Protein 2ZI8 (pdb70)

B-factor: mean 25.48, std 12.32, range [4.44, 171.99]

InterPro domains:
  IPR000486 Extradiol ring-cleavage dioxygenase, class I /II [PS00082] (245-266)
  IPR004360 Glyoxalase/fosfomycin resistance/dioxygenase domain [PF00903] (143-267)
  IPR029068 Glyoxalase/Bleomycin resistance protein/Dihydroxybiphenyl dioxygenase [G3DSA:3.10.180.10] (1-130)
  IPR029068 Glyoxalase/Bleomycin resistance protein/Dihydroxybiphenyl dioxygenase [G3DSA:3.10.180.10] (134-300)
  IPR029068 Glyoxalase/Bleomycin resistance protein/Dihydroxybiphenyl dioxygenase [SSF54593] (1-123)
  IPR029068 Glyoxalase/Bleomycin resistance protein/Dihydroxybiphenyl dioxygenase [SSF54593] (135-292)
  IPR037523 Vicinal oxygen chelate (VOC), core domain [PS51819] (5-120)
  IPR037523 Vicinal oxygen chelate (VOC), core domain [PS51819] (142-270)
  IPR050383 Glyoxalase I/Fosfomycin Resistance Protein Families [PTHR21366] (140-274)
  IPR054680 Iron-dependent extradiol dioxygenase [NF045631] (3-297)

Structure (mmCIF, N/CA/C/O backbone):
data_2ZI8
#
_entry.id   2ZI8
#
_cell.length_a   124.318
_cell.length_b   124.318
_cell.length_c   106.383
_cell.angle_alpha   90.00
_cell.angle_beta   90.00
_cell.angle_gamma   90.00
#
_symmetry.space_group_name_H-M   'P 4 21 2'
#
loop_
_entity.id
_entity.type
_entity.pdbx_description
1 polymer 'PROBABLE BIPHENYL-2,3-DIOL 1,2-DIOXYGENASE BPHC'
2 non-polymer 'FE (II) ION'
3 non-polymer 3,4-dihydroxy-9,10-secoandrosta-1(10),2,4-triene-9,17-dione
4 water water
#
loop_
_atom_site.group_PDB
_atom_site.id
_atom_site.type_symbol
_atom_site.label_atom_id
_atom_site.label_alt_id
_atom_site.label_comp_id
_atom_site.label_asym_id
_atom_site.label_entity_id
_atom_site.label_seq_id
_atom_site.pdbx_PDB_ins_code
_atom_site.Cartn_x
_atom_site.Cartn_y
_atom_site.Cartn_z
_atom_site.occupancy
_atom_site.B_iso_or_equiv
_atom_site.auth_seq_id
_atom_site.auth_comp_id
_atom_site.auth_asym_id
_atom_site.auth_atom_id
_atom_site.pdbx_PDB_model_num
ATOM 1 N N . MET A 1 1 ? 75.856 4.168 -1.458 1.00 30.92 1 MET A N 1
ATOM 2 C CA . MET A 1 1 ? 75.108 4.397 -0.146 1.00 33.55 1 MET A CA 1
ATOM 3 C C . MET A 1 1 ? 75.054 5.952 0.366 1.00 33.57 1 MET A C 1
ATOM 4 O O . MET A 1 1 ? 73.979 6.588 0.459 1.00 36.67 1 MET A O 1
ATOM 9 N N . SER A 1 2 ? 76.195 6.511 0.735 1.00 30.30 2 SER A N 1
ATOM 10 C CA . SER A 1 2 ? 76.833 7.572 0.007 1.00 26.10 2 SER A CA 1
ATOM 11 C C . SER A 1 2 ? 78.097 8.011 0.510 1.00 21.67 2 SER A C 1
ATOM 12 O O . SER A 1 2 ? 78.925 7.188 0.709 1.00 20.21 2 SER A O 1
ATOM 15 N N . ILE A 1 3 ? 78.267 9.283 0.743 1.00 18.10 3 ILE A N 1
ATOM 16 C CA A ILE A 1 3 ? 79.151 9.622 1.809 0.50 18.33 3 ILE A CA 1
ATOM 17 C CA B ILE A 1 3 ? 79.120 9.709 1.816 0.50 16.85 3 ILE A CA 1
ATOM 18 C C . ILE A 1 3 ? 78.321 9.397 3.083 1.00 17.49 3 ILE A C 1
ATOM 19 O O . ILE A 1 3 ? 77.132 9.695 3.140 1.00 16.80 3 ILE A O 1
ATOM 28 N N . ARG A 1 4 ? 78.956 8.798 4.100 1.00 17.96 4 ARG A N 1
ATOM 29 C CA . ARG A 1 4 ? 78.260 8.527 5.343 1.00 16.48 4 ARG A CA 1
ATOM 30 C C . ARG A 1 4 ? 78.644 9.426 6.501 1.00 17.59 4 ARG A C 1
ATOM 31 O O . ARG A 1 4 ? 77.851 9.594 7.440 1.00 16.31 4 ARG A O 1
ATOM 39 N N . SER A 1 5 ? 79.856 9.996 6.489 1.00 17.06 5 SER A N 1
ATOM 40 C CA . SER A 1 5 ? 80.261 10.872 7.596 1.00 16.78 5 SER A CA 1
ATOM 41 C C . SER A 1 5 ? 81.539 11.614 7.307 1.00 16.61 5 SER A C 1
ATOM 42 O O . SER A 1 5 ? 82.242 11.302 6.376 1.00 16.54 5 SER A O 1
ATOM 45 N N . LEU A 1 6 ? 81.822 12.591 8.161 1.00 16.86 6 LEU A N 1
ATOM 46 C CA . LEU A 1 6 ? 83.097 13.292 8.128 1.00 17.11 6 LEU A CA 1
ATOM 47 C C . LEU A 1 6 ? 84.165 12.416 8.789 1.00 16.97 6 LEU A C 1
ATOM 48 O O . LEU A 1 6 ? 84.036 12.117 10.002 1.00 17.06 6 LEU A O 1
ATOM 53 N N . GLY A 1 7 ? 85.218 12.071 8.012 1.00 16.99 7 GLY A N 1
ATOM 54 C CA . GLY A 1 7 ? 86.313 11.167 8.415 1.00 16.64 7 GLY A CA 1
ATOM 55 C C . GLY A 1 7 ? 87.484 11.848 9.124 1.00 17.82 7 GLY A C 1
ATOM 56 O O . GLY A 1 7 ? 87.854 11.518 10.259 1.00 17.57 7 GLY A O 1
ATOM 57 N N . TYR A 1 8 ? 88.057 12.842 8.466 1.00 18.30 8 TYR A N 1
ATOM 58 C CA . TYR A 1 8 ? 89.232 13.502 8.990 1.00 19.65 8 TYR A CA 1
ATOM 59 C C . TYR A 1 8 ? 89.286 14.919 8.399 1.00 19.80 8 TYR A C 1
ATOM 60 O O . TYR A 1 8 ? 88.596 15.207 7.459 1.00 19.45 8 TYR A O 1
ATOM 69 N N . LEU A 1 9 ? 90.136 15.764 8.964 1.00 21.12 9 LEU A N 1
ATOM 70 C CA . LEU A 1 9 ? 90.391 17.089 8.431 1.00 22.79 9 LEU A CA 1
ATOM 71 C C . LEU A 1 9 ? 91.911 17.222 8.368 1.00 22.82 9 LEU A C 1
ATOM 72 O O . LEU A 1 9 ? 92.585 16.909 9.346 1.00 21.62 9 LEU A O 1
ATOM 77 N N . ARG A 1 10 ? 92.457 17.676 7.236 1.00 21.90 10 ARG A N 1
ATOM 78 C CA . ARG A 1 10 ? 93.891 17.957 7.168 1.00 22.13 10 ARG A CA 1
ATOM 79 C C . ARG A 1 10 ? 94.107 19.456 7.031 1.00 22.24 10 ARG A C 1
ATOM 80 O O . ARG A 1 10 ? 93.537 20.082 6.154 1.00 23.56 10 ARG A O 1
ATOM 88 N N . ILE A 1 11 ? 94.858 20.056 7.934 1.00 21.51 11 ILE A N 1
ATOM 89 C CA . ILE A 1 11 ? 95.079 21.486 7.886 1.00 21.52 11 ILE A CA 1
ATOM 90 C C . ILE A 1 11 ? 96.621 21.720 7.744 1.00 22.68 11 ILE A C 1
ATOM 91 O O . ILE A 1 11 ? 97.443 20.887 8.161 1.00 23.13 11 ILE A O 1
ATOM 96 N N . GLU A 1 12 ? 96.989 22.867 7.188 1.00 23.07 12 GLU A N 1
ATOM 97 C CA . GLU A 1 12 ? 98.354 23.417 7.192 1.00 23.49 12 GLU A CA 1
ATOM 98 C C . GLU A 1 12 ? 98.548 24.442 8.357 1.00 23.35 12 GLU A C 1
ATOM 99 O O . GLU A 1 12 ? 97.591 25.138 8.741 1.00 21.95 12 GLU A O 1
ATOM 105 N N . ALA A 1 13 ? 99.763 24.550 8.921 1.00 22.77 13 ALA A N 1
ATOM 106 C CA . ALA A 1 13 ? 99.970 25.391 10.116 1.00 23.94 13 ALA A CA 1
ATOM 107 C C . ALA A 1 13 ? 101.333 26.055 10.191 1.00 24.62 13 ALA A C 1
ATOM 108 O O . ALA A 1 13 ? 102.330 25.407 9.931 1.00 25.05 13 ALA A O 1
ATOM 110 N N . THR A 1 14 ? 101.359 27.307 10.661 1.00 25.87 14 THR A N 1
ATOM 111 C CA . THR A 1 14 ? 102.580 28.043 10.891 1.00 27.69 14 THR A CA 1
ATOM 112 C C . THR A 1 14 ? 103.223 27.826 12.263 1.00 27.65 14 THR A C 1
ATOM 113 O O . THR A 1 14 ? 104.442 27.931 12.397 1.00 28.67 14 THR A O 1
ATOM 117 N N . ASP A 1 15 ? 102.446 27.466 13.266 1.00 27.17 15 ASP A N 1
ATOM 118 C CA . ASP A 1 15 ? 103.059 27.166 14.560 1.00 27.87 15 ASP A CA 1
ATOM 119 C C . ASP A 1 15 ? 102.710 25.745 15.039 1.00 28.04 15 ASP A C 1
ATOM 120 O O . ASP A 1 15 ? 101.580 25.457 15.470 1.00 29.96 15 ASP A O 1
ATOM 125 N N . MET A 1 16 ? 103.669 24.834 14.961 1.00 27.60 16 MET A N 1
ATOM 126 C CA . MET A 1 16 ? 103.383 23.429 15.202 1.00 26.10 16 MET A CA 1
ATOM 127 C C . MET A 1 16 ? 103.420 23.144 16.703 1.00 25.56 16 MET A C 1
ATOM 128 O O . MET A 1 16 ? 102.721 22.266 17.190 1.00 25.61 16 MET A O 1
ATOM 133 N N . ALA A 1 17 ? 104.211 23.912 17.431 1.00 24.77 17 ALA A N 1
ATOM 134 C CA . ALA A 1 17 ? 104.382 23.683 18.820 1.00 25.66 17 ALA A CA 1
ATOM 135 C C . ALA A 1 17 ? 103.124 24.120 19.522 1.00 25.69 17 ALA A C 1
ATOM 136 O O . ALA A 1 17 ? 102.789 23.504 20.521 1.00 26.48 17 ALA A O 1
ATOM 138 N N . ALA A 1 18 ? 102.475 25.182 19.003 1.00 24.76 18 ALA A N 1
ATOM 139 C CA . ALA A 1 18 ? 101.234 25.748 19.572 1.00 23.61 18 ALA A CA 1
ATOM 140 C C . ALA A 1 18 ? 100.041 24.827 19.365 1.00 22.77 18 ALA A C 1
ATOM 141 O O . ALA A 1 18 ? 99.275 24.645 20.303 1.00 22.80 18 ALA A O 1
ATOM 143 N N . TRP A 1 19 ? 99.945 24.211 18.185 1.00 22.04 19 TRP A N 1
ATOM 144 C CA . TRP A 1 19 ? 98.935 23.199 17.859 1.00 23.36 19 TRP A CA 1
ATOM 145 C C . TRP A 1 19 ? 99.042 21.930 18.694 1.00 24.28 19 TRP A C 1
ATOM 146 O O . TRP A 1 19 ? 98.026 21.379 19.107 1.00 23.38 19 TRP A O 1
ATOM 157 N N . ARG A 1 20 ? 100.265 21.463 18.932 1.00 25.63 20 ARG A N 1
ATOM 158 C CA . ARG A 1 20 ? 100.486 20.300 19.794 1.00 27.67 20 ARG A CA 1
ATOM 159 C C . ARG A 1 20 ? 100.064 20.548 21.227 1.00 26.55 20 ARG A C 1
ATOM 160 O O . ARG A 1 20 ? 99.388 19.745 21.844 1.00 25.99 20 ARG A O 1
ATOM 168 N N . GLU A 1 21 ? 100.485 21.671 21.753 1.00 25.50 21 GLU A N 1
ATOM 169 C CA . GLU A 1 21 ? 100.098 22.126 23.084 1.00 25.40 21 GLU A CA 1
ATOM 170 C C . GLU A 1 21 ? 98.575 22.286 23.237 1.00 24.01 21 GLU A C 1
ATOM 171 O O . GLU A 1 21 ? 97.979 21.890 24.291 1.00 23.51 21 GLU A O 1
ATOM 177 N N . TYR A 1 22 ? 97.953 22.880 22.210 1.00 22.84 22 TYR A N 1
ATOM 178 C CA . TYR A 1 22 ? 96.487 23.088 22.103 1.00 22.20 22 TYR A CA 1
ATOM 179 C C . TYR A 1 22 ? 95.713 21.751 22.029 1.00 21.62 22 TYR A C 1
ATOM 180 O O . TYR A 1 22 ? 94.876 21.430 22.910 1.00 23.41 22 TYR A O 1
ATOM 189 N N . GLY A 1 23 ? 96.049 20.978 21.001 1.00 22.14 23 GLY A N 1
ATOM 190 C CA . GLY A 1 23 ? 95.498 19.686 20.663 1.00 21.41 23 GLY A CA 1
ATOM 191 C C . GLY A 1 23 ? 95.481 18.782 21.847 1.00 22.25 23 GLY A C 1
ATOM 192 O O . GLY A 1 23 ? 94.475 18.089 22.079 1.00 20.89 23 GLY A O 1
ATOM 193 N N . LEU A 1 24 ? 96.589 18.839 22.610 1.00 21.93 24 LEU A N 1
ATOM 194 C CA . LEU A 1 24 ? 96.860 17.989 23.764 1.00 22.33 24 LEU A CA 1
ATOM 195 C C . LEU A 1 24 ? 96.416 18.459 25.145 1.00 20.90 24 LEU A C 1
ATOM 196 O O . LEU A 1 24 ? 95.944 17.655 25.934 1.00 22.57 24 LEU A O 1
ATOM 201 N N . LYS A 1 25 ? 96.589 19.738 25.437 1.00 19.42 25 LYS A N 1
ATOM 202 C CA . LYS A 1 25 ? 96.300 20.289 26.721 1.00 20.05 25 LYS A CA 1
ATOM 203 C C . LYS A 1 25 ? 94.984 21.043 26.779 1.00 19.01 25 LYS A C 1
ATOM 204 O O . LYS A 1 25 ? 94.430 21.244 27.866 1.00 17.12 25 LYS A O 1
ATOM 210 N N . VAL A 1 26 ? 94.465 21.472 25.630 1.00 19.35 26 VAL A N 1
ATOM 211 C CA . VAL A 1 26 ? 93.145 22.135 25.669 1.00 18.59 26 VAL A CA 1
ATOM 212 C C . VAL A 1 26 ? 92.130 21.179 25.171 1.00 17.39 26 VAL A C 1
ATOM 213 O O . VAL A 1 26 ? 91.201 20.912 25.877 1.00 18.32 26 VAL A O 1
ATOM 217 N N . LEU A 1 27 ? 92.264 20.701 23.935 1.00 16.83 27 LEU A N 1
ATOM 218 C CA . LEU A 1 27 ? 91.283 19.784 23.394 1.00 17.44 27 LEU A CA 1
ATOM 219 C C . LEU A 1 27 ? 91.228 18.409 24.102 1.00 18.90 27 LEU A C 1
ATOM 220 O O . LEU A 1 27 ? 90.209 17.758 24.059 1.00 20.74 27 LEU A O 1
ATOM 225 N N . GLY A 1 28 ? 92.321 17.971 24.717 1.00 19.41 28 GLY A N 1
ATOM 226 C CA . GLY A 1 28 ? 92.440 16.665 25.325 1.00 20.21 28 GLY A CA 1
ATOM 227 C C . GLY A 1 28 ? 92.394 15.535 24.349 1.00 20.97 28 GLY A C 1
ATOM 228 O O . GLY A 1 28 ? 91.942 14.464 24.687 1.00 23.46 28 GLY A O 1
ATOM 229 N N . MET A 1 29 ? 92.825 15.769 23.126 1.00 20.17 29 MET A N 1
ATOM 230 C CA . MET A 1 29 ? 93.004 14.712 22.140 1.00 20.88 29 MET A CA 1
ATOM 231 C C . MET A 1 29 ? 94.317 14.009 22.435 1.00 20.49 29 MET A C 1
ATOM 232 O O . MET A 1 29 ? 95.068 14.422 23.314 1.00 20.14 29 MET A O 1
ATOM 237 N N . VAL A 1 30 ? 94.596 12.950 21.685 1.00 20.21 30 VAL A N 1
ATOM 238 C CA . VAL A 1 30 ? 95.725 12.083 21.958 1.00 19.97 30 VAL A CA 1
ATOM 239 C C . VAL A 1 30 ? 96.623 12.026 20.713 1.00 21.58 30 VAL A C 1
ATOM 240 O O . VAL A 1 30 ? 96.127 11.958 19.593 1.00 20.29 30 VAL A O 1
ATOM 244 N N . GLU A 1 31 ? 97.941 12.057 20.916 1.00 23.72 31 GLU A N 1
ATOM 245 C CA . GLU A 1 31 ? 98.845 12.055 19.753 1.00 26.97 31 GLU A CA 1
ATOM 246 C C . GLU A 1 31 ? 98.928 10.681 19.054 1.00 27.26 31 GLU A C 1
ATOM 247 O O . GLU A 1 31 ? 99.147 9.685 19.714 1.00 26.62 31 GLU A O 1
ATOM 253 N N . GLY A 1 32 ? 98.702 10.628 17.745 1.00 28.60 32 GLY A N 1
ATOM 254 C CA . GLY A 1 32 ? 98.929 9.407 16.998 1.00 33.04 32 GLY A CA 1
ATOM 255 C C . GLY A 1 32 ? 100.366 9.151 16.509 1.00 36.91 32 GLY A C 1
ATOM 256 O O . GLY A 1 32 ? 101.295 9.896 16.817 1.00 36.62 32 GLY A O 1
ATOM 257 N N . LYS A 1 33 ? 100.536 8.093 15.713 1.00 40.62 33 LYS A N 1
ATOM 258 C CA . LYS A 1 33 ? 101.841 7.567 15.339 1.00 44.63 33 LYS A CA 1
ATOM 259 C C . LYS A 1 33 ? 101.762 7.172 13.874 1.00 46.82 33 LYS A C 1
ATOM 260 O O . LYS A 1 33 ? 100.669 6.891 13.392 1.00 48.28 33 LYS A O 1
ATOM 266 N N . GLY A 1 34 ? 102.852 7.184 13.108 1.00 49.00 34 GLY A N 1
ATOM 267 C CA . GLY A 1 34 ? 104.029 8.009 13.289 1.00 51.34 34 GLY A CA 1
ATOM 268 C C . GLY A 1 34 ? 103.904 8.856 12.022 1.00 52.68 34 GLY A C 1
ATOM 269 O O . GLY A 1 34 ? 104.296 8.422 10.915 1.00 53.34 34 GLY A O 1
ATOM 270 N N . ALA A 1 35 ? 103.282 10.028 12.178 1.00 52.74 35 ALA A N 1
ATOM 271 C CA . ALA A 1 35 ? 103.130 11.002 11.115 1.00 52.76 35 ALA A CA 1
ATOM 272 C C . ALA A 1 35 ? 104.494 11.310 10.537 1.00 52.99 35 ALA A C 1
ATOM 273 O O . ALA A 1 35 ? 105.501 11.167 11.264 1.00 53.13 35 ALA A O 1
ATOM 275 N N . PRO A 1 36 ? 104.547 11.766 9.261 1.00 52.97 36 PRO A N 1
ATOM 276 C CA . PRO A 1 36 ? 105.751 12.415 8.764 1.00 53.46 36 PRO A CA 1
ATOM 277 C C . PRO A 1 36 ? 106.358 13.395 9.793 1.00 54.20 36 PRO A C 1
ATOM 278 O O . PRO A 1 36 ? 105.646 13.905 10.686 1.00 54.87 36 PRO A O 1
ATOM 282 N N . GLU A 1 37 ? 107.671 13.609 9.681 1.00 53.94 37 GLU A N 1
ATOM 283 C CA . GLU A 1 37 ? 108.423 14.663 10.388 1.00 52.94 37 GLU A CA 1
ATOM 284 C C . GLU A 1 37 ? 107.958 16.057 9.899 1.00 50.57 37 GLU A C 1
ATOM 285 O O . GLU A 1 37 ? 107.682 16.218 8.703 1.00 51.17 37 GLU A O 1
ATOM 291 N N . GLY A 1 38 ? 107.737 17.049 10.766 1.00 47.97 38 GLY A N 1
ATOM 292 C CA . GLY A 1 38 ? 107.154 16.929 12.090 1.00 43.83 38 GLY A CA 1
ATOM 293 C C . GLY A 1 38 ? 105.703 17.411 11.882 1.00 40.89 38 GLY A C 1
ATOM 294 O O . GLY A 1 38 ? 105.319 18.515 12.308 1.00 39.91 38 GLY A O 1
ATOM 295 N N . ALA A 1 39 ? 104.948 16.591 11.146 1.00 37.26 39 ALA A N 1
ATOM 296 C CA . ALA A 1 39 ? 103.487 16.606 11.109 1.00 35.51 39 ALA A CA 1
ATOM 297 C C . ALA A 1 39 ? 102.902 16.134 12.455 1.00 33.99 39 ALA A C 1
ATOM 298 O O . ALA A 1 39 ? 103.576 15.482 13.262 1.00 35.11 39 ALA A O 1
ATOM 300 N N . LEU A 1 40 ? 101.641 16.461 12.692 1.00 31.24 40 LEU A N 1
ATOM 301 C CA . LEU A 1 40 ? 100.938 16.123 13.949 1.00 28.14 40 LEU A CA 1
ATOM 302 C C . LEU A 1 40 ? 99.591 15.404 13.653 1.00 27.26 40 LEU A C 1
ATOM 303 O O . LEU A 1 40 ? 98.725 15.955 12.971 1.00 25.56 40 LEU A O 1
ATOM 308 N N . TYR A 1 41 ? 99.468 14.174 14.167 1.00 26.03 41 TYR A N 1
ATOM 309 C CA . TYR A 1 41 ? 98.211 13.365 14.163 1.00 25.14 41 TYR A CA 1
ATOM 310 C C . TYR A 1 41 ? 97.441 13.500 15.486 1.00 23.27 41 TYR A C 1
ATOM 311 O O . TYR A 1 41 ? 97.980 13.200 16.542 1.00 21.40 41 TYR A O 1
ATOM 320 N N . LEU A 1 42 ? 96.188 13.941 15.433 1.00 22.07 42 LEU A N 1
ATOM 321 C CA . LEU A 1 42 ? 95.466 14.150 16.687 1.00 21.31 42 LEU A CA 1
ATOM 322 C C . LEU A 1 42 ? 94.261 13.203 16.642 1.00 20.79 42 LEU A C 1
ATOM 323 O O . LEU A 1 42 ? 93.499 13.219 15.686 1.00 18.48 42 LEU A O 1
ATOM 328 N N . ARG A 1 43 ? 94.097 12.397 17.724 1.00 20.39 43 ARG A N 1
ATOM 329 C CA . ARG A 1 43 ? 93.171 11.270 17.723 1.00 19.42 43 ARG A CA 1
ATOM 330 C C . ARG A 1 43 ? 92.038 11.511 18.725 1.00 19.23 43 ARG A C 1
ATOM 331 O O . ARG A 1 43 ? 92.247 12.024 19.830 1.00 16.58 43 ARG A O 1
ATOM 339 N N . MET A 1 44 ? 90.858 11.040 18.313 1.00 20.15 44 MET A N 1
ATOM 340 C CA . MET A 1 44 ? 89.637 11.120 19.104 1.00 19.93 44 MET A CA 1
ATOM 341 C C . MET A 1 44 ? 89.085 9.759 19.501 1.00 21.15 44 MET A C 1
ATOM 342 O O . MET A 1 44 ? 88.197 9.670 20.359 1.00 21.28 44 MET A O 1
ATOM 347 N N . ASP A 1 45 ? 89.548 8.712 18.828 1.00 21.16 45 ASP A N 1
ATOM 348 C CA . ASP A 1 45 ? 88.890 7.383 18.880 1.00 21.72 45 ASP A CA 1
ATOM 349 C C . ASP A 1 45 ? 89.741 6.426 18.066 1.00 21.94 45 ASP A C 1
ATOM 350 O O . ASP A 1 45 ? 90.967 6.602 18.017 1.00 22.73 45 ASP A O 1
ATOM 355 N N . ASP A 1 46 ? 89.181 5.424 17.413 1.00 21.78 46 ASP A N 1
ATOM 356 C CA . ASP A 1 46 ? 90.124 4.480 16.817 1.00 23.30 46 ASP A CA 1
ATOM 357 C C . ASP A 1 46 ? 90.618 4.850 15.429 1.00 21.58 46 ASP A C 1
ATOM 358 O O . ASP A 1 46 ? 91.413 4.082 14.856 1.00 19.80 46 ASP A O 1
ATOM 363 N N . PHE A 1 47 ? 90.140 5.977 14.877 1.00 20.17 47 PHE A N 1
ATOM 364 C CA . PHE A 1 47 ? 90.763 6.524 13.647 1.00 18.82 47 PHE A CA 1
ATOM 365 C C . PHE A 1 47 ? 92.230 6.774 13.929 1.00 18.09 47 PHE A C 1
ATOM 366 O O . PHE A 1 47 ? 92.576 7.273 15.011 1.00 19.20 47 PHE A O 1
ATOM 374 N N . PRO A 1 48 ? 93.109 6.379 12.989 1.00 18.47 48 PRO A N 1
ATOM 375 C CA . PRO A 1 48 ? 94.539 6.708 13.137 1.00 19.09 48 PRO A CA 1
ATOM 376 C C . PRO A 1 48 ? 94.792 8.234 13.418 1.00 20.00 48 PRO A C 1
ATOM 377 O O . PRO A 1 48 ? 95.658 8.563 14.200 1.00 20.98 48 PRO A O 1
ATOM 381 N N . ALA A 1 49 ? 94.032 9.133 12.798 1.00 20.17 49 ALA A N 1
ATOM 382 C CA . ALA A 1 49 ? 94.040 10.581 13.123 1.00 20.25 49 ALA A CA 1
ATOM 383 C C . ALA A 1 49 ? 92.661 11.153 12.743 1.00 20.60 49 ALA A C 1
ATOM 384 O O . ALA A 1 49 ? 92.095 10.745 11.729 1.00 20.85 49 ALA A O 1
ATOM 386 N N . ARG A 1 50 ? 92.103 12.060 13.545 1.00 19.28 50 ARG A N 1
ATOM 387 C CA . ARG A 1 50 ? 90.938 12.762 13.013 1.00 19.94 50 ARG A CA 1
ATOM 388 C C . ARG A 1 50 ? 91.314 14.189 12.551 1.00 20.53 50 ARG A C 1
ATOM 389 O O . ARG A 1 50 ? 90.834 14.635 11.517 1.00 19.14 50 ARG A O 1
ATOM 397 N N . LEU A 1 51 ? 92.210 14.859 13.297 1.00 19.31 51 LEU A N 1
ATOM 398 C CA . LEU A 1 51 ? 92.726 16.206 12.911 1.00 20.62 51 LEU A CA 1
ATOM 399 C C . LEU A 1 51 ? 94.243 16.097 12.609 1.00 22.29 51 LEU A C 1
ATOM 400 O O . LEU A 1 51 ? 95.023 15.833 13.513 1.00 23.02 51 LEU A O 1
ATOM 405 N N . VAL A 1 52 ? 94.620 16.128 11.333 1.00 23.36 52 VAL A N 1
ATOM 406 C CA . VAL A 1 52 ? 96.032 16.018 10.904 1.00 23.90 52 VAL A CA 1
ATOM 407 C C . VAL A 1 52 ? 96.598 17.455 10.629 1.00 24.55 52 VAL A C 1
ATOM 408 O O . VAL A 1 52 ? 96.068 18.155 9.760 1.00 21.94 52 VAL A O 1
ATOM 412 N N . VAL A 1 53 ? 97.638 17.868 11.390 1.00 23.83 53 VAL A N 1
ATOM 413 C CA . VAL A 1 53 ? 98.257 19.193 11.262 1.00 23.26 53 VAL A CA 1
ATOM 414 C C . VAL A 1 53 ? 99.672 19.098 10.670 1.00 24.10 53 VAL A C 1
ATOM 415 O O . VAL A 1 53 ? 100.546 18.423 11.227 1.00 25.07 53 VAL A O 1
ATOM 419 N N . VAL A 1 54 ? 99.847 19.710 9.494 1.00 25.17 54 VAL A N 1
ATOM 420 C CA . VAL A 1 54 ? 101.122 19.686 8.707 1.00 25.26 54 VAL A CA 1
ATOM 421 C C . VAL A 1 54 ? 101.763 21.089 8.610 1.00 24.27 54 VAL A C 1
ATOM 422 O O . VAL A 1 54 ? 101.048 22.090 8.507 1.00 22.61 54 VAL A O 1
ATOM 426 N N . PRO A 1 55 ? 103.114 21.146 8.768 1.00 24.23 55 PRO A N 1
ATOM 427 C CA . PRO A 1 55 ? 103.874 22.400 8.745 1.00 23.52 55 PRO A CA 1
ATOM 428 C C . PRO A 1 55 ? 103.725 23.135 7.403 1.00 22.53 55 PRO A C 1
ATOM 429 O O . PRO A 1 55 ? 103.739 22.510 6.364 1.00 22.21 55 PRO A O 1
ATOM 433 N N . GLY A 1 56 ? 103.554 24.444 7.445 1.00 23.22 56 GLY A N 1
ATOM 434 C CA . GLY A 1 56 ? 103.522 25.224 6.194 1.00 24.90 56 GLY A CA 1
ATOM 435 C C . GLY A 1 56 ? 103.585 26.710 6.443 1.00 26.46 56 GLY A C 1
ATOM 436 O O . GLY A 1 56 ? 103.866 27.189 7.579 1.00 26.67 56 GLY A O 1
ATOM 437 N N . GLU A 1 57 ? 103.260 27.450 5.396 1.00 28.00 57 GLU A N 1
ATOM 438 C CA . GLU A 1 57 ? 103.404 28.913 5.437 1.00 29.70 57 GLU A CA 1
ATOM 439 C C . GLU A 1 57 ? 102.140 29.676 5.725 1.00 29.31 57 GLU A C 1
ATOM 440 O O . GLU A 1 57 ? 102.217 30.884 6.025 1.00 28.97 57 GLU A O 1
ATOM 446 N N . HIS A 1 58 ? 100.989 28.984 5.590 1.00 29.48 58 HIS A N 1
ATOM 447 C CA . HIS A 1 58 ? 99.684 29.502 6.007 1.00 28.78 58 HIS A CA 1
ATOM 448 C C . HIS A 1 58 ? 99.007 28.641 7.085 1.00 28.25 58 HIS A C 1
ATOM 449 O O . HIS A 1 58 ? 99.289 27.464 7.213 1.00 25.62 58 HIS A O 1
ATOM 456 N N . ASP A 1 59 ? 98.123 29.272 7.856 1.00 27.82 59 ASP A N 1
ATOM 457 C CA . ASP A 1 59 ? 97.059 28.563 8.547 1.00 27.97 59 ASP A CA 1
ATOM 458 C C . ASP A 1 59 ? 95.779 28.438 7.669 1.00 27.33 59 ASP A C 1
ATOM 459 O O . ASP A 1 59 ? 94.999 29.386 7.526 1.00 24.99 59 ASP A O 1
ATOM 464 N N . ARG A 1 60 ? 95.624 27.256 7.056 1.00 27.74 60 ARG A N 1
ATOM 465 C CA . ARG A 1 60 ? 94.583 26.964 6.069 1.00 28.90 60 ARG A CA 1
ATOM 466 C C . ARG A 1 60 ? 94.074 25.521 6.145 1.00 27.86 60 ARG A C 1
ATOM 467 O O . ARG A 1 60 ? 94.747 24.666 6.646 1.00 26.96 60 ARG A O 1
ATOM 475 N N . LEU A 1 61 ? 92.911 25.263 5.567 1.00 27.69 61 LEU A N 1
ATOM 476 C CA . LEU A 1 61 ? 92.405 23.904 5.405 1.00 27.04 61 LEU A CA 1
ATOM 477 C C . LEU A 1 61 ? 93.031 23.304 4.199 1.00 25.31 61 LEU A C 1
ATOM 478 O O . LEU A 1 61 ? 93.029 23.935 3.148 1.00 27.91 61 LEU A O 1
ATOM 483 N N . LEU A 1 62 ? 93.524 22.075 4.287 1.00 23.64 62 LEU A N 1
ATOM 484 C CA . LEU A 1 62 ? 94.016 21.433 3.100 1.00 21.48 62 LEU A CA 1
ATOM 485 C C . LEU A 1 62 ? 92.882 20.616 2.474 1.00 23.11 62 LEU A C 1
ATOM 486 O O . LEU A 1 62 ? 92.465 20.881 1.320 1.00 22.38 62 LEU A O 1
ATOM 491 N N . GLU A 1 63 ? 92.386 19.597 3.199 1.00 22.98 63 GLU A N 1
ATOM 492 C CA . GLU A 1 63 ? 91.294 18.752 2.686 1.00 22.46 63 GLU A CA 1
ATOM 493 C C . GLU A 1 63 ? 90.412 18.353 3.828 1.00 22.34 63 GLU A C 1
ATOM 494 O O . GLU A 1 63 ? 90.909 18.120 4.946 1.00 20.05 63 GLU A O 1
ATOM 500 N N . ALA A 1 64 ? 89.111 18.273 3.523 1.00 21.57 64 ALA A N 1
ATOM 501 C CA . ALA A 1 64 ? 88.157 17.496 4.302 1.00 20.65 64 ALA A CA 1
ATOM 502 C C . ALA A 1 64 ? 88.074 16.056 3.787 1.00 19.78 64 ALA A C 1
ATOM 503 O O . ALA A 1 64 ? 87.917 15.847 2.594 1.00 20.21 64 ALA A O 1
ATOM 505 N N . GLY A 1 65 ? 88.221 15.051 4.681 1.00 19.21 65 GLY A N 1
ATOM 506 C CA . GLY A 1 65 ? 88.040 13.606 4.268 1.00 16.80 65 GLY A CA 1
ATOM 507 C C . GLY A 1 65 ? 86.709 12.985 4.672 1.00 16.69 65 GLY A C 1
ATOM 508 O O . GLY A 1 65 ? 86.281 13.070 5.853 1.00 14.42 65 GLY A O 1
ATOM 509 N N . TRP A 1 66 ? 86.076 12.323 3.709 1.00 15.89 66 TRP A N 1
ATOM 510 C CA . TRP A 1 66 ? 84.652 11.901 3.789 1.00 16.94 66 TRP A CA 1
ATOM 511 C C . TRP A 1 66 ? 84.581 10.386 3.582 1.00 17.25 66 TRP A C 1
ATOM 512 O O . TRP A 1 66 ? 84.961 9.874 2.528 1.00 16.99 66 TRP A O 1
ATOM 523 N N . GLU A 1 67 ? 84.041 9.703 4.587 1.00 17.18 67 GLU A N 1
ATOM 524 C CA . GLU A 1 67 ? 83.956 8.217 4.642 1.00 15.39 67 GLU A CA 1
ATOM 525 C C . GLU A 1 67 ? 82.669 7.674 4.110 1.00 16.01 67 GLU A C 1
ATOM 526 O O . GLU A 1 67 ? 81.537 8.130 4.440 1.00 12.79 67 GLU A O 1
ATOM 532 N N . CYS A 1 68 ? 82.885 6.623 3.304 1.00 16.76 68 CYS A N 1
ATOM 533 C CA . CYS A 1 68 ? 81.873 5.853 2.611 1.00 16.14 68 CYS A CA 1
ATOM 534 C C . CYS A 1 68 ? 81.860 4.467 3.303 1.00 15.33 68 CYS A C 1
ATOM 535 O O . CYS A 1 68 ? 82.866 4.062 3.916 1.00 12.90 68 CYS A O 1
ATOM 538 N N . ALA A 1 69 ? 80.738 3.757 3.200 1.00 14.26 69 ALA A N 1
ATOM 539 C CA . ALA A 1 69 ? 80.603 2.464 3.873 1.00 17.93 69 ALA A CA 1
ATOM 540 C C . ALA A 1 69 ? 81.465 1.343 3.293 1.00 19.16 69 ALA A C 1
ATOM 541 O O . ALA A 1 69 ? 81.742 0.374 3.990 1.00 21.87 69 ALA A O 1
ATOM 543 N N . ASN A 1 70 ? 81.821 1.450 2.024 1.00 19.50 70 ASN A N 1
ATOM 544 C CA . ASN A 1 70 ? 82.457 0.346 1.241 1.00 21.17 70 ASN A CA 1
ATOM 545 C C . ASN A 1 70 ? 82.693 0.798 -0.175 1.00 21.67 70 ASN A C 1
ATOM 546 O O . ASN A 1 70 ? 82.384 1.953 -0.519 1.00 21.52 70 ASN A O 1
ATOM 551 N N . ALA A 1 71 ? 83.248 -0.117 -0.978 1.00 23.58 71 ALA A N 1
ATOM 552 C CA . ALA A 1 71 ? 83.719 0.177 -2.305 1.00 24.36 71 ALA A CA 1
ATOM 553 C C . ALA A 1 71 ? 82.582 0.701 -3.173 1.00 25.83 71 ALA A C 1
ATOM 554 O O . ALA A 1 71 ? 82.801 1.602 -3.949 1.00 26.47 71 ALA A O 1
ATOM 556 N N . GLU A 1 72 ? 81.389 0.112 -3.022 1.00 26.67 72 GLU A N 1
ATOM 557 C CA . GLU A 1 72 ? 80.240 0.412 -3.827 1.00 28.07 72 GLU A CA 1
ATOM 558 C C . GLU A 1 72 ? 79.698 1.771 -3.429 1.00 26.12 72 GLU A C 1
ATOM 559 O O . GLU A 1 72 ? 79.268 2.491 -4.278 1.00 26.15 72 GLU A O 1
ATOM 565 N N . GLY A 1 73 ? 79.717 2.148 -2.147 1.00 25.56 73 GLY A N 1
ATOM 566 C CA . GLY A 1 73 ? 79.374 3.535 -1.753 1.00 25.29 73 GLY A CA 1
ATOM 567 C C . GLY A 1 73 ? 80.270 4.631 -2.369 1.00 24.93 73 GLY A C 1
ATOM 568 O O . GLY A 1 73 ? 79.797 5.668 -2.805 1.00 23.97 73 GLY A O 1
ATOM 569 N N . LEU A 1 74 ? 81.569 4.369 -2.430 1.00 24.79 74 LEU A N 1
ATOM 570 C CA . LEU A 1 74 ? 82.509 5.188 -3.245 1.00 24.75 74 LEU A CA 1
ATOM 571 C C . LEU A 1 74 ? 82.226 5.256 -4.751 1.00 25.28 74 LEU A C 1
ATOM 572 O O . LEU A 1 74 ? 82.316 6.363 -5.353 1.00 26.42 74 LEU A O 1
ATOM 577 N N . GLN A 1 75 ? 81.970 4.100 -5.385 1.00 24.41 75 GLN A N 1
ATOM 578 C CA . GLN A 1 75 ? 81.468 4.091 -6.784 1.00 24.55 75 GLN A CA 1
ATOM 579 C C . GLN A 1 75 ? 80.222 4.949 -7.017 1.00 24.99 75 GLN A C 1
ATOM 580 O O . GLN A 1 75 ? 80.128 5.621 -8.061 1.00 24.48 75 GLN A O 1
ATOM 586 N N . GLU A 1 76 ? 79.284 4.963 -6.068 1.00 23.90 76 GLU A N 1
ATOM 587 C CA . GLU A 1 76 ? 78.097 5.774 -6.243 1.00 25.05 76 GLU A CA 1
ATOM 588 C C . GLU A 1 76 ? 78.433 7.295 -6.353 1.00 24.47 76 GLU A C 1
ATOM 589 O O . GLU A 1 76 ? 77.718 8.059 -7.025 1.00 24.78 76 GLU A O 1
ATOM 595 N N . ILE A 1 77 ? 79.513 7.693 -5.682 1.00 24.17 77 ILE A N 1
ATOM 596 C CA . ILE A 1 77 ? 80.020 9.069 -5.652 1.00 23.38 77 ILE A CA 1
ATOM 597 C C . ILE A 1 77 ? 80.794 9.332 -6.914 1.00 24.16 77 ILE A C 1
ATOM 598 O O . ILE A 1 77 ? 80.593 10.346 -7.495 1.00 26.19 77 ILE A O 1
ATOM 603 N N . ARG A 1 78 ? 81.644 8.425 -7.371 1.00 25.43 78 ARG A N 1
ATOM 604 C CA . ARG A 1 78 ? 82.183 8.564 -8.767 1.00 27.96 78 ARG A CA 1
ATOM 605 C C . ARG A 1 78 ? 81.075 8.809 -9.805 1.00 28.16 78 ARG A C 1
ATOM 606 O O . ARG A 1 78 ? 81.122 9.752 -10.624 1.00 30.16 78 ARG A O 1
ATOM 614 N N . ASN A 1 79 ? 80.075 7.924 -9.779 1.00 28.80 79 ASN A N 1
ATOM 615 C CA . ASN A 1 79 ? 78.996 7.988 -10.759 1.00 27.16 79 ASN A CA 1
ATOM 616 C C . ASN A 1 79 ? 78.318 9.361 -10.732 1.00 27.89 79 ASN A C 1
ATOM 617 O O . ASN A 1 79 ? 77.973 9.900 -11.775 1.00 28.42 79 ASN A O 1
ATOM 622 N N . ARG A 1 80 ? 78.156 9.946 -9.533 1.00 28.32 80 ARG A N 1
ATOM 623 C CA . ARG A 1 80 ? 77.504 11.263 -9.411 1.00 27.92 80 ARG A CA 1
ATOM 624 C C . ARG A 1 80 ? 78.368 12.436 -9.923 1.00 28.32 80 ARG A C 1
ATOM 625 O O . ARG A 1 80 ? 77.861 13.472 -10.382 1.00 28.40 80 ARG A O 1
ATOM 633 N N . LEU A 1 81 ? 79.670 12.291 -9.776 1.00 29.26 81 LEU A N 1
ATOM 634 C CA . LEU A 1 81 ? 80.638 13.307 -10.187 1.00 29.74 81 LEU A CA 1
ATOM 635 C C . LEU A 1 81 ? 80.763 13.271 -11.698 1.00 30.64 81 LEU A C 1
ATOM 636 O O . LEU A 1 81 ? 80.815 14.332 -12.331 1.00 29.51 81 LEU A O 1
ATOM 641 N N . ASP A 1 82 ? 80.755 12.049 -12.258 1.00 31.42 82 ASP A N 1
ATOM 642 C CA . ASP A 1 82 ? 80.692 11.865 -13.702 1.00 32.51 82 ASP A CA 1
ATOM 643 C C . ASP A 1 82 ? 79.457 12.461 -14.385 1.00 33.33 82 ASP A C 1
ATOM 644 O O . ASP A 1 82 ? 79.574 13.064 -15.442 1.00 34.02 82 ASP A O 1
ATOM 649 N N . LEU A 1 83 ? 78.287 12.295 -13.796 1.00 33.94 83 LEU A N 1
ATOM 650 C CA . LEU A 1 83 ? 77.056 12.852 -14.334 1.00 34.01 83 LEU A CA 1
ATOM 651 C C . LEU A 1 83 ? 77.114 14.397 -14.515 1.00 34.14 83 LEU A C 1
ATOM 652 O O . LEU A 1 83 ? 76.512 14.998 -15.471 1.00 35.26 83 LEU A O 1
ATOM 657 N N . GLU A 1 84 ? 77.856 15.018 -13.610 1.00 32.81 84 GLU A N 1
ATOM 658 C CA . GLU A 1 84 ? 78.017 16.462 -13.537 1.00 32.61 84 GLU A CA 1
ATOM 659 C C . GLU A 1 84 ? 79.235 16.967 -14.371 1.00 32.01 84 GLU A C 1
ATOM 660 O O . GLU A 1 84 ? 79.309 18.152 -14.754 1.00 31.32 84 GLU A O 1
ATOM 666 N N . GLY A 1 85 ? 80.170 16.046 -14.629 1.00 31.63 85 GLY A N 1
ATOM 667 C CA . GLY A 1 85 ? 81.456 16.341 -15.272 1.00 31.42 85 GLY A CA 1
ATOM 668 C C . GLY A 1 85 ? 82.528 16.903 -14.353 1.00 31.58 85 GLY A C 1
ATOM 669 O O . GLY A 1 85 ? 83.549 17.412 -14.824 1.00 32.73 85 GLY A O 1
ATOM 670 N N . THR A 1 86 ? 82.310 16.785 -13.046 1.00 30.08 86 THR A N 1
ATOM 671 C CA . THR A 1 86 ? 83.272 17.194 -12.028 1.00 29.18 86 THR A CA 1
ATOM 672 C C . THR A 1 86 ? 84.579 16.365 -12.070 1.00 29.28 86 THR A C 1
ATOM 673 O O . THR A 1 86 ? 84.582 15.145 -11.791 1.00 29.12 86 THR A O 1
ATOM 677 N N . PRO A 1 87 ? 85.698 17.027 -12.400 1.00 28.66 87 PRO A N 1
ATOM 678 C CA . PRO A 1 87 ? 86.997 16.327 -12.434 1.00 29.46 87 PRO A CA 1
ATOM 679 C C . PRO A 1 87 ? 87.399 15.696 -11.073 1.00 28.67 87 PRO A C 1
ATOM 680 O O . PRO A 1 87 ? 87.272 16.358 -10.046 1.00 29.69 87 PRO A O 1
ATOM 684 N N . TYR A 1 88 ? 87.866 14.449 -11.062 1.00 27.90 88 TYR A N 1
ATOM 685 C CA . TYR A 1 88 ? 88.421 13.844 -9.825 1.00 27.54 88 TYR A CA 1
ATOM 686 C C . TYR A 1 88 ? 89.563 12.930 -10.179 1.00 28.02 88 TYR A C 1
ATOM 687 O O . TYR A 1 88 ? 89.554 12.339 -11.260 1.00 29.97 88 TYR A O 1
ATOM 696 N N . LYS A 1 89 ? 90.557 12.845 -9.309 1.00 27.65 89 LYS A N 1
ATOM 697 C CA . LYS A 1 89 ? 91.687 11.962 -9.508 1.00 28.51 89 LYS A CA 1
ATOM 698 C C . LYS A 1 89 ? 91.591 10.761 -8.548 1.00 28.13 89 LYS A C 1
ATOM 699 O O . LYS A 1 89 ? 91.104 10.918 -7.421 1.00 27.10 89 LYS A O 1
ATOM 705 N N . GLU A 1 90 ? 92.073 9.580 -8.947 1.00 27.61 90 GLU A N 1
ATOM 706 C CA . GLU A 1 90 ? 92.186 8.475 -8.017 1.00 27.79 90 GLU A CA 1
ATOM 707 C C . GLU A 1 90 ? 93.439 8.710 -7.191 1.00 28.70 90 GLU A C 1
ATOM 708 O O . GLU A 1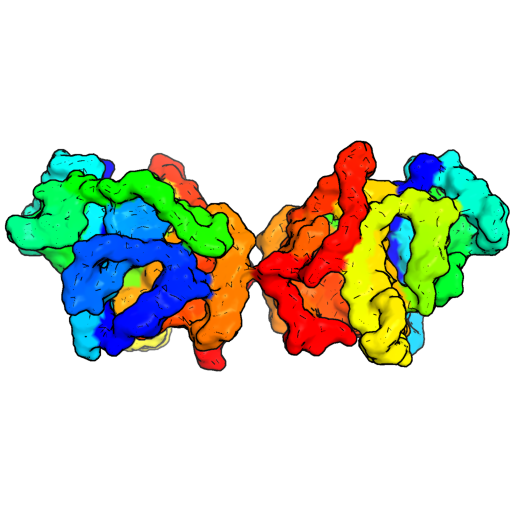 90 ? 94.435 9.193 -7.728 1.00 29.12 90 GLU A O 1
ATOM 714 N N . ALA A 1 91 ? 93.436 8.354 -5.905 1.00 28.69 91 ALA A N 1
ATOM 715 C CA . ALA A 1 91 ? 94.677 8.476 -5.123 1.00 29.44 91 ALA A CA 1
ATOM 716 C C . ALA A 1 91 ? 95.839 7.566 -5.595 1.00 30.07 91 ALA A C 1
ATOM 717 O O . ALA A 1 91 ? 95.629 6.484 -6.152 1.00 30.61 91 ALA A O 1
ATOM 719 N N . THR A 1 92 ? 97.063 8.030 -5.349 1.00 31.29 92 THR A N 1
ATOM 720 C CA . THR A 1 92 ? 98.324 7.328 -5.774 1.00 32.11 92 THR A CA 1
ATOM 721 C C . THR A 1 92 ? 98.664 6.275 -4.711 1.00 32.35 92 THR A C 1
ATOM 722 O O . THR A 1 92 ? 98.018 6.262 -3.634 1.00 32.84 92 THR A O 1
ATOM 726 N N . ALA A 1 93 ? 99.640 5.398 -4.951 1.00 31.50 93 ALA A N 1
ATOM 727 C CA . ALA A 1 93 ? 99.897 4.424 -3.904 1.00 30.45 93 ALA A CA 1
ATOM 728 C C . ALA A 1 93 ? 100.342 5.067 -2.612 1.00 30.25 93 ALA A C 1
ATOM 729 O O . ALA A 1 93 ? 99.967 4.573 -1.541 1.00 30.68 93 ALA A O 1
ATOM 731 N N . ALA A 1 94 ? 101.116 6.153 -2.688 1.00 29.31 94 ALA A N 1
ATOM 732 C CA . ALA A 1 94 ? 101.706 6.786 -1.492 1.00 28.68 94 ALA A CA 1
ATOM 733 C C . ALA A 1 94 ? 100.653 7.495 -0.656 1.00 28.69 94 ALA A C 1
ATOM 734 O O . ALA A 1 94 ? 100.748 7.591 0.582 1.00 29.46 94 ALA A O 1
ATOM 736 N N . GLU A 1 95 ? 99.645 8.002 -1.353 1.00 28.53 95 GLU A N 1
ATOM 737 C CA . GLU A 1 95 ? 98.502 8.667 -0.771 1.00 27.74 95 GLU A CA 1
ATOM 738 C C . GLU A 1 95 ? 97.628 7.683 0.046 1.00 27.55 95 GLU A C 1
ATOM 739 O O . GLU A 1 95 ? 97.264 7.965 1.197 1.00 26.66 95 GLU A O 1
ATOM 745 N N . LEU A 1 96 ? 97.294 6.544 -0.564 1.00 26.81 96 LEU A N 1
ATOM 746 C CA . LEU A 1 96 ? 96.625 5.430 0.130 1.00 25.96 96 LEU A CA 1
ATOM 747 C C . LEU A 1 96 ? 97.360 4.988 1.387 1.00 26.32 96 LEU A C 1
ATOM 748 O O . LEU A 1 96 ? 96.784 5.012 2.494 1.00 25.85 96 LEU A O 1
ATOM 753 N N . ALA A 1 97 ? 98.635 4.611 1.252 1.00 25.76 97 ALA A N 1
ATOM 754 C CA . ALA A 1 97 ? 99.517 4.370 2.412 1.00 25.11 97 ALA A CA 1
ATOM 755 C C . ALA A 1 97 ? 99.539 5.484 3.484 1.00 24.48 97 ALA A C 1
ATOM 756 O O . ALA A 1 97 ? 99.486 5.207 4.686 1.00 24.09 97 ALA A O 1
ATOM 758 N N . ASP A 1 98 ? 99.652 6.731 3.050 1.00 24.31 98 ASP A N 1
ATOM 759 C CA . ASP A 1 98 ? 99.636 7.884 3.935 1.00 24.11 98 ASP A CA 1
ATOM 760 C C . ASP A 1 98 ? 98.281 8.084 4.729 1.00 24.24 98 ASP A C 1
ATOM 761 O O . ASP A 1 98 ? 98.286 8.252 5.971 1.00 24.96 98 ASP A O 1
ATOM 766 N N . ARG A 1 99 ? 97.154 8.078 4.009 1.00 23.05 99 ARG A N 1
ATOM 767 C CA . ARG A 1 99 ? 95.849 8.250 4.587 1.00 23.60 99 ARG A CA 1
ATOM 768 C C . ARG A 1 99 ? 95.293 6.997 5.305 1.00 23.37 99 ARG A C 1
ATOM 769 O O . ARG A 1 99 ? 94.436 7.113 6.180 1.00 24.49 99 ARG A O 1
ATOM 777 N N . ARG A 1 100 ? 95.904 5.848 5.018 1.00 21.20 100 ARG A N 1
ATOM 778 C CA . ARG A 1 100 ? 95.581 4.529 5.563 1.00 19.84 100 ARG A CA 1
ATOM 779 C C . ARG A 1 100 ? 94.179 4.131 5.142 1.00 19.55 100 ARG A C 1
ATOM 780 O O . ARG A 1 100 ? 93.430 3.667 5.971 1.00 20.37 100 ARG A O 1
ATOM 788 N N . VAL A 1 101 ? 93.836 4.362 3.867 1.00 19.69 101 VAL A N 1
ATOM 789 C CA . VAL A 1 101 ? 92.552 3.974 3.260 1.00 18.73 101 VAL A CA 1
ATOM 790 C C . VAL A 1 101 ? 92.781 3.022 2.082 1.00 20.84 101 VAL A C 1
ATOM 791 O O . VAL A 1 101 ? 93.909 2.851 1.633 1.00 21.38 101 VAL A O 1
ATOM 795 N N . ASP A 1 102 ? 91.705 2.398 1.594 1.00 22.11 102 ASP A N 1
ATOM 796 C CA . ASP A 1 102 ? 91.744 1.395 0.571 1.00 22.49 102 ASP A CA 1
ATOM 797 C C . ASP A 1 102 ? 91.506 1.951 -0.828 1.00 23.76 102 ASP A C 1
ATOM 798 O O . ASP A 1 102 ? 92.042 1.418 -1.840 1.00 25.15 102 ASP A O 1
ATOM 803 N N . GLU A 1 103 ? 90.671 2.982 -0.896 1.00 22.68 103 GLU A N 1
ATOM 804 C CA . GLU A 1 103 ? 90.470 3.735 -2.095 1.00 23.92 103 GLU A CA 1
ATOM 805 C C . GLU A 1 103 ? 90.193 5.119 -1.639 1.00 23.99 103 GLU A C 1
ATOM 806 O O . GLU A 1 103 ? 89.747 5.346 -0.477 1.00 25.78 103 GLU A O 1
ATOM 812 N N . MET A 1 104 ? 90.460 6.065 -2.532 1.00 23.72 104 MET A N 1
ATOM 813 C CA . MET A 1 104 ? 90.168 7.453 -2.247 1.00 23.93 104 MET A CA 1
ATOM 814 C C . MET A 1 104 ? 90.203 8.216 -3.555 1.00 23.27 104 MET A C 1
ATOM 815 O O . MET A 1 104 ? 91.054 7.930 -4.406 1.00 24.02 104 MET A O 1
ATOM 820 N N . ILE A 1 105 ? 89.222 9.120 -3.737 1.00 22.67 105 ILE A N 1
ATOM 821 C CA . ILE A 1 105 ? 89.150 10.055 -4.897 1.00 21.63 105 ILE A CA 1
ATOM 822 C C . ILE A 1 105 ? 89.327 11.497 -4.410 1.00 20.85 105 ILE A C 1
ATOM 823 O O . ILE A 1 105 ? 88.928 11.790 -3.292 1.00 20.72 105 ILE A O 1
ATOM 828 N N . ARG A 1 106 ? 90.014 12.343 -5.173 1.00 20.07 106 ARG A N 1
ATOM 829 C CA . ARG A 1 106 ? 90.207 13.762 -4.840 1.00 21.39 106 ARG A CA 1
ATOM 830 C C . ARG A 1 106 ? 89.538 14.633 -5.858 1.00 22.04 106 ARG A C 1
ATOM 831 O O . ARG A 1 106 ? 89.631 14.414 -7.095 1.00 23.21 106 ARG A O 1
ATOM 839 N N . PHE A 1 107 ? 88.853 15.632 -5.340 1.00 22.62 107 PHE A N 1
ATOM 840 C CA . PHE A 1 107 ? 88.324 16.696 -6.130 1.00 21.77 107 PHE A CA 1
ATOM 841 C C . PHE A 1 107 ? 88.086 17.908 -5.262 1.00 23.51 107 PHE A C 1
ATOM 842 O O . PHE A 1 107 ? 88.267 17.889 -4.035 1.00 23.29 107 PHE A O 1
ATOM 850 N N . ALA A 1 108 ? 87.544 18.924 -5.907 1.00 24.79 108 ALA A N 1
ATOM 851 C CA . ALA A 1 108 ? 87.264 20.198 -5.294 1.00 25.74 108 ALA A CA 1
ATOM 852 C C . ALA A 1 108 ? 85.826 20.556 -5.638 1.00 26.36 108 ALA A C 1
ATOM 853 O O . ALA A 1 108 ? 85.320 20.205 -6.695 1.00 25.47 108 ALA A O 1
ATOM 855 N N . ASP A 1 109 ? 85.159 21.213 -4.707 1.00 27.25 109 ASP A N 1
ATOM 856 C CA . ASP A 1 109 ? 83.887 21.846 -4.993 1.00 28.79 109 ASP A CA 1
ATOM 857 C C . ASP A 1 109 ? 84.123 23.144 -5.856 1.00 29.17 109 ASP A C 1
ATOM 858 O O . ASP A 1 109 ? 85.284 23.558 -6.102 1.00 27.91 109 ASP A O 1
ATOM 863 N N . PRO A 1 110 ? 83.031 23.753 -6.368 1.00 29.98 110 PRO A N 1
ATOM 864 C CA . PRO A 1 110 ? 83.246 24.934 -7.225 1.00 29.12 110 PRO A CA 1
ATOM 865 C C . PRO A 1 110 ? 83.894 26.176 -6.591 1.00 29.38 110 PRO A C 1
ATOM 866 O O . PRO A 1 110 ? 84.422 26.977 -7.361 1.00 29.72 110 PRO A O 1
ATOM 870 N N . SER A 1 111 ? 83.841 26.362 -5.258 1.00 28.42 111 SER A N 1
ATOM 871 C CA . SER A 1 111 ? 84.697 27.360 -4.579 1.00 28.50 111 SER A CA 1
ATOM 872 C C . SER A 1 111 ? 86.188 26.981 -4.352 1.00 29.01 111 SER A C 1
ATOM 873 O O . SER A 1 111 ? 86.931 27.766 -3.803 1.00 29.78 111 SER A O 1
ATOM 876 N N . GLY A 1 112 ? 86.599 25.788 -4.777 1.00 28.23 112 GLY A N 1
ATOM 877 C CA . GLY A 1 112 ? 87.968 25.348 -4.686 1.00 28.31 112 GLY A CA 1
ATOM 878 C C . GLY A 1 112 ? 88.334 24.560 -3.455 1.00 28.43 112 GLY A C 1
ATOM 879 O O . GLY A 1 112 ? 89.486 24.138 -3.312 1.00 29.06 112 GLY A O 1
ATOM 880 N N . ASN A 1 113 ? 87.363 24.409 -2.539 1.00 28.06 113 ASN A N 1
ATOM 881 C CA . ASN A 1 113 ? 87.467 23.570 -1.356 1.00 26.07 113 ASN A CA 1
ATOM 882 C C . ASN A 1 113 ? 87.730 22.103 -1.742 1.00 25.52 113 ASN A C 1
ATOM 883 O O . ASN A 1 113 ? 87.026 21.540 -2.552 1.00 23.71 113 ASN A O 1
ATOM 888 N N . CYS A 1 114 ? 88.772 21.516 -1.171 1.00 25.19 114 CYS A N 1
ATOM 889 C CA . CYS A 1 114 ? 89.239 20.232 -1.630 1.00 26.15 114 CYS A CA 1
ATOM 890 C C . CYS A 1 114 ? 88.686 19.100 -0.768 1.00 25.24 114 CYS A C 1
ATOM 891 O O . CYS A 1 114 ? 88.831 19.131 0.454 1.00 25.58 114 CYS A O 1
ATOM 894 N N . LEU A 1 115 ? 88.104 18.096 -1.416 1.00 24.50 115 LEU A N 1
ATOM 895 C CA . LEU A 1 115 ? 87.550 16.887 -0.758 1.00 23.31 115 LEU A CA 1
ATOM 896 C C . LEU A 1 115 ? 88.361 15.656 -1.053 1.00 22.92 115 LEU A C 1
ATOM 897 O O . LEU A 1 115 ? 88.894 15.491 -2.149 1.00 22.14 115 LEU A O 1
ATOM 902 N N . GLU A 1 116 ? 88.442 14.766 -0.062 1.00 22.86 116 GLU A N 1
ATOM 903 C CA . GLU A 1 116 ? 88.937 13.401 -0.295 1.00 23.00 116 GLU A CA 1
ATOM 904 C C . GLU A 1 116 ? 87.864 12.370 0.100 1.00 23.18 116 GLU A C 1
ATOM 905 O O . GLU A 1 116 ? 87.614 12.206 1.295 1.00 22.76 116 GLU A O 1
ATOM 911 N N . VAL A 1 117 ? 87.214 11.692 -0.865 1.00 20.80 117 VAL A N 1
ATOM 912 C CA . VAL A 1 117 ? 86.212 10.723 -0.491 1.00 20.08 117 VAL A CA 1
ATOM 913 C C . VAL A 1 117 ? 86.837 9.303 -0.519 1.00 20.23 117 VAL A C 1
ATOM 914 O O . VAL A 1 117 ? 87.449 8.942 -1.470 1.00 18.71 117 VAL A O 1
ATOM 918 N N . PHE A 1 118 ? 86.706 8.534 0.578 1.00 19.27 118 PHE A N 1
ATOM 919 C CA . PHE A 1 118 ? 87.442 7.325 0.764 1.00 18.46 118 PHE A CA 1
ATOM 920 C C . PHE A 1 118 ? 86.521 6.169 1.289 1.00 19.30 118 PHE A C 1
ATOM 921 O O . PHE A 1 118 ? 85.350 6.402 1.593 1.00 19.01 118 PHE A O 1
ATOM 929 N N . HIS A 1 119 ? 87.034 4.930 1.304 1.00 18.53 119 HIS A N 1
ATOM 930 C CA . HIS A 1 119 ? 86.487 3.829 2.085 1.00 18.72 119 HIS A CA 1
ATOM 931 C C . HIS A 1 119 ? 87.667 2.977 2.510 1.00 20.31 119 HIS A C 1
ATOM 932 O O . HIS A 1 119 ? 88.769 3.055 1.895 1.00 19.63 119 HIS A O 1
ATOM 939 N N . GLY A 1 120 ? 87.449 2.175 3.555 1.00 20.72 120 GLY A N 1
ATOM 940 C CA . GLY A 1 120 ? 88.358 1.094 3.915 1.00 20.59 120 GLY A CA 1
ATOM 941 C C . GLY A 1 120 ? 89.513 1.566 4.781 1.00 22.56 120 GLY A C 1
ATOM 942 O O . GLY A 1 120 ? 90.652 1.045 4.669 1.00 23.93 120 GLY A O 1
ATOM 943 N N . THR A 1 121 ? 89.237 2.510 5.670 1.00 20.35 121 THR A N 1
ATOM 944 C CA . THR A 1 121 ? 90.255 2.990 6.584 1.00 20.76 121 THR A CA 1
ATOM 945 C C . THR A 1 121 ? 90.727 1.924 7.609 1.00 21.58 121 THR A C 1
ATOM 946 O O . THR A 1 121 ? 89.899 1.112 8.091 1.00 21.21 121 THR A O 1
ATOM 950 N N . ALA A 1 122 ? 92.051 1.916 7.902 1.00 20.18 122 ALA A N 1
ATOM 951 C CA . ALA A 1 122 ? 92.629 1.195 9.035 1.00 19.82 122 ALA A CA 1
ATOM 952 C C . ALA A 1 122 ? 92.148 1.821 10.315 1.00 19.96 122 ALA A C 1
ATOM 953 O O . ALA A 1 122 ? 91.958 3.034 10.391 1.00 20.44 122 ALA A O 1
ATOM 955 N N . LEU A 1 123 ? 92.011 1.013 11.349 1.00 19.89 123 LEU A N 1
ATOM 956 C CA . LEU A 1 123 ? 91.736 1.543 12.671 1.00 19.16 123 LEU A CA 1
ATOM 957 C C . LEU A 1 123 ? 92.832 1.126 13.605 1.00 20.20 123 LEU A C 1
ATOM 958 O O . LEU A 1 123 ? 93.505 0.185 13.344 1.00 20.49 123 LEU A O 1
ATOM 963 N N . GLU A 1 124 ? 93.024 1.838 14.701 1.00 23.82 124 GLU A N 1
ATOM 964 C CA . GLU A 1 124 ? 94.011 1.482 15.754 1.00 26.74 124 GLU A CA 1
ATOM 965 C C . GLU A 1 124 ? 93.258 1.079 17.042 1.00 27.36 124 GLU A C 1
ATOM 966 O O . GLU A 1 124 ? 92.316 1.766 17.410 1.00 28.36 124 GLU A O 1
ATOM 972 N N . HIS A 1 125 ? 93.655 0.015 17.752 1.00 27.98 125 HIS A N 1
ATOM 973 C CA . HIS A 1 125 ? 92.724 -0.617 18.692 1.00 27.56 125 HIS A CA 1
ATOM 974 C C . HIS A 1 125 ? 92.986 -0.453 20.169 1.00 28.96 125 HIS A C 1
ATOM 975 O O . HIS A 1 125 ? 92.114 -0.720 20.984 1.00 30.33 125 HIS A O 1
ATOM 982 N N . ARG A 1 126 ? 94.168 0.041 20.529 1.00 29.01 126 ARG A N 1
ATOM 983 C CA . ARG A 1 126 ? 94.477 0.275 21.907 1.00 28.75 126 ARG A CA 1
ATOM 984 C C . ARG A 1 126 ? 93.699 1.533 22.321 1.00 27.95 126 ARG A C 1
ATOM 985 O O . ARG A 1 126 ? 93.570 2.479 21.540 1.00 27.31 126 ARG A O 1
ATOM 993 N N . ARG A 1 127 ? 93.173 1.507 23.536 1.00 25.21 127 ARG A N 1
ATOM 994 C CA . ARG A 1 127 ? 92.197 2.504 23.980 1.00 24.51 127 ARG A CA 1
ATOM 995 C C . ARG A 1 127 ? 92.814 3.875 23.907 1.00 24.28 127 ARG A C 1
ATOM 996 O O . ARG A 1 127 ? 93.947 4.059 24.371 1.00 25.20 127 ARG A O 1
ATOM 1004 N N . VAL A 1 128 ? 92.098 4.818 23.307 1.00 23.01 128 VAL A N 1
ATOM 1005 C CA . VAL A 1 128 ? 92.458 6.241 23.320 1.00 21.91 128 VAL A CA 1
ATOM 1006 C C . VAL A 1 128 ? 91.901 6.872 24.575 1.00 21.56 128 VAL A C 1
ATOM 1007 O O . VAL A 1 128 ? 90.682 6.970 24.767 1.00 22.50 128 VAL A O 1
ATOM 1011 N N . VAL A 1 129 ? 92.805 7.314 25.442 1.00 21.19 129 VAL A N 1
ATOM 1012 C CA . VAL A 1 129 ? 92.455 7.779 26.760 1.00 20.55 129 VAL A CA 1
ATOM 1013 C C . VAL A 1 129 ? 92.878 9.240 26.960 1.00 22.70 129 VAL A C 1
ATOM 1014 O O . VAL A 1 129 ? 94.071 9.548 27.117 1.00 23.85 129 VAL A O 1
ATOM 1018 N N . SER A 1 130 ? 91.881 10.126 26.963 1.00 21.78 130 SER A N 1
ATOM 1019 C CA . SER A 1 130 ? 92.106 11.524 27.232 1.00 21.97 130 SER A CA 1
ATOM 1020 C C . SER A 1 130 ? 92.542 11.663 28.665 1.00 21.72 130 SER A C 1
ATOM 1021 O O . SER A 1 130 ? 91.913 11.137 29.560 1.00 22.06 130 SER A O 1
ATOM 1024 N N . PRO A 1 131 ? 93.649 12.351 28.900 1.00 22.12 131 PRO A N 1
ATOM 1025 C CA . PRO A 1 131 ? 94.080 12.744 30.235 1.00 20.55 131 PRO A CA 1
ATOM 1026 C C . PRO A 1 131 ? 92.991 13.440 31.060 1.00 20.58 131 PRO A C 1
ATOM 1027 O O . PRO A 1 131 ? 93.002 13.375 32.323 1.00 19.12 131 PRO A O 1
ATOM 1031 N N . TYR A 1 132 ? 91.993 14.006 30.361 1.00 20.51 132 TYR A N 1
ATOM 1032 C CA . TYR A 1 132 ? 90.927 14.776 31.036 1.00 19.96 132 TYR A CA 1
ATOM 1033 C C . TYR A 1 132 ? 89.622 14.065 31.352 1.00 19.28 132 TYR A C 1
ATOM 1034 O O . TYR A 1 132 ? 88.759 14.629 32.073 1.00 17.33 132 TYR A O 1
ATOM 1043 N N . GLY A 1 133 ? 89.540 12.813 30.868 1.00 17.70 133 GLY A N 1
ATOM 1044 C CA . GLY A 1 133 ? 88.479 11.869 31.229 1.00 15.74 133 GLY A CA 1
ATOM 1045 C C . GLY A 1 133 ? 87.315 11.922 30.281 1.00 17.76 133 GLY A C 1
ATOM 1046 O O . GLY A 1 133 ? 86.392 11.164 30.453 1.00 17.64 133 GLY A O 1
ATOM 1047 N N . HIS A 1 134 ? 87.310 12.818 29.280 1.00 17.65 134 HIS A N 1
ATOM 1048 C CA . HIS A 1 134 ? 86.171 12.825 28.384 1.00 18.08 134 HIS A CA 1
ATOM 1049 C C . HIS A 1 134 ? 86.289 11.810 27.241 1.00 18.32 134 HIS A C 1
ATOM 1050 O O . HIS A 1 134 ? 87.391 11.399 26.852 1.00 17.20 134 HIS A O 1
ATOM 1057 N N . ARG A 1 135 ? 85.128 11.433 26.709 1.00 17.55 135 ARG A N 1
ATOM 1058 C CA . ARG A 1 135 ? 85.031 10.702 25.504 1.00 18.60 135 ARG A CA 1
ATOM 1059 C C . ARG A 1 135 ? 84.373 11.564 24.445 1.00 17.90 135 ARG A C 1
ATOM 1060 O O . ARG A 1 135 ? 83.386 12.274 24.713 1.00 17.97 135 ARG A O 1
ATOM 1068 N N . PHE A 1 136 ? 84.897 11.465 23.218 1.00 18.61 136 PHE A N 1
ATOM 1069 C CA . PHE A 1 136 ? 84.272 12.130 22.070 1.00 17.60 136 PHE A CA 1
ATOM 1070 C C . PHE A 1 136 ? 83.110 11.306 21.492 1.00 16.27 136 PHE A C 1
ATOM 1071 O O . PHE A 1 136 ? 83.064 10.078 21.629 1.00 15.54 136 PHE A O 1
ATOM 1079 N N . VAL A 1 137 ? 82.255 11.989 20.762 1.00 14.56 137 VAL A N 1
ATOM 1080 C CA . VAL A 1 137 ? 81.074 11.428 20.143 1.00 13.33 137 VAL A CA 1
ATOM 1081 C C . VAL A 1 137 ? 81.344 11.345 18.679 1.00 13.67 137 VAL A C 1
ATOM 1082 O O . VAL A 1 137 ? 81.394 12.339 17.986 1.00 14.18 137 VAL A O 1
ATOM 1086 N N . THR A 1 138 ? 81.548 10.133 18.205 1.00 15.07 138 THR A N 1
ATOM 1087 C CA . THR A 1 138 ? 81.886 9.929 16.796 1.00 17.07 138 THR A CA 1
ATOM 1088 C C . THR A 1 138 ? 81.051 8.779 16.297 1.00 18.46 138 THR A C 1
ATOM 1089 O O . THR A 1 138 ? 79.852 8.936 16.047 1.00 20.37 138 THR A O 1
ATOM 1093 N N . GLY A 1 139 ? 81.618 7.605 16.165 1.00 20.71 139 GLY A N 1
ATOM 1094 C CA . GLY A 1 139 ? 80.816 6.493 15.633 1.00 21.56 139 GLY A CA 1
ATOM 1095 C C . GLY A 1 139 ? 80.092 6.815 14.320 1.00 22.13 139 GLY A C 1
ATOM 1096 O O . GLY A 1 139 ? 80.731 7.214 13.358 1.00 22.07 139 GLY A O 1
ATOM 1097 N N . GLU A 1 140 ? 78.774 6.542 14.236 1.00 22.52 140 GLU A N 1
ATOM 1098 C CA . GLU A 1 140 ? 78.052 6.774 12.994 1.00 23.33 140 GLU A CA 1
ATOM 1099 C C . GLU A 1 140 ? 77.851 8.240 12.718 1.00 20.18 140 GLU A C 1
ATOM 1100 O O . GLU A 1 140 ? 77.537 8.580 11.632 1.00 22.39 140 GLU A O 1
ATOM 1106 N N . GLN A 1 141 ? 78.062 9.093 13.699 1.00 18.01 141 GLN A N 1
ATOM 1107 C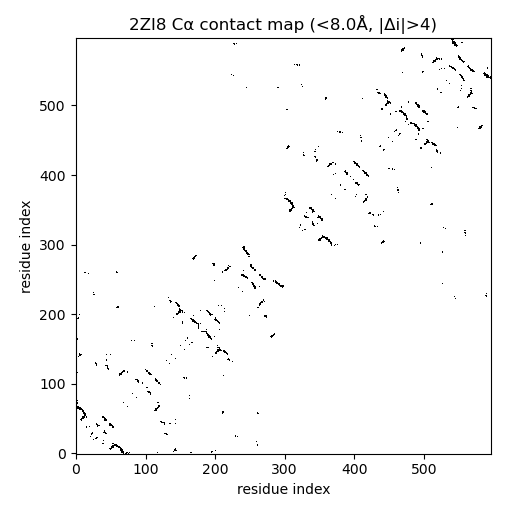 CA . GLN A 1 141 ? 78.053 10.517 13.501 1.00 17.48 141 GLN A CA 1
ATOM 1108 C C . GLN A 1 141 ? 79.391 11.097 12.938 1.00 16.90 141 GLN A C 1
ATOM 1109 O O . GLN A 1 141 ? 79.454 12.283 12.667 1.00 15.63 141 GLN A O 1
ATOM 1115 N N . GLY A 1 142 ? 80.442 10.273 12.841 1.00 16.56 142 GLY A N 1
ATOM 1116 C CA . GLY A 1 142 ? 81.751 10.695 12.363 1.00 17.47 142 GLY A CA 1
ATOM 1117 C C . GLY A 1 142 ? 82.458 11.735 13.255 1.00 18.87 142 GLY A C 1
ATOM 1118 O O . GLY A 1 142 ? 82.117 11.946 14.420 1.00 16.87 142 GL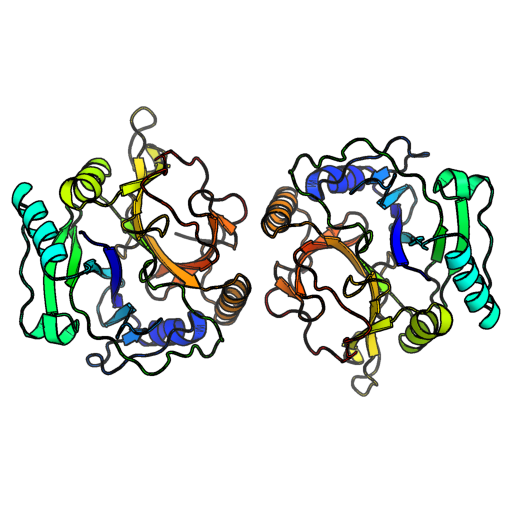Y A O 1
ATOM 1119 N N . MET A 1 143 ? 83.436 12.431 12.694 1.00 18.53 143 MET A N 1
ATOM 1120 C CA . MET A 1 143 ? 84.313 13.226 13.522 1.00 18.93 143 MET A CA 1
ATOM 1121 C C . MET A 1 143 ? 83.636 14.464 14.113 1.00 18.85 143 MET A C 1
ATOM 1122 O O . MET A 1 143 ? 84.023 14.929 15.231 1.00 20.61 143 MET A O 1
ATOM 1127 N N . GLY A 1 144 ? 82.642 15.010 13.411 1.00 16.41 144 GLY A N 1
ATOM 1128 C CA . GLY A 1 144 ? 82.011 16.241 13.910 1.00 16.90 144 GLY A CA 1
ATOM 1129 C C . GLY A 1 144 ? 81.354 17.012 12.789 1.00 15.97 144 GLY A C 1
ATOM 1130 O O . GLY A 1 144 ? 80.803 16.424 11.861 1.00 16.30 144 GLY A O 1
ATOM 1131 N N . HIS A 1 145 ? 81.471 18.322 12.810 1.00 16.07 145 HIS A N 1
ATOM 1132 C CA . HIS A 1 145 ? 81.164 19.082 11.554 1.00 17.68 145 HIS A CA 1
ATOM 1133 C C . HIS A 1 145 ? 82.160 20.175 11.247 1.00 17.94 145 HIS A C 1
ATOM 1134 O O . HIS A 1 145 ? 82.908 20.615 12.126 1.00 17.99 145 HIS A O 1
ATOM 1141 N N . VAL A 1 146 ? 82.115 20.622 9.981 1.00 19.39 146 VAL A N 1
ATOM 1142 C CA . VAL A 1 146 ? 82.929 21.726 9.505 1.00 19.21 146 VAL A CA 1
ATOM 1143 C C . VAL A 1 146 ? 82.063 22.760 8.745 1.00 19.45 146 VAL A C 1
ATOM 1144 O O . VAL A 1 146 ? 81.258 22.396 7.872 1.00 17.14 146 VAL A O 1
ATOM 1148 N N . VAL A 1 147 ? 82.221 24.030 9.136 1.00 19.49 147 VAL A N 1
ATOM 1149 C CA . VAL A 1 147 ? 81.644 25.172 8.439 1.00 20.49 147 VAL A CA 1
ATOM 1150 C C . VAL A 1 147 ? 82.696 25.866 7.574 1.00 21.03 147 VAL A C 1
ATOM 1151 O O . VAL A 1 147 ? 83.659 26.374 8.074 1.00 21.26 147 VAL A O 1
ATOM 1155 N N . LEU A 1 148 ? 82.548 25.760 6.265 1.00 22.44 148 LEU A N 1
ATOM 1156 C CA . LEU A 1 148 ? 83.524 26.254 5.330 1.00 24.91 148 LEU A CA 1
ATOM 1157 C C . LEU A 1 148 ? 83.008 27.530 4.656 1.00 27.21 148 LEU A C 1
ATOM 1158 O O . LEU A 1 148 ? 81.822 27.860 4.753 1.00 27.29 148 LEU A O 1
ATOM 1163 N N . SER A 1 149 ? 83.888 28.188 3.904 1.00 28.67 149 SER A N 1
ATOM 1164 C CA . SER A 1 149 ? 83.520 29.390 3.159 1.00 30.64 149 SER A CA 1
ATOM 1165 C C . SER A 1 149 ? 83.139 29.071 1.698 1.00 30.73 149 SER A C 1
ATOM 1166 O O . SER A 1 149 ? 83.675 28.139 1.106 1.00 28.06 149 SER A O 1
ATOM 1169 N N . THR A 1 150 ? 82.185 29.817 1.150 1.00 32.29 150 THR A N 1
ATOM 1170 C CA . THR A 1 150 ? 81.693 29.578 -0.210 1.00 34.58 150 THR A CA 1
ATOM 1171 C C . THR A 1 150 ? 81.610 30.840 -1.037 1.00 35.90 150 THR A C 1
ATOM 1172 O O . THR A 1 150 ? 81.377 31.920 -0.473 1.00 36.08 150 THR A O 1
ATOM 1176 N N . ARG A 1 151 ? 81.777 30.727 -2.358 1.00 37.56 151 ARG A N 1
ATOM 1177 C CA . ARG A 1 151 ? 81.642 31.943 -3.196 1.00 39.24 151 ARG A CA 1
ATOM 1178 C C . ARG A 1 151 ? 80.203 32.271 -3.629 1.00 39.94 151 ARG A C 1
ATOM 1179 O O . ARG A 1 151 ? 79.850 33.431 -3.817 1.00 40.35 151 ARG A O 1
ATOM 1187 N N . ASP A 1 152 ? 79.392 31.235 -3.765 1.00 39.98 152 ASP A N 1
ATOM 1188 C CA . ASP A 1 152 ? 78.040 31.350 -4.264 1.00 40.40 152 ASP A CA 1
ATOM 1189 C C . ASP A 1 152 ? 77.241 30.249 -3.556 1.00 40.30 152 ASP A C 1
ATOM 1190 O O . ASP A 1 152 ? 77.657 29.059 -3.558 1.00 39.55 152 ASP A O 1
ATOM 1195 N N . ASP A 1 153 ? 76.123 30.628 -2.937 1.00 39.80 153 ASP A N 1
ATOM 1196 C CA . ASP A 1 153 ? 75.437 29.643 -2.095 1.00 40.14 153 ASP A CA 1
ATOM 1197 C C . ASP A 1 153 ? 74.530 28.764 -2.931 1.00 37.88 153 ASP A C 1
ATOM 1198 O O . ASP A 1 153 ? 74.227 27.636 -2.518 1.00 38.49 153 ASP A O 1
ATOM 1203 N N . ALA A 1 154 ? 74.123 29.257 -4.096 1.00 35.52 154 ALA A N 1
ATOM 1204 C CA . ALA A 1 154 ? 73.249 28.481 -4.971 1.00 33.50 154 ALA A CA 1
ATOM 1205 C C . ALA A 1 154 ? 74.029 27.407 -5.743 1.00 32.64 154 ALA A C 1
ATOM 1206 O O . ALA A 1 154 ? 73.492 26.333 -6.108 1.00 33.51 154 ALA A O 1
ATOM 1208 N N . GLU A 1 155 ? 75.299 27.696 -5.995 1.00 29.93 155 GLU A N 1
ATOM 1209 C CA . GLU A 1 155 ? 76.137 26.762 -6.697 1.00 28.83 155 GLU A CA 1
ATOM 1210 C C . GLU A 1 155 ? 76.552 25.649 -5.731 1.00 27.64 155 GLU A C 1
ATOM 1211 O O . GLU A 1 155 ? 76.645 24.501 -6.118 1.00 27.51 155 GLU A O 1
ATOM 1217 N N . ALA A 1 156 ? 76.801 26.018 -4.471 1.00 27.04 156 ALA A N 1
ATOM 1218 C CA . ALA A 1 156 ? 77.125 25.082 -3.417 1.00 27.17 156 ALA A CA 1
ATOM 1219 C C . ALA A 1 156 ? 75.942 24.165 -3.055 1.00 27.55 156 ALA A C 1
ATOM 1220 O O . ALA A 1 156 ? 76.144 22.992 -2.722 1.00 28.91 156 ALA A O 1
ATOM 1222 N N . LEU A 1 157 ? 74.723 24.697 -3.129 1.00 26.70 157 LEU A N 1
ATOM 1223 C CA . LEU A 1 157 ? 73.525 23.975 -2.813 1.00 26.13 157 LEU A CA 1
ATOM 1224 C C . LEU A 1 157 ? 73.405 22.844 -3.793 1.00 26.14 157 LEU A C 1
ATOM 1225 O O . LEU A 1 157 ? 73.273 21.660 -3.390 1.00 27.49 157 LEU A O 1
ATOM 1230 N N . HIS A 1 158 ? 73.512 23.176 -5.068 1.00 25.69 158 HIS A N 1
ATOM 1231 C CA . HIS A 1 158 ? 73.551 22.201 -6.138 1.00 24.60 158 HIS A CA 1
ATOM 1232 C C . HIS A 1 158 ? 74.679 21.171 -6.021 1.00 23.65 158 HIS A C 1
ATOM 1233 O O . HIS A 1 158 ? 74.446 19.988 -6.259 1.00 23.32 158 HIS A O 1
ATOM 1240 N N . PHE A 1 159 ? 75.896 21.593 -5.701 1.00 22.99 159 PHE A N 1
ATOM 1241 C CA . PHE A 1 159 ? 76.995 20.625 -5.640 1.00 22.31 159 PHE A CA 1
ATOM 1242 C C . PHE A 1 159 ? 76.809 19.597 -4.485 1.00 23.53 159 PHE A C 1
ATOM 1243 O O . PHE A 1 159 ? 76.869 18.362 -4.673 1.00 24.47 159 PHE A O 1
ATOM 1251 N N . TYR A 1 160 ? 76.564 20.132 -3.300 1.00 23.26 160 TYR A N 1
ATOM 1252 C CA . TYR A 1 160 ? 76.436 19.358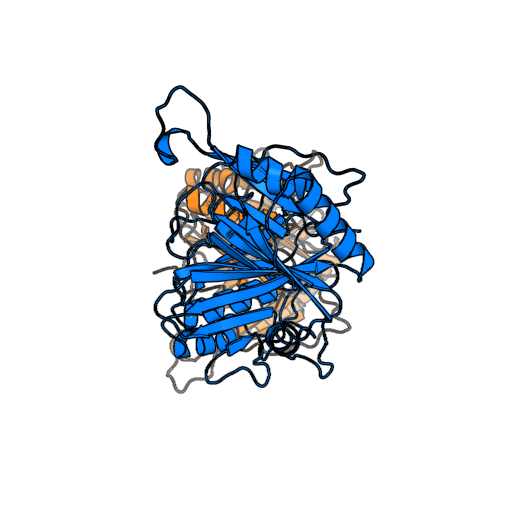 -2.112 1.00 24.29 160 TYR A CA 1
ATOM 1253 C C . TYR A 1 160 ? 75.171 18.561 -2.013 1.00 24.51 160 TYR A C 1
ATOM 1254 O O . TYR A 1 160 ? 75.278 17.392 -1.716 1.00 24.11 160 TYR A O 1
ATOM 1263 N N . ARG A 1 161 ? 74.011 19.150 -2.328 1.00 24.27 161 ARG A N 1
ATOM 1264 C CA . ARG A 1 161 ? 72.756 18.392 -2.309 1.00 24.09 161 ARG A CA 1
ATOM 1265 C C . ARG A 1 161 ? 72.532 17.552 -3.526 1.00 24.48 161 ARG A C 1
ATOM 1266 O O . ARG A 1 161 ? 72.209 16.367 -3.407 1.00 25.12 161 ARG A O 1
ATOM 1274 N N . ASP A 1 162 ? 72.649 18.161 -4.705 1.00 25.60 162 ASP A N 1
ATOM 1275 C CA . ASP A 1 162 ? 72.204 17.487 -5.943 1.00 26.41 162 ASP A CA 1
ATOM 1276 C C . ASP A 1 162 ? 73.309 16.562 -6.475 1.00 26.00 162 ASP A C 1
ATOM 1277 O O . ASP A 1 162 ? 73.041 15.419 -6.839 1.00 27.64 162 ASP A O 1
ATOM 1282 N N . VAL A 1 163 ? 74.554 17.016 -6.490 1.00 24.69 163 VAL A N 1
ATOM 1283 C CA . VAL A 1 163 ? 75.603 16.156 -7.014 1.00 24.08 163 VAL A CA 1
ATOM 1284 C C . VAL A 1 163 ? 76.063 15.111 -5.976 1.00 23.85 163 VAL A C 1
ATOM 1285 O O . VAL A 1 163 ? 76.161 13.906 -6.286 1.00 23.23 163 VAL A O 1
ATOM 1289 N N . LEU A 1 164 ? 76.394 15.573 -4.766 1.00 22.09 164 LEU A N 1
ATOM 1290 C CA . LEU A 1 164 ? 76.914 14.658 -3.727 1.00 21.87 164 LEU A CA 1
ATOM 1291 C C . LEU A 1 164 ? 75.902 13.920 -2.794 1.00 22.79 164 LEU A C 1
ATOM 1292 O O . LEU A 1 164 ? 76.267 12.893 -2.180 1.00 23.32 164 LEU A O 1
ATOM 1297 N N . GLY A 1 165 ? 74.684 14.453 -2.662 1.00 21.72 165 GLY A N 1
ATOM 1298 C CA . GLY A 1 165 ? 73.642 13.791 -1.901 1.00 21.06 165 GLY A CA 1
ATOM 1299 C C . GLY A 1 165 ? 73.512 14.085 -0.425 1.00 21.13 165 GLY A C 1
ATOM 1300 O O . GLY A 1 165 ? 72.854 13.318 0.270 1.00 21.69 165 GLY A O 1
ATOM 1301 N N . PHE A 1 166 ? 74.127 15.157 0.089 1.00 20.01 166 PHE A N 1
ATOM 1302 C CA . PHE A 1 166 ? 73.871 15.538 1.472 1.00 19.90 166 PHE A CA 1
ATOM 1303 C C . PHE A 1 166 ? 72.418 15.975 1.501 1.00 19.06 166 PHE A C 1
ATOM 1304 O O . PHE A 1 166 ? 71.864 16.249 0.450 1.00 20.36 166 PHE A O 1
ATOM 1312 N N . ARG A 1 167 ? 71.793 15.987 2.679 1.00 19.06 167 ARG A N 1
ATOM 1313 C CA . ARG A 1 167 ? 70.426 16.487 2.817 1.00 18.91 167 ARG A CA 1
ATOM 1314 C C . ARG A 1 167 ? 70.533 17.846 3.382 1.00 18.09 167 ARG A C 1
ATOM 1315 O O . ARG A 1 167 ? 71.344 18.023 4.264 1.00 19.85 167 ARG A O 1
ATOM 1323 N N . LEU A 1 168 ? 69.746 18.806 2.895 1.00 16.75 168 LEU A N 1
ATOM 1324 C CA . LEU A 1 168 ? 69.632 20.116 3.529 1.00 16.14 168 LEU A CA 1
ATOM 1325 C C . LEU A 1 168 ? 68.865 19.960 4.838 1.00 17.75 168 LEU A C 1
ATOM 1326 O O . LEU A 1 168 ? 67.731 19.457 4.852 1.00 16.60 168 LEU A O 1
ATOM 1331 N N . ARG A 1 169 ? 69.498 20.382 5.946 1.00 19.27 169 ARG A N 1
ATOM 1332 C CA . ARG A 1 169 ? 68.970 20.131 7.279 1.00 17.88 169 ARG A CA 1
ATOM 1333 C C . ARG A 1 169 ? 68.488 21.403 7.920 1.00 18.28 169 ARG A C 1
ATOM 1334 O O . ARG A 1 169 ? 67.434 21.413 8.537 1.00 18.78 169 ARG A O 1
ATOM 1342 N N . ASP A 1 170 ? 69.119 22.519 7.591 1.00 18.58 170 ASP A N 1
ATOM 1343 C CA . ASP A 1 170 ? 68.667 23.835 8.055 1.00 20.51 170 ASP A CA 1
ATOM 1344 C C . ASP A 1 170 ? 69.235 24.982 7.164 1.00 21.13 170 ASP A C 1
ATOM 1345 O O . ASP A 1 170 ? 70.189 24.773 6.418 1.00 22.31 170 ASP A O 1
ATOM 1350 N N . SER A 1 171 ? 68.643 26.178 7.265 1.00 22.52 171 SER A N 1
ATOM 1351 C CA . SER A 1 171 ? 69.067 27.364 6.502 1.00 23.24 171 SER A CA 1
ATOM 1352 C C . SER A 1 171 ? 68.872 28.607 7.344 1.00 25.85 171 SER A C 1
ATOM 1353 O O . SER A 1 171 ? 67.890 28.729 8.042 1.00 26.31 171 SER A O 1
ATOM 1356 N N . MET A 1 172 ? 69.820 29.526 7.288 1.00 29.31 172 MET A N 1
ATOM 1357 C CA . MET A 1 172 ? 69.703 30.775 8.030 1.00 33.92 172 MET A CA 1
ATOM 1358 C C . MET A 1 172 ? 70.085 31.917 7.116 1.00 34.42 172 MET A C 1
ATOM 1359 O O . MET A 1 172 ? 71.141 31.873 6.494 1.00 32.97 172 MET A O 1
ATOM 1364 N N . ARG A 1 173 ? 69.217 32.923 7.009 1.00 38.40 173 ARG A N 1
ATOM 1365 C CA . ARG A 1 173 ? 69.481 34.025 6.056 1.00 43.11 173 ARG A CA 1
ATOM 1366 C C . ARG A 1 173 ? 70.457 35.034 6.664 1.00 46.28 173 ARG A C 1
ATOM 1367 O O . ARG A 1 173 ? 70.468 35.281 7.889 1.00 44.69 173 ARG A O 1
ATOM 1375 N N . LEU A 1 174 ? 71.318 35.548 5.778 1.00 50.90 174 LEU A N 1
ATOM 1376 C CA . LEU A 1 174 ? 72.256 36.614 6.124 1.00 56.90 174 LEU A CA 1
ATOM 1377 C C . LEU A 1 174 ? 71.943 37.918 5.325 1.00 58.36 174 LEU A C 1
ATOM 1378 O O . LEU A 1 174 ? 71.716 37.868 4.088 1.00 57.39 174 LEU A O 1
ATOM 1383 N N . PRO A 1 175 ? 71.875 39.072 6.051 1.00 61.09 175 PRO A N 1
ATOM 1384 C CA . PRO A 1 175 ? 71.677 40.411 5.428 1.00 63.26 175 PRO A CA 1
ATOM 1385 C C . PRO A 1 175 ? 72.439 40.634 4.070 1.00 65.66 175 PRO A C 1
ATOM 1386 O O . PRO A 1 175 ? 73.669 40.421 4.027 1.00 65.50 175 PRO A O 1
ATOM 1390 N N . PRO A 1 176 ? 71.725 41.044 2.972 1.00 67.57 176 PRO A N 1
ATOM 1391 C CA . PRO A 1 176 ? 72.403 41.369 1.683 1.00 69.55 176 PRO A CA 1
ATOM 1392 C C . PRO A 1 176 ? 73.636 42.327 1.756 1.00 71.62 176 PRO A C 1
ATOM 1393 O O . PRO A 1 176 ? 74.566 42.163 0.947 1.00 71.66 176 PRO A O 1
ATOM 1397 N N . GLN A 1 177 ? 73.637 43.288 2.707 1.00 74.06 177 GLN A N 1
ATOM 1398 C CA . GLN A 1 177 ? 74.698 44.333 2.861 1.00 75.62 177 GLN A CA 1
ATOM 1399 C C . GLN A 1 177 ? 75.991 43.890 3.606 1.00 78.45 177 GLN A C 1
ATOM 1400 O O . GLN A 1 177 ? 77.088 44.451 3.359 1.00 78.66 177 GLN A O 1
ATOM 1406 N N . MET A 1 178 ? 75.866 42.906 4.514 1.00 80.85 178 MET A N 1
ATOM 1407 C CA . MET A 1 178 ? 77.059 42.207 5.031 1.00 83.20 178 MET A CA 1
ATOM 1408 C C . MET A 1 178 ? 77.625 41.013 4.141 1.00 83.79 178 MET A C 1
ATOM 1409 O O . MET A 1 178 ? 78.514 40.273 4.586 1.00 84.60 178 MET A O 1
ATOM 1414 N N . VAL A 1 179 ? 77.137 40.864 2.896 1.00 84.60 179 VAL A N 1
ATOM 1415 C CA . VAL A 1 179 ? 77.790 40.049 1.837 1.00 85.03 179 VAL A CA 1
ATOM 1416 C C . VAL A 1 179 ? 78.486 40.979 0.832 1.00 86.46 179 VAL A C 1
ATOM 1417 O O . VAL A 1 179 ? 79.206 40.505 -0.066 1.00 86.88 179 VAL A O 1
ATOM 1421 N N . GLY A 1 180 ? 78.236 42.289 0.945 1.00 87.16 180 GLY A N 1
ATOM 1422 C CA . GLY A 1 180 ? 78.698 43.263 -0.064 1.00 88.22 180 GLY A CA 1
ATOM 1423 C C . GLY A 1 180 ? 77.708 43.809 -1.105 1.00 88.82 180 GLY A C 1
ATOM 1424 O O . GLY A 1 180 ? 78.084 44.631 -1.970 1.00 88.71 180 GLY A O 1
ATOM 1425 N N . ARG A 1 181 ? 76.449 43.368 -1.000 1.00 89.38 181 ARG A N 1
ATOM 1426 C CA . ARG A 1 181 ? 75.379 43.666 -1.972 1.00 89.74 181 ARG A CA 1
ATOM 1427 C C . ARG A 1 181 ? 74.462 44.821 -1.460 1.00 89.32 181 ARG A C 1
ATOM 1428 O O . ARG A 1 181 ? 74.666 45.295 -0.329 1.00 89.13 181 ARG A O 1
ATOM 1436 N N . PRO A 1 182 ? 73.489 45.305 -2.291 1.00 88.96 182 PRO A N 1
ATOM 1437 C CA . PRO A 1 182 ? 72.788 46.576 -1.919 1.00 88.55 182 PRO A CA 1
ATOM 1438 C C . PRO A 1 182 ? 72.074 46.692 -0.516 1.00 87.89 182 PRO A C 1
ATOM 1439 O O . PRO A 1 182 ? 72.742 46.881 0.522 1.00 87.91 182 PRO A O 1
ATOM 1443 N N . ALA A 1 183 ? 70.741 46.616 -0.510 1.00 86.91 183 ALA A N 1
ATOM 1444 C CA . ALA A 1 183 ? 69.898 46.873 0.671 1.00 85.67 183 ALA A CA 1
ATOM 1445 C C . ALA A 1 183 ? 68.445 46.630 0.255 1.00 84.67 183 ALA A C 1
ATOM 1446 O O . ALA A 1 183 ? 67.578 46.390 1.102 1.00 84.68 183 ALA A O 1
ATOM 1448 N N . ASP A 1 184 ? 68.189 46.763 -1.053 1.00 83.15 184 ASP A N 1
ATOM 1449 C CA . ASP A 1 184 ? 67.090 46.061 -1.736 1.00 81.66 184 ASP A CA 1
ATOM 1450 C C . ASP A 1 184 ? 67.782 44.796 -2.263 1.00 79.86 184 ASP A C 1
ATOM 1451 O O . ASP A 1 184 ? 69.017 44.700 -2.191 1.00 80.16 184 ASP A O 1
ATOM 1456 N N . GLY A 1 185 ? 67.021 43.832 -2.786 1.00 77.59 185 GLY A N 1
ATOM 1457 C CA . GLY A 1 185 ? 67.627 42.631 -3.391 1.00 73.72 185 GLY A CA 1
ATOM 1458 C C . GLY A 1 185 ? 68.163 41.563 -2.420 1.00 72.63 185 GLY A C 1
ATOM 1459 O O . GLY A 1 185 ? 68.473 41.884 -1.255 1.00 72.30 185 GLY A O 1
ATOM 1460 N N . PRO A 1 186 ? 68.298 40.292 -2.918 1.00 70.98 186 PRO A N 1
ATOM 1461 C CA . PRO A 1 186 ? 68.483 38.959 -2.265 1.00 68.85 186 PRO A CA 1
ATOM 1462 C C . PRO A 1 186 ? 69.456 38.794 -1.051 1.00 67.10 186 PRO A C 1
ATOM 1463 O O . PRO A 1 186 ? 70.625 39.256 -1.140 1.00 67.05 186 PRO A O 1
ATOM 1467 N N . PRO A 1 187 ? 68.992 38.105 0.060 1.00 64.63 187 PRO A N 1
ATOM 1468 C CA . PRO A 1 187 ? 69.915 37.729 1.157 1.00 62.50 187 PRO A CA 1
ATOM 1469 C C . PRO A 1 187 ? 70.893 36.638 0.720 1.00 58.10 187 PRO A C 1
ATOM 1470 O O . PRO A 1 187 ? 70.632 35.914 -0.266 1.00 57.48 187 PRO A O 1
ATOM 1474 N N . ALA A 1 188 ? 72.000 36.520 1.453 1.00 53.87 188 ALA A N 1
ATOM 1475 C CA . ALA A 1 188 ? 72.808 35.284 1.413 1.00 49.25 188 ALA A CA 1
ATOM 1476 C C . ALA A 1 188 ? 72.535 34.258 2.577 1.00 45.54 188 ALA A C 1
ATOM 1477 O O . ALA A 1 188 ? 72.291 34.590 3.767 1.00 44.36 188 ALA A O 1
ATOM 1479 N N . TRP A 1 189 ? 72.597 32.995 2.173 1.00 40.31 189 TRP A N 1
ATOM 1480 C CA . TRP A 1 189 ? 72.195 31.884 2.984 1.00 34.74 189 TRP A CA 1
ATOM 1481 C C . TRP A 1 189 ? 73.348 31.101 3.588 1.00 32.68 189 TRP A C 1
ATOM 1482 O O . TRP A 1 189 ? 74.328 30.746 2.883 1.00 32.37 189 TRP A O 1
ATOM 1493 N N . LEU A 1 190 ? 73.226 30.837 4.888 1.00 29.19 190 LEU A N 1
ATOM 1494 C CA . LEU A 1 190 ? 74.054 29.827 5.575 1.00 26.94 190 LEU A CA 1
ATOM 1495 C C . LEU A 1 190 ? 73.233 28.529 5.493 1.00 25.35 190 LEU A C 1
ATOM 1496 O O . LEU A 1 190 ? 72.115 28.496 5.970 1.00 25.25 190 LEU A O 1
ATOM 1501 N N . ARG A 1 191 ? 73.769 27.503 4.851 1.00 24.23 191 ARG A N 1
ATOM 1502 C CA . ARG A 1 191 ? 73.087 26.204 4.673 1.00 22.96 191 ARG A CA 1
ATOM 1503 C C . ARG A 1 191 ? 73.840 25.082 5.421 1.00 21.80 191 ARG A C 1
ATOM 1504 O O . ARG A 1 191 ? 75.034 24.990 5.349 1.00 20.69 191 ARG A O 1
ATOM 1512 N N . PHE A 1 192 ? 73.089 24.265 6.158 1.00 21.19 192 PHE A N 1
ATOM 1513 C CA . PHE A 1 192 ? 73.613 23.199 6.995 1.00 19.92 192 PHE A CA 1
ATOM 1514 C C . PHE A 1 192 ? 73.220 21.898 6.298 1.00 19.71 192 PHE A C 1
ATOM 1515 O O . PHE A 1 192 ? 72.014 21.729 5.995 1.00 21.12 192 PHE A O 1
ATOM 1523 N N . PHE A 1 193 ? 74.210 21.026 6.011 1.00 18.42 193 PHE A N 1
ATOM 1524 C CA . PHE A 1 193 ? 74.027 19.705 5.378 1.00 18.36 193 PHE A CA 1
ATOM 1525 C C . PHE A 1 193 ? 74.373 18.500 6.237 1.00 16.88 193 PHE A C 1
ATOM 1526 O O . PHE A 1 193 ? 75.255 18.558 7.038 1.00 17.96 193 PHE A O 1
ATOM 1534 N N . GLY A 1 194 ? 73.694 17.385 6.052 1.00 16.84 194 GLY A N 1
ATOM 1535 C CA . GLY A 1 194 ? 74.013 16.193 6.802 1.00 14.86 194 GLY A CA 1
ATOM 1536 C C . GLY A 1 194 ? 73.992 14.962 5.921 1.00 15.99 194 GLY A C 1
ATOM 1537 O O . GLY A 1 194 ? 73.320 14.925 4.894 1.00 14.26 194 GLY A O 1
ATOM 1538 N N . CYS A 1 195 ? 74.732 13.939 6.359 1.00 15.57 195 CYS A N 1
ATOM 1539 C CA . CYS A 1 195 ? 74.866 12.725 5.604 1.00 15.58 195 CYS A CA 1
ATOM 1540 C C . CYS A 1 195 ? 74.627 11.521 6.543 1.00 16.29 195 CYS A C 1
ATOM 1541 O O . CYS A 1 195 ? 74.752 10.379 6.144 1.00 17.00 195 CYS A O 1
ATOM 1544 N N . ASN A 1 196 ? 74.296 11.804 7.801 1.00 15.10 196 ASN A N 1
ATOM 1545 C CA . ASN A 1 196 ? 74.041 10.804 8.778 1.00 15.54 196 ASN A CA 1
ATOM 1546 C C . ASN A 1 196 ? 73.139 11.485 9.835 1.00 15.16 196 ASN A C 1
ATOM 1547 O O . ASN A 1 196 ? 72.701 12.619 9.608 1.00 16.13 196 ASN A O 1
ATOM 1552 N N . PRO A 1 197 ? 72.816 10.819 10.953 1.00 14.44 197 PRO A N 1
ATOM 1553 C CA . PRO A 1 197 ? 71.932 11.425 11.969 1.00 14.70 197 PRO A CA 1
ATOM 1554 C C . PRO A 1 197 ? 72.425 12.742 12.639 1.00 15.98 197 PRO A C 1
ATOM 1555 O O . PRO A 1 197 ? 71.606 13.486 13.222 1.00 14.39 197 PRO A O 1
ATOM 1559 N N . ARG A 1 198 ? 73.749 12.992 12.620 1.00 15.58 198 ARG A N 1
ATOM 1560 C CA . ARG A 1 198 ? 74.290 14.228 13.196 1.00 15.15 198 ARG A CA 1
ATOM 1561 C C . ARG A 1 198 ? 73.581 15.397 12.475 1.00 14.36 198 ARG A C 1
ATOM 1562 O O . ARG A 1 198 ? 73.622 15.463 11.264 1.00 14.28 198 ARG A O 1
ATOM 1570 N N . HIS A 1 199 ? 72.884 16.270 13.188 1.00 14.87 199 HIS A N 1
ATOM 1571 C CA . HIS A 1 199 ? 72.069 17.298 12.485 1.00 14.44 199 HIS A CA 1
ATOM 1572 C C . HIS A 1 199 ? 72.806 17.895 11.297 1.00 13.81 199 HIS A C 1
ATOM 1573 O O . HIS A 1 199 ? 72.274 17.983 10.180 1.00 14.64 199 HIS A O 1
ATOM 1580 N N . HIS A 1 200 ? 74.060 18.293 11.501 1.00 13.38 200 HIS A N 1
ATOM 1581 C CA . HIS A 1 200 ? 74.907 18.636 10.345 1.00 13.48 200 HIS A CA 1
ATOM 1582 C C . HIS A 1 200 ? 76.339 18.158 10.458 1.00 12.62 200 HIS A C 1
ATOM 1583 O O . HIS A 1 200 ? 76.936 18.238 11.500 1.00 11.22 200 HIS A O 1
ATOM 1590 N N . SER A 1 201 ? 76.867 17.732 9.321 1.00 14.94 201 SER A N 1
ATOM 1591 C CA . SER A 1 201 ? 78.285 17.372 9.102 1.00 18.49 201 SER A CA 1
ATOM 1592 C C . SER A 1 201 ? 79.043 18.477 8.355 1.00 19.96 201 SER A C 1
ATOM 1593 O O . SER A 1 201 ? 80.309 18.505 8.317 1.00 20.44 201 SER A O 1
ATOM 1596 N N . LEU A 1 202 ? 78.271 19.359 7.718 1.00 21.19 202 LEU A N 1
ATOM 1597 C CA . LEU A 1 202 ? 78.839 20.325 6.764 1.00 21.52 202 LEU A CA 1
ATOM 1598 C C . LEU A 1 202 ? 77.931 21.504 6.755 1.00 21.83 202 LEU A C 1
ATOM 1599 O O . LEU A 1 202 ? 76.698 21.327 6.692 1.00 22.04 202 LEU A O 1
ATOM 1604 N N . ALA A 1 203 ? 78.500 22.708 6.791 1.00 21.86 203 ALA A N 1
ATOM 1605 C CA . ALA A 1 203 ? 77.732 23.948 6.442 1.00 22.50 203 ALA A CA 1
ATOM 1606 C C . ALA A 1 203 ? 78.610 24.885 5.630 1.00 23.97 203 ALA A C 1
ATOM 1607 O O . ALA A 1 203 ? 79.848 24.790 5.688 1.00 24.22 203 ALA A O 1
ATOM 1609 N N . PHE A 1 204 ? 77.994 25.792 4.890 1.00 25.92 204 PHE A N 1
ATOM 1610 C CA . PHE A 1 204 ? 78.765 26.741 4.051 1.00 28.07 204 PHE A CA 1
ATOM 1611 C C . PHE A 1 204 ? 78.260 28.172 4.186 1.00 28.69 204 PHE A C 1
ATOM 1612 O O . PHE A 1 204 ? 77.092 28.463 3.987 1.00 28.77 204 PHE A O 1
ATOM 1620 N N . LEU A 1 205 ? 79.161 29.033 4.643 1.00 30.78 205 LEU A N 1
ATOM 1621 C CA . LEU A 1 205 ? 78.945 30.484 4.775 1.00 32.81 205 LEU A CA 1
ATOM 1622 C C . LEU A 1 205 ? 79.549 31.194 3.505 1.00 34.06 205 LEU A C 1
ATOM 1623 O O . LEU A 1 205 ? 80.629 30.838 3.073 1.00 33.01 205 LEU A O 1
ATOM 1628 N N . PRO A 1 206 ? 78.810 32.124 2.858 1.00 35.61 206 PRO A N 1
ATOM 1629 C CA . PRO A 1 206 ? 79.377 32.846 1.731 1.00 37.26 206 PRO A CA 1
ATOM 1630 C C . PRO A 1 206 ? 80.083 34.074 2.220 1.00 39.14 206 PRO A C 1
ATOM 1631 O O . PRO A 1 206 ? 79.682 35.180 1.899 1.00 39.29 206 PRO A O 1
ATOM 1635 N N . MET A 1 207 ? 81.086 33.876 3.049 1.00 40.54 207 MET A N 1
ATOM 1636 C CA . MET A 1 207 ? 81.781 34.984 3.613 1.00 44.23 207 MET A CA 1
ATOM 1637 C C . MET A 1 207 ? 83.221 34.561 3.751 1.00 43.52 207 MET A C 1
ATOM 1638 O O . MET A 1 207 ? 83.496 33.407 4.066 1.00 43.45 207 MET A O 1
ATOM 1643 N N . PRO A 1 208 ? 84.145 35.513 3.531 1.00 43.70 208 PRO A N 1
ATOM 1644 C CA . PRO A 1 208 ? 85.549 35.183 3.305 1.00 42.50 208 PRO A CA 1
ATOM 1645 C C . PRO A 1 208 ? 86.301 34.912 4.614 1.00 41.20 208 PRO A C 1
ATOM 1646 O O . PRO A 1 208 ? 86.071 35.557 5.615 1.00 39.98 208 PRO A O 1
ATOM 1650 N N . THR A 1 209 ? 87.171 33.922 4.594 1.00 40.93 209 THR A N 1
ATOM 1651 C CA . THR A 1 209 ? 87.988 33.608 5.763 1.00 41.05 209 THR A CA 1
ATOM 1652 C C . THR A 1 209 ? 89.401 33.402 5.289 1.00 40.35 209 THR A C 1
ATOM 1653 O O . THR A 1 209 ? 89.628 32.988 4.149 1.00 40.07 209 THR A O 1
ATOM 1657 N N . SER A 1 210 ? 90.353 33.691 6.160 1.00 39.57 210 SER A N 1
ATOM 1658 C CA . SER A 1 210 ? 91.734 33.498 5.772 1.00 39.73 210 SER A CA 1
ATOM 1659 C C . SER A 1 210 ? 92.115 32.002 5.583 1.00 38.15 210 SER A C 1
ATOM 1660 O O . SER A 1 210 ? 92.856 31.648 4.655 1.00 37.54 210 SER A O 1
ATOM 1663 N N . SER A 1 211 ? 91.592 31.149 6.470 1.00 36.38 211 SER A N 1
ATOM 1664 C CA . SER A 1 211 ? 91.953 29.733 6.533 1.00 34.61 211 SER A CA 1
ATOM 1665 C C . SER A 1 211 ? 91.135 28.786 5.661 1.00 34.10 211 SER A C 1
ATOM 1666 O O . SER A 1 211 ? 91.538 27.638 5.448 1.00 35.06 211 SER A O 1
ATOM 1669 N N . GLY A 1 212 ? 89.989 29.216 5.149 1.00 32.20 212 GLY A N 1
ATOM 1670 C CA . GLY A 1 212 ? 89.143 28.245 4.441 1.00 30.09 212 GLY A CA 1
ATOM 1671 C C . GLY A 1 212 ? 88.027 27.781 5.369 1.00 28.96 212 GLY A C 1
ATOM 1672 O O . GLY A 1 212 ? 86.935 27.324 4.920 1.00 27.42 212 GLY A O 1
ATOM 1673 N N . ILE A 1 213 ? 88.259 27.983 6.668 1.00 26.56 213 ILE A N 1
ATOM 1674 C CA . ILE A 1 213 ? 87.399 27.412 7.594 1.00 25.80 213 ILE A CA 1
ATOM 1675 C C . ILE A 1 213 ? 86.795 28.391 8.582 1.00 25.82 213 ILE A C 1
ATOM 1676 O O . ILE A 1 213 ? 87.505 29.181 9.192 1.00 26.21 213 ILE A O 1
ATOM 1681 N N . VAL A 1 214 ? 85.453 28.355 8.704 1.00 25.46 214 VAL A N 1
ATOM 1682 C CA . VAL A 1 214 ? 84.695 29.181 9.652 1.00 23.82 214 VAL A CA 1
ATOM 1683 C C . VAL A 1 214 ? 84.777 28.519 11.034 1.00 24.43 214 VAL A C 1
ATOM 1684 O O . VAL A 1 214 ? 85.103 29.195 12.020 1.00 26.09 214 VAL A O 1
ATOM 1688 N N . HIS A 1 215 ? 84.527 27.211 11.117 1.00 22.96 215 HIS A N 1
ATOM 1689 C CA . HIS A 1 215 ? 84.732 26.449 12.378 1.00 20.32 215 HIS A CA 1
ATOM 1690 C C . HIS A 1 215 ? 84.759 24.956 12.238 1.00 20.41 215 HIS A C 1
ATOM 1691 O O . HIS A 1 215 ? 84.201 24.421 11.298 1.00 20.87 215 HIS A O 1
ATOM 1698 N N . LEU A 1 216 ? 85.452 24.299 13.179 1.00 19.69 216 LEU A N 1
ATOM 1699 C CA . LEU A 1 216 ? 85.431 22.861 13.339 1.00 19.25 216 LEU A CA 1
ATOM 1700 C C . LEU A 1 216 ? 84.634 22.615 14.605 1.00 17.73 216 LEU A C 1
ATOM 1701 O O . LEU A 1 216 ? 84.942 23.206 15.624 1.00 16.86 216 LEU A O 1
ATOM 1706 N N . MET A 1 217 ? 83.619 21.756 14.549 1.00 16.59 217 MET A N 1
ATOM 1707 C CA . MET A 1 217 ? 82.967 21.316 15.821 1.00 16.16 217 MET A CA 1
ATOM 1708 C C . MET A 1 217 ? 83.371 19.899 16.246 1.00 16.43 217 MET A C 1
ATOM 1709 O O . MET A 1 217 ? 83.323 18.984 15.481 1.00 16.24 217 MET A O 1
ATOM 1714 N N . VAL A 1 218 ? 83.803 19.726 17.492 1.00 18.44 218 VAL A N 1
ATOM 1715 C CA . VAL A 1 218 ? 83.969 18.354 18.030 1.00 17.55 218 VAL A CA 1
ATOM 1716 C C . VAL A 1 218 ? 83.060 18.192 19.226 1.00 16.28 218 VAL A C 1
ATOM 1717 O O . VAL A 1 218 ? 82.876 19.123 20.021 1.00 16.98 218 VAL A O 1
ATOM 1721 N N . GLU A 1 219 ? 82.536 16.978 19.381 1.00 15.79 219 GLU A N 1
ATOM 1722 C CA . GLU A 1 219 ? 81.500 16.677 20.380 1.00 13.05 219 GLU A CA 1
ATOM 1723 C C . GLU A 1 219 ? 82.006 15.710 21.439 1.00 14.20 219 GLU A C 1
ATOM 1724 O O . GLU A 1 219 ? 82.583 14.698 21.137 1.00 11.10 219 GLU A O 1
ATOM 1730 N N . VAL A 1 220 ? 81.789 16.060 22.709 1.00 14.31 220 VAL A N 1
ATOM 1731 C CA . VAL A 1 220 ? 82.041 15.220 23.850 1.00 13.71 220 VAL A CA 1
ATOM 1732 C C . VAL A 1 220 ? 80.703 14.771 24.483 1.00 14.73 220 VAL A C 1
ATOM 1733 O O . VAL A 1 220 ? 79.666 15.389 24.269 1.00 13.03 220 VAL A O 1
ATOM 1737 N N . GLU A 1 221 ? 80.746 13.715 25.289 1.00 14.81 221 GLU A N 1
ATOM 1738 C CA . GLU A 1 221 ? 79.503 13.108 25.902 1.00 16.20 221 GLU A CA 1
ATOM 1739 C C . GLU A 1 221 ? 78.615 13.973 26.777 1.00 16.23 221 GLU A C 1
ATOM 1740 O O . GLU A 1 221 ? 77.354 13.946 26.619 1.00 17.43 221 GLU A O 1
ATOM 1746 N N . GLN A 1 222 ? 79.229 14.702 27.691 1.00 17.32 222 GLN A N 1
ATOM 1747 C CA . GLN A 1 222 ? 78.473 15.429 28.670 1.00 18.06 222 GLN A CA 1
ATOM 1748 C C . GLN A 1 222 ? 78.914 16.905 28.890 1.00 16.66 222 GLN A C 1
ATOM 1749 O O . GLN A 1 222 ? 80.058 17.242 28.586 1.00 15.94 222 GLN A O 1
ATOM 1755 N N . ALA A 1 223 ? 77.955 17.767 29.304 1.00 15.61 223 ALA A N 1
ATOM 1756 C CA . ALA A 1 223 ? 78.160 19.186 29.727 1.00 16.01 223 ALA A CA 1
ATOM 1757 C C . ALA A 1 223 ? 79.399 19.429 30.566 1.00 15.50 223 ALA A C 1
ATOM 1758 O O . ALA A 1 223 ? 80.091 20.461 30.411 1.00 15.45 223 ALA A O 1
ATOM 1760 N N . ASP A 1 224 ? 79.674 18.490 31.470 1.00 13.87 224 ASP A N 1
ATOM 1761 C CA . ASP A 1 224 ? 80.855 18.563 32.349 1.00 14.71 224 ASP A CA 1
ATOM 1762 C C . ASP A 1 224 ? 82.141 18.551 31.510 1.00 14.67 224 ASP A C 1
ATOM 1763 O O . ASP A 1 224 ? 83.110 19.189 31.884 1.00 14.79 224 ASP A O 1
ATOM 1768 N N . ASP A 1 225 ? 82.162 17.775 30.423 1.00 14.66 225 ASP A N 1
ATOM 1769 C CA . ASP A 1 225 ? 83.339 17.700 29.591 1.00 15.69 225 ASP A CA 1
ATOM 1770 C C . ASP A 1 225 ? 83.585 19.052 28.882 1.00 15.87 225 ASP A C 1
ATOM 1771 O O . ASP A 1 225 ? 84.763 19.428 28.640 1.00 17.36 225 ASP A O 1
ATOM 1776 N N . VAL A 1 226 ? 82.486 19.757 28.533 1.00 14.96 226 VAL A N 1
ATOM 1777 C CA . VAL A 1 226 ? 82.520 21.087 27.879 1.00 12.11 226 VAL A CA 1
ATOM 1778 C C . VAL A 1 226 ? 83.012 22.124 28.901 1.00 13.16 226 VAL A C 1
ATOM 1779 O O . VAL A 1 226 ? 84.007 22.799 28.652 1.00 12.77 226 VAL A O 1
ATOM 1783 N N . GLY A 1 227 ? 82.438 22.125 30.108 1.00 12.99 227 GLY A N 1
ATOM 1784 C CA . GLY A 1 227 ? 82.843 23.050 31.128 1.00 14.33 227 GLY A CA 1
ATOM 1785 C C . GLY A 1 227 ? 84.308 22.934 31.575 1.00 16.16 227 GLY A C 1
ATOM 1786 O O . GLY A 1 227 ? 84.947 23.942 31.898 1.00 16.52 227 GLY A O 1
ATOM 1787 N N . LEU A 1 228 ? 84.784 21.694 31.689 1.00 16.15 228 LEU A N 1
ATOM 1788 C CA . LEU A 1 228 ? 86.179 21.399 32.021 1.00 16.40 228 LEU A CA 1
ATOM 1789 C C . LEU A 1 228 ? 87.064 21.862 30.847 1.00 16.63 228 LEU A C 1
ATOM 1790 O O . LEU A 1 228 ? 88.068 22.480 31.082 1.00 17.93 228 LEU A O 1
ATOM 1795 N N . CYS A 1 229 ? 86.699 21.619 29.603 1.00 17.08 229 CYS A N 1
ATOM 1796 C CA . CYS A 1 229 ? 87.468 22.209 28.501 1.00 18.23 229 CYS A CA 1
ATOM 1797 C C . CYS A 1 229 ? 87.603 23.772 28.582 1.00 19.32 229 CYS A C 1
ATOM 1798 O O . CYS A 1 229 ? 88.707 24.327 28.471 1.00 19.87 229 CYS A O 1
ATOM 1801 N N . LEU A 1 230 ? 86.466 24.456 28.682 1.00 18.62 230 LEU A N 1
ATOM 1802 C CA . LEU A 1 230 ? 86.399 25.888 28.762 1.00 19.06 230 LEU A CA 1
ATOM 1803 C C . LEU A 1 230 ? 87.375 26.380 29.836 1.00 20.20 230 LEU A C 1
ATOM 1804 O O . LEU A 1 230 ? 88.155 27.312 29.602 1.00 18.62 230 LEU A O 1
ATOM 1809 N N . ASP A 1 231 ? 87.364 25.705 30.980 1.00 19.54 231 ASP A N 1
ATOM 1810 C CA . ASP A 1 231 ? 88.277 26.015 32.052 1.00 20.73 231 ASP A CA 1
ATOM 1811 C C . ASP A 1 231 ? 89.783 25.843 31.723 1.00 21.29 231 ASP A C 1
ATOM 1812 O O . ASP A 1 231 ? 90.581 26.679 32.210 1.00 22.72 231 ASP A O 1
ATOM 1817 N N . ARG A 1 232 ? 90.164 24.817 30.932 1.00 20.78 232 ARG A N 1
ATOM 1818 C CA . ARG A 1 232 ? 91.559 24.619 30.439 1.00 20.24 232 ARG A CA 1
ATOM 1819 C C . ARG A 1 232 ? 91.995 25.685 29.482 1.00 20.63 232 ARG A C 1
ATOM 1820 O O . ARG A 1 232 ? 93.182 26.073 29.458 1.00 24.01 232 ARG A O 1
ATOM 1828 N N . ALA A 1 233 ? 91.082 26.024 28.597 1.00 19.70 233 ALA A N 1
ATOM 1829 C CA . ALA A 1 233 ? 91.185 27.070 27.627 1.00 18.69 233 ALA A CA 1
ATOM 1830 C C . ALA A 1 233 ? 91.364 28.462 28.266 1.00 19.62 233 ALA A C 1
ATOM 1831 O O . ALA A 1 233 ? 92.132 29.233 27.774 1.00 20.06 233 ALA A O 1
ATOM 1833 N N . LEU A 1 234 ? 90.657 28.763 29.355 1.00 21.10 234 LEU A N 1
ATOM 1834 C CA . LEU A 1 234 ? 90.758 30.042 30.069 1.00 22.23 234 LEU A CA 1
ATOM 1835 C C . LEU A 1 234 ? 92.121 30.125 30.834 1.00 24.66 234 LEU A C 1
ATOM 1836 O O . LEU A 1 234 ? 92.777 31.165 30.865 1.00 24.41 234 LEU A O 1
ATOM 1841 N N . ARG A 1 235 ? 92.522 29.005 31.439 1.00 25.97 235 ARG A N 1
ATOM 1842 C CA . ARG A 1 235 ? 93.765 28.869 32.122 1.00 29.24 235 ARG A CA 1
ATOM 1843 C C . ARG A 1 235 ? 94.922 29.034 31.120 1.00 27.79 235 ARG A C 1
ATOM 1844 O O . ARG A 1 235 ? 95.910 29.638 31.455 1.00 28.21 235 ARG A O 1
ATOM 1852 N N . ARG A 1 236 ? 94.801 28.523 29.899 1.00 27.22 236 ARG A N 1
ATOM 1853 C CA . ARG A 1 236 ? 95.867 28.612 28.913 1.00 27.85 236 ARG A CA 1
ATOM 1854 C C . ARG A 1 236 ? 95.837 29.894 28.065 1.00 27.02 236 ARG A C 1
ATOM 1855 O O . ARG A 1 236 ? 96.549 30.029 27.049 1.00 28.19 236 ARG A O 1
ATOM 1863 N N . LYS A 1 237 ? 94.982 30.817 28.489 1.00 27.35 237 LYS A N 1
ATOM 1864 C CA . LYS A 1 237 ? 94.752 32.085 27.821 1.00 27.83 237 LYS A CA 1
ATOM 1865 C C . LYS A 1 237 ? 94.309 31.963 26.343 1.00 27.15 237 LYS A C 1
ATOM 1866 O O . LYS A 1 237 ? 94.500 32.884 25.578 1.00 27.23 237 LYS A O 1
ATOM 1872 N N . VAL A 1 238 ? 93.696 30.845 25.948 1.00 26.44 238 VAL A N 1
ATOM 1873 C CA . VAL A 1 238 ? 93.077 30.686 24.577 1.00 25.46 238 VAL A CA 1
ATOM 1874 C C . VAL A 1 238 ? 92.045 31.812 24.340 1.00 24.80 238 VAL A C 1
ATOM 1875 O O . VAL A 1 238 ? 91.285 32.152 25.273 1.00 22.19 238 VAL A O 1
ATOM 1879 N N . PRO A 1 239 ? 92.092 32.470 23.137 1.00 24.62 239 PRO A N 1
ATOM 1880 C CA . PRO A 1 239 ? 91.092 33.537 22.892 1.00 24.08 239 PRO A CA 1
ATOM 1881 C C . PRO A 1 239 ? 89.686 32.964 22.658 1.00 23.15 239 PRO A C 1
ATOM 1882 O O . PRO A 1 239 ? 89.486 32.007 21.896 1.00 21.62 239 PRO A O 1
ATOM 1886 N N . MET A 1 240 ? 88.726 33.499 23.393 1.00 23.32 240 MET A N 1
ATOM 1887 C CA . MET A 1 240 ? 87.353 33.056 23.294 1.00 23.47 240 MET A CA 1
ATOM 1888 C C . MET A 1 240 ? 86.727 33.779 22.108 1.00 23.97 240 MET A C 1
ATOM 1889 O O . MET A 1 240 ? 87.013 35.012 21.912 1.00 24.84 240 MET A O 1
ATOM 1894 N N . SER A 1 241 ? 85.908 33.057 21.324 1.00 21.56 241 SER A N 1
ATOM 1895 C CA . SER A 1 241 ? 85.060 33.651 20.303 1.00 21.40 241 SER A CA 1
ATOM 1896 C C . SER A 1 241 ? 83.564 33.766 20.620 1.00 21.96 241 SER A C 1
ATOM 1897 O O . SER A 1 241 ? 82.866 34.584 19.995 1.00 24.00 241 SER A O 1
ATOM 1900 N N . ALA A 1 242 ? 83.038 32.902 21.486 1.00 21.26 242 ALA A N 1
ATOM 1901 C CA . ALA A 1 242 ? 81.600 32.865 21.826 1.00 20.85 242 ALA A CA 1
ATOM 1902 C C . ALA A 1 242 ? 81.466 32.143 23.113 1.00 20.90 242 ALA A C 1
ATOM 1903 O O . ALA A 1 242 ? 82.102 31.117 23.357 1.00 20.92 242 ALA A O 1
ATOM 1905 N N . THR A 1 243 ? 80.660 32.728 23.986 1.00 21.12 243 THR A N 1
ATOM 1906 C CA . THR A 1 243 ? 80.458 32.161 25.277 1.00 19.58 243 THR A CA 1
ATOM 1907 C C . THR A 1 243 ? 79.582 30.916 25.157 1.00 19.81 243 THR A C 1
ATOM 1908 O O . THR A 1 243 ? 78.907 30.744 24.154 1.00 18.59 243 THR A O 1
ATOM 1912 N N . LEU A 1 244 ? 79.595 30.058 26.185 1.00 19.91 244 LEU A N 1
ATOM 1913 C CA . LEU A 1 244 ? 78.668 28.938 26.239 1.00 19.48 244 LEU A CA 1
ATOM 1914 C C . LEU A 1 244 ? 77.221 29.320 25.841 1.00 18.40 244 LEU A C 1
ATOM 1915 O O . LEU A 1 244 ? 76.650 30.322 26.342 1.00 20.28 244 LEU A O 1
ATOM 1920 N N . GLY A 1 245 ? 76.600 28.470 25.043 1.00 17.64 245 GLY A N 1
ATOM 1921 C CA . GLY A 1 245 ? 75.181 28.619 24.702 1.00 17.74 245 GLY A CA 1
ATOM 1922 C C . GLY A 1 245 ? 74.584 27.327 24.154 1.00 17.27 245 GLY A C 1
ATOM 1923 O O . GLY A 1 245 ? 75.263 26.316 24.090 1.00 17.18 245 GLY A O 1
ATOM 1924 N N . ARG A 1 246 ? 73.328 27.384 23.739 1.00 17.61 246 ARG A N 1
ATOM 1925 C CA . ARG A 1 246 ? 72.675 26.279 23.080 1.00 18.33 246 ARG A CA 1
ATOM 1926 C C . ARG A 1 246 ? 72.125 26.765 21.797 1.00 19.46 246 ARG A C 1
ATOM 1927 O O . ARG A 1 246 ? 71.307 27.692 21.798 1.00 20.48 246 ARG A O 1
ATOM 1935 N N . HIS A 1 247 ? 72.447 26.042 20.737 1.00 19.27 247 HIS A N 1
ATOM 1936 C CA . HIS A 1 247 ? 72.013 26.356 19.405 1.00 19.62 247 HIS A CA 1
ATOM 1937 C C . HIS A 1 247 ? 70.585 25.982 19.250 1.00 20.02 247 HIS A C 1
ATOM 1938 O O . HIS A 1 247 ? 70.067 25.110 19.874 1.00 15.63 247 HIS A O 1
ATOM 1945 N N . VAL A 1 248 ? 69.979 26.692 18.323 1.00 21.54 248 VAL A N 1
ATOM 1946 C CA . VAL A 1 248 ? 68.598 26.554 17.963 1.00 21.15 248 VAL A CA 1
ATOM 1947 C C . VAL A 1 248 ? 68.476 25.364 17.031 1.00 21.25 248 VAL A C 1
ATOM 1948 O O . VAL A 1 248 ? 67.538 24.560 17.178 1.00 22.10 248 VAL A O 1
ATOM 1952 N N . ASN A 1 249 ? 69.391 25.224 16.061 1.00 19.30 249 ASN A N 1
ATOM 1953 C CA . ASN A 1 249 ? 69.169 24.176 15.085 1.00 17.74 249 ASN A CA 1
ATOM 1954 C C . ASN A 1 249 ? 69.533 22.709 15.515 1.00 18.34 249 ASN A C 1
ATOM 1955 O O . ASN A 1 249 ? 68.724 21.793 15.280 1.00 18.22 249 ASN A O 1
ATOM 1960 N N . ASP A 1 250 ? 70.707 22.501 16.160 1.00 17.71 250 ASP A N 1
ATOM 1961 C CA . ASP A 1 250 ? 71.221 21.177 16.531 1.00 16.45 250 ASP A CA 1
ATOM 1962 C C . ASP A 1 250 ? 71.232 20.897 18.037 1.00 17.97 250 ASP A C 1
ATOM 1963 O O . ASP A 1 250 ? 71.621 19.767 18.491 1.00 18.65 250 ASP A O 1
ATOM 1968 N N . LEU A 1 251 ? 70.738 21.907 18.782 1.00 16.63 251 LEU A N 1
ATOM 1969 C CA . LEU A 1 251 ? 70.560 21.894 20.203 1.00 15.99 251 LEU A CA 1
ATOM 1970 C C . LEU A 1 251 ? 71.868 21.546 20.908 1.00 15.13 251 LEU A C 1
ATOM 1971 O O . LEU A 1 251 ? 71.899 21.093 22.022 1.00 16.14 251 LEU A O 1
ATOM 1976 N N . MET A 1 252 ? 72.969 21.789 20.234 1.00 15.70 252 MET A N 1
ATOM 1977 C CA . MET A 1 252 ? 74.290 21.644 20.794 1.00 14.33 252 MET A CA 1
ATOM 1978 C C . MET A 1 252 ? 74.531 22.632 21.885 1.00 14.71 252 MET A C 1
ATOM 1979 O O . MET A 1 252 ? 74.392 23.854 21.694 1.00 14.51 252 MET A O 1
ATOM 1984 N N . LEU A 1 253 ? 74.993 22.113 23.015 1.00 15.53 253 LEU A N 1
ATOM 1985 C CA . LEU A 1 253 ? 75.481 22.944 24.072 1.00 16.27 253 LEU A CA 1
ATOM 1986 C C . LEU A 1 253 ? 76.984 23.040 23.834 1.00 17.22 253 LEU A C 1
ATOM 1987 O O . LEU A 1 253 ? 77.683 22.030 23.899 1.00 17.66 253 LEU A O 1
ATOM 1992 N N . SER A 1 254 ? 77.463 24.238 23.480 1.00 16.16 254 SER A N 1
ATOM 1993 C CA . SER A 1 254 ? 78.854 24.457 23.060 1.00 16.65 254 SER A CA 1
ATOM 1994 C C . SER A 1 254 ? 79.424 25.890 23.333 1.00 18.26 254 SER A C 1
ATOM 1995 O O . SER A 1 254 ? 78.646 26.851 23.569 1.00 19.11 254 SER A O 1
ATOM 1998 N N . PHE A 1 255 ? 80.756 26.016 23.375 1.00 16.89 255 PHE A N 1
ATOM 1999 C CA . PHE A 1 255 ? 81.358 27.340 23.322 1.00 17.41 255 PHE A CA 1
ATOM 2000 C C . PHE A 1 255 ? 82.279 27.404 22.101 1.00 16.78 255 PHE A C 1
ATOM 2001 O O . PHE A 1 255 ? 82.562 26.396 21.504 1.00 15.76 255 PHE A O 1
ATOM 2009 N N . TYR A 1 256 ? 82.711 28.593 21.700 1.00 16.29 256 TYR A N 1
ATOM 2010 C CA . TYR A 1 256 ? 83.647 28.694 20.579 1.00 16.71 256 TYR A CA 1
ATOM 2011 C C . TYR A 1 256 ? 84.920 29.348 21.099 1.00 17.12 256 TYR A C 1
ATOM 2012 O O . TYR A 1 256 ? 84.829 30.232 21.960 1.00 18.09 256 TYR A O 1
ATOM 2021 N N . MET A 1 257 ? 86.068 28.895 20.591 1.00 17.49 257 MET A N 1
ATOM 2022 C CA . MET A 1 257 ? 87.361 29.432 20.932 1.00 18.94 257 MET A CA 1
ATOM 2023 C C . MET A 1 257 ? 88.205 29.448 19.684 1.00 19.92 257 MET A C 1
ATOM 2024 O O . MET A 1 257 ? 87.982 28.649 18.755 1.00 19.81 257 MET A O 1
ATOM 2029 N N . LYS A 1 258 ? 89.163 30.387 19.624 1.00 21.70 258 LYS A N 1
ATOM 2030 C CA . LYS A 1 258 ? 90.196 30.406 18.552 1.00 21.05 258 LYS A CA 1
ATOM 2031 C C . LYS A 1 258 ? 91.282 29.331 18.713 1.00 20.29 258 LYS A C 1
ATOM 2032 O O . LYS A 1 258 ? 91.811 29.089 19.812 1.00 20.43 258 LYS A O 1
ATOM 2038 N N . THR A 1 259 ? 91.591 28.684 17.609 1.00 18.85 259 THR A N 1
ATOM 2039 C CA . THR A 1 259 ? 92.673 27.700 17.544 1.00 19.40 259 THR A CA 1
ATOM 2040 C C . THR A 1 259 ? 94.003 28.414 17.203 1.00 19.80 259 THR A C 1
ATOM 2041 O O . THR A 1 259 ? 93.988 29.640 16.875 1.00 18.36 259 THR A O 1
ATOM 2045 N N . PRO A 1 260 ? 95.152 27.692 17.314 1.00 20.57 260 PRO A N 1
ATOM 2046 C CA . PRO A 1 260 ? 96.400 28.205 16.725 1.00 22.01 260 PRO A CA 1
ATOM 2047 C C . PRO A 1 260 ? 96.305 28.529 15.249 1.00 22.11 260 PRO A C 1
ATOM 2048 O O . PRO A 1 260 ? 97.102 29.309 14.779 1.00 25.47 260 PRO A O 1
ATOM 2052 N N . GLY A 1 261 ? 95.338 28.022 14.518 1.00 23.70 261 GLY A N 1
ATOM 2053 C CA . GLY A 1 261 ? 95.163 28.428 13.083 1.00 22.62 261 GLY A CA 1
ATOM 2054 C C . GLY A 1 261 ? 94.337 29.716 12.971 1.00 24.06 261 GLY A C 1
ATOM 2055 O O . GLY A 1 261 ? 94.124 30.236 11.904 1.00 22.81 261 GLY A O 1
ATOM 2056 N N . GLY A 1 262 ? 93.859 30.261 14.091 1.00 24.33 262 GLY A N 1
ATOM 2057 C CA . GLY A 1 262 ? 93.000 31.455 14.037 1.00 23.61 262 GLY A CA 1
ATOM 2058 C C . GLY A 1 262 ? 91.563 31.251 13.546 1.00 23.56 262 GLY A C 1
ATOM 2059 O O . GLY A 1 262 ? 90.844 32.200 13.460 1.00 25.06 262 GLY A O 1
ATOM 2060 N N . PHE A 1 263 ? 91.149 30.032 13.179 1.00 23.53 263 PHE A N 1
ATOM 2061 C CA . PHE A 1 263 ? 89.712 29.694 12.970 1.00 21.45 263 PHE A CA 1
ATOM 2062 C C . PHE A 1 263 ? 89.160 29.160 14.279 1.00 20.68 263 PHE A C 1
ATOM 2063 O O . PHE A 1 263 ? 89.946 28.799 15.195 1.00 21.22 263 PHE A O 1
ATOM 2071 N N . ASP A 1 264 ? 87.835 29.176 14.418 1.00 18.73 264 ASP A N 1
ATOM 2072 C CA . ASP A 1 264 ? 87.236 28.681 15.662 1.00 20.22 264 ASP A CA 1
ATOM 2073 C C . ASP A 1 264 ? 87.127 27.154 15.676 1.00 19.79 264 ASP A C 1
ATOM 2074 O O . ASP A 1 264 ? 87.118 26.479 14.615 1.00 18.31 264 ASP A O 1
ATOM 2079 N N . ILE A 1 265 ? 87.150 26.632 16.887 1.00 19.30 265 ILE A N 1
ATOM 2080 C CA . ILE A 1 265 ? 86.657 25.314 17.183 1.00 18.45 265 ILE A CA 1
ATOM 2081 C C . ILE A 1 265 ? 85.487 25.560 18.090 1.00 18.25 265 ILE A C 1
ATOM 2082 O O . ILE A 1 265 ? 85.563 26.370 19.049 1.00 18.72 265 ILE A O 1
ATOM 2087 N N . GLU A 1 266 ? 84.393 24.886 17.741 1.00 16.68 266 GLU A N 1
ATOM 2088 C CA . GLU A 1 266 ? 83.259 24.717 18.597 1.00 15.67 266 GLU A CA 1
ATOM 2089 C C . GLU A 1 266 ? 83.367 23.383 19.400 1.00 15.00 266 GLU A C 1
ATOM 2090 O O . GLU A 1 266 ? 83.504 22.301 18.858 1.00 15.57 266 GLU A O 1
ATOM 2096 N N . PHE A 1 267 ? 83.268 23.451 20.696 1.00 15.35 267 PHE A N 1
ATOM 2097 C CA . PHE A 1 267 ? 83.491 22.268 21.518 1.00 16.56 267 PHE A CA 1
ATOM 2098 C C . PHE A 1 267 ? 82.167 22.058 22.216 1.00 16.54 267 PHE A C 1
ATOM 2099 O O . PHE A 1 267 ? 81.796 22.894 23.022 1.00 16.74 267 PHE A O 1
ATOM 2107 N N . GLY A 1 268 ? 81.448 20.973 21.905 1.00 16.70 268 GLY A N 1
ATOM 2108 C CA . GLY A 1 268 ? 80.075 20.855 22.417 1.00 15.44 268 GLY A CA 1
ATOM 2109 C C . GLY A 1 268 ? 79.605 19.483 22.820 1.00 16.10 268 GLY A C 1
ATOM 2110 O O . GLY A 1 268 ? 80.348 18.536 22.724 1.00 15.74 268 GLY A O 1
ATOM 2111 N N . CYS A 1 269 ? 78.382 19.428 23.365 1.00 16.09 269 CYS A N 1
ATOM 2112 C CA . CYS A 1 269 ? 77.677 18.199 23.720 1.00 14.81 269 CYS A CA 1
ATOM 2113 C C . CYS A 1 269 ? 76.129 18.307 23.353 1.00 14.51 269 CYS A C 1
ATOM 2114 O O . CYS A 1 269 ? 75.643 19.394 23.006 1.00 13.22 269 CYS A O 1
ATOM 2117 N N . GLU A 1 270 ? 75.417 17.168 23.439 1.00 13.72 270 GLU A N 1
ATOM 2118 C CA . GLU A 1 270 ? 73.960 17.048 23.363 1.00 13.17 270 GLU A CA 1
ATOM 2119 C C . GLU A 1 270 ? 73.437 17.332 21.977 1.00 14.67 270 GLU A C 1
ATOM 2120 O O . GLU A 1 270 ? 72.356 17.890 21.828 1.00 16.29 270 GLU A O 1
ATOM 2126 N N . GLY A 1 271 ? 74.189 16.946 20.961 1.00 12.38 271 GLY A N 1
ATOM 2127 C CA . GLY A 1 271 ? 73.760 17.224 19.635 1.00 16.92 271 GLY A CA 1
ATOM 2128 C C . GLY A 1 271 ? 72.575 16.369 19.217 1.00 18.35 271 GLY A C 1
ATOM 2129 O O . GLY A 1 271 ? 72.507 15.144 19.512 1.00 17.98 271 GLY A O 1
ATOM 2130 N N . ARG A 1 272 ? 71.684 16.987 18.450 1.00 19.99 272 ARG A N 1
ATOM 2131 C CA . ARG A 1 272 ? 70.350 16.440 18.215 1.00 19.91 272 ARG A CA 1
ATOM 2132 C C . ARG A 1 272 ? 70.554 15.504 17.049 1.00 20.88 272 ARG A C 1
ATOM 2133 O O . ARG A 1 272 ? 71.423 15.720 16.196 1.00 22.65 272 ARG A O 1
ATOM 2141 N N . GLN A 1 273 ? 69.785 14.433 17.008 1.00 20.38 273 GLN A N 1
ATOM 2142 C CA . GLN A 1 273 ? 69.907 13.544 15.888 1.00 19.70 273 GLN A CA 1
ATOM 2143 C C . GLN A 1 273 ? 68.652 13.549 15.004 1.00 19.49 273 GLN A C 1
ATOM 2144 O O . GLN A 1 273 ? 67.539 13.815 15.448 1.00 18.67 273 GLN A O 1
ATOM 2150 N N . VAL A 1 274 ? 68.878 13.343 13.727 1.00 18.76 274 VAL A N 1
ATOM 2151 C CA . VAL A 1 274 ? 67.891 13.555 12.733 1.00 18.49 274 VAL A CA 1
ATOM 2152 C C . VAL A 1 274 ? 67.663 12.232 12.016 1.00 19.43 274 VAL A C 1
ATOM 2153 O O . VAL A 1 274 ? 68.622 11.551 11.614 1.00 20.08 274 VAL A O 1
ATOM 2157 N N . ASP A 1 275 ? 66.375 11.930 11.807 1.00 19.04 275 ASP A N 1
ATOM 2158 C CA . ASP A 1 275 ? 65.913 10.881 10.913 1.00 18.77 275 ASP A CA 1
ATOM 2159 C C . ASP A 1 275 ? 65.366 11.496 9.579 1.00 18.52 275 ASP A C 1
ATOM 2160 O O . ASP A 1 275 ? 64.358 12.157 9.583 1.00 18.36 275 ASP A O 1
ATOM 2165 N N . ASP A 1 276 ? 66.029 11.254 8.446 1.00 19.02 276 ASP A N 1
ATOM 2166 C CA . ASP A 1 276 ? 65.607 11.827 7.150 1.00 20.52 276 ASP A CA 1
ATOM 2167 C C . ASP A 1 276 ? 64.138 11.532 6.741 1.00 19.32 276 ASP A C 1
ATOM 2168 O O . ASP A 1 276 ? 63.546 12.271 5.979 1.00 20.83 276 ASP A O 1
ATOM 2173 N N . ARG A 1 277 ? 63.567 10.487 7.276 1.00 19.85 277 ARG A N 1
ATOM 2174 C CA . ARG A 1 277 ? 62.203 10.067 6.942 1.00 20.14 277 ARG A CA 1
ATOM 2175 C C . ARG A 1 277 ? 61.170 11.031 7.535 1.00 19.79 277 ARG A C 1
ATOM 2176 O O . ARG A 1 277 ? 60.049 11.169 7.015 1.00 19.19 277 ARG A O 1
ATOM 2184 N N . ASP A 1 278 ? 61.522 11.730 8.599 1.00 19.50 278 ASP A N 1
ATOM 2185 C CA . ASP A 1 278 ? 60.541 12.710 9.131 1.00 20.13 278 ASP A CA 1
ATOM 2186 C C . ASP A 1 278 ? 60.967 14.166 9.220 1.00 19.10 278 ASP A C 1
ATOM 2187 O O . ASP A 1 278 ? 60.104 15.044 9.408 1.00 17.50 278 ASP A O 1
ATOM 2192 N N . TRP A 1 279 ? 62.284 14.394 9.058 1.00 18.35 279 TRP A N 1
ATOM 2193 C CA . TRP A 1 279 ? 62.919 15.707 9.066 1.00 17.05 279 TRP A CA 1
ATOM 2194 C C . TRP A 1 279 ? 62.382 16.666 7.997 1.00 16.70 279 TRP A C 1
ATOM 2195 O O . TRP A 1 279 ? 62.365 16.312 6.818 1.00 15.29 279 TRP A O 1
ATOM 2206 N N . ILE A 1 280 ? 61.936 17.854 8.454 1.00 17.17 280 ILE A N 1
ATOM 2207 C CA . ILE A 1 280 ? 61.491 18.987 7.595 1.00 16.32 280 ILE A CA 1
ATOM 2208 C C . ILE A 1 280 ? 62.612 20.052 7.512 1.00 15.77 280 ILE A C 1
ATOM 2209 O O . ILE A 1 280 ? 63.012 20.602 8.540 1.00 14.56 280 ILE A O 1
ATOM 2214 N N . ALA A 1 281 ? 63.152 20.295 6.307 1.00 15.36 281 ALA A N 1
ATOM 2215 C CA . ALA A 1 281 ? 64.106 21.397 6.111 1.00 16.49 281 ALA A CA 1
ATOM 2216 C C . ALA A 1 281 ? 63.397 22.775 6.217 1.00 17.10 281 ALA A C 1
ATOM 2217 O O . ALA A 1 281 ? 62.466 23.075 5.436 1.00 17.85 281 ALA A O 1
ATOM 2219 N N . ARG A 1 282 ? 63.817 23.571 7.203 1.00 16.51 282 ARG A N 1
ATOM 2220 C CA . ARG A 1 282 ? 63.241 24.890 7.524 1.00 17.41 282 ARG A CA 1
ATOM 2221 C C . ARG A 1 282 ? 64.319 25.997 7.630 1.00 18.75 282 ARG A C 1
ATOM 2222 O O . ARG A 1 282 ? 65.477 25.785 7.249 1.00 21.31 282 ARG A O 1
ATOM 2230 N N . GLU A 1 283 ? 63.928 27.172 8.094 1.00 19.21 283 GLU A N 1
ATOM 2231 C CA . GLU A 1 283 ? 64.788 28.316 8.228 1.00 19.74 283 GLU A CA 1
ATOM 2232 C C . GLU A 1 283 ? 64.763 28.734 9.661 1.00 20.03 283 GLU A C 1
ATOM 2233 O O . GLU A 1 283 ? 63.697 28.975 10.224 1.00 20.60 283 GLU A O 1
ATOM 2239 N N . SER A 1 284 ? 65.954 28.780 10.268 1.00 20.58 284 SER A N 1
ATOM 2240 C CA . SER A 1 284 ? 66.145 29.322 11.604 1.00 21.08 284 SER A CA 1
ATOM 2241 C C . SER A 1 284 ? 66.411 30.798 11.511 1.00 19.47 284 SER A C 1
ATOM 2242 O O . SER A 1 284 ? 66.980 31.274 10.541 1.00 17.27 284 SER A O 1
ATOM 2245 N N . THR A 1 285 ? 66.082 31.497 12.585 1.00 20.00 285 THR A N 1
ATOM 2246 C CA . THR A 1 285 ? 66.044 32.956 12.588 1.00 18.81 285 THR A CA 1
ATOM 2247 C C . THR A 1 285 ? 66.876 33.457 13.771 1.00 19.77 285 THR A C 1
ATOM 2248 O O . THR A 1 285 ? 66.914 34.671 13.994 1.00 20.87 285 THR A O 1
ATOM 2252 N N . ALA A 1 286 ? 67.505 32.541 14.542 1.00 18.56 286 ALA A N 1
ATOM 2253 C CA . ALA A 1 286 ? 68.539 32.867 15.581 1.00 19.25 286 ALA A CA 1
ATOM 2254 C C . ALA A 1 286 ? 69.610 31.788 15.687 1.00 19.21 286 ALA A C 1
ATOM 2255 O O . ALA A 1 286 ? 69.361 30.682 15.364 1.00 21.18 286 ALA A O 1
ATOM 2257 N N . VAL A 1 287 ? 70.811 32.119 16.122 1.00 20.78 287 VAL A N 1
ATOM 2258 C CA . VAL A 1 287 ? 71.940 31.177 16.318 1.00 20.47 287 VAL A CA 1
ATOM 2259 C C . VAL A 1 287 ? 71.693 30.343 17.577 1.00 20.59 287 VAL A C 1
ATOM 2260 O O . VAL A 1 287 ? 71.927 29.133 17.573 1.00 20.00 287 VAL A O 1
ATOM 2264 N N . SER A 1 288 ? 71.132 30.993 18.588 1.00 17.55 288 SER A N 1
ATOM 2265 C CA . SER A 1 288 ? 71.023 30.455 19.901 1.00 19.35 288 SER A CA 1
ATOM 2266 C C . SER A 1 288 ? 69.656 30.647 20.521 1.00 17.71 288 SER A C 1
ATOM 2267 O O . SER A 1 288 ? 68.996 31.626 20.300 1.00 17.81 288 SER A O 1
ATOM 2270 N N . LEU A 1 289 ? 69.268 29.664 21.288 1.00 18.23 289 LEU A N 1
ATOM 2271 C CA . LEU A 1 289 ? 68.282 29.784 22.366 1.00 19.63 289 LEU A CA 1
ATOM 2272 C C . LEU A 1 289 ? 68.723 30.780 23.475 1.00 18.89 289 LEU A C 1
ATOM 2273 O O . LEU A 1 289 ? 67.923 31.566 24.105 1.00 18.61 289 LEU A O 1
ATOM 2278 N N . TRP A 1 290 ? 70.009 30.652 23.793 1.00 18.33 290 TRP A N 1
ATOM 2279 C CA . TRP A 1 290 ? 70.648 31.376 24.885 1.00 17.84 290 TRP A CA 1
ATOM 2280 C C . TRP A 1 290 ? 72.193 31.290 24.731 1.00 18.01 290 TRP A C 1
ATOM 2281 O O . TRP A 1 290 ? 72.703 30.464 23.982 1.00 16.59 290 TRP A O 1
ATOM 2292 N N . GLY A 1 291 ? 72.894 32.231 25.384 1.00 19.56 291 GLY A N 1
ATOM 2293 C CA . GLY A 1 291 ? 74.342 32.413 25.298 1.00 20.23 291 GLY A CA 1
ATOM 2294 C C . GLY A 1 291 ? 74.888 32.499 23.892 1.00 21.49 291 GLY A C 1
ATOM 2295 O O . GLY A 1 291 ? 74.187 32.950 22.990 1.00 22.25 291 GLY A O 1
ATOM 2296 N N . HIS A 1 292 ? 76.136 32.030 23.704 1.00 21.72 292 HIS A N 1
ATOM 2297 C CA . HIS A 1 292 ? 76.805 32.080 22.427 1.00 21.20 292 HIS A CA 1
ATOM 2298 C C . HIS A 1 292 ? 76.957 33.552 22.031 1.00 23.16 292 HIS A C 1
ATOM 2299 O O . HIS A 1 292 ? 76.702 33.964 20.902 1.00 22.62 292 HIS A O 1
ATOM 2306 N N . ASP A 1 293 ? 77.420 34.339 22.981 1.00 24.29 293 ASP A N 1
ATOM 2307 C CA . ASP A 1 293 ? 77.664 35.742 22.723 1.00 26.77 293 ASP A CA 1
ATOM 2308 C C . ASP A 1 293 ? 78.978 35.862 21.916 1.00 27.60 293 ASP A C 1
ATOM 2309 O O . ASP A 1 293 ? 80.063 35.855 22.500 1.00 28.45 293 ASP A O 1
ATOM 2314 N N . PHE A 1 294 ? 78.873 35.963 20.590 1.00 29.80 294 PHE A N 1
ATOM 2315 C CA . PHE A 1 294 ? 80.043 36.159 19.709 1.00 31.91 294 PHE A CA 1
ATOM 2316 C C . PHE A 1 294 ? 80.811 37.515 19.856 1.00 34.08 294 PHE A C 1
ATOM 2317 O O . PHE A 1 294 ? 81.888 37.705 19.290 1.00 34.90 294 PHE A O 1
ATOM 2325 N N . THR A 1 295 ? 80.262 38.419 20.648 1.00 36.75 295 THR A N 1
ATOM 2326 C CA . THR A 1 295 ? 80.839 39.730 20.979 1.00 40.37 295 THR A CA 1
ATOM 2327 C C . THR A 1 295 ? 82.163 39.678 21.779 1.00 42.65 295 THR A C 1
ATOM 2328 O O . THR A 1 295 ? 82.833 40.697 21.923 1.00 43.56 295 THR A O 1
ATOM 2332 N N . VAL A 1 296 ? 82.568 38.500 22.256 1.00 45.57 296 VAL A N 1
ATOM 2333 C CA . VAL A 1 296 ? 83.663 38.366 23.280 1.00 48.16 296 VAL A CA 1
ATOM 2334 C C . VAL A 1 296 ? 85.224 38.400 22.977 1.00 50.51 296 VAL A C 1
ATOM 2335 O O . VAL A 1 296 ? 85.998 38.643 23.924 1.00 51.68 296 VAL A O 1
ATOM 2339 N N . GLY A 1 297 ? 85.716 38.177 21.755 1.00 52.53 297 GLY A N 1
ATOM 2340 C CA . GLY A 1 297 ? 84.911 37.930 20.577 1.00 56.38 297 GLY A CA 1
ATOM 2341 C C . GLY A 1 297 ? 85.565 38.104 19.207 1.00 59.09 297 GLY A C 1
ATOM 2342 O O . GLY A 1 297 ? 86.073 39.190 18.831 1.00 59.15 297 GLY A O 1
ATOM 2343 N N . ALA A 1 298 ? 85.537 37.000 18.463 1.00 61.74 298 ALA A N 1
ATOM 2344 C CA . ALA A 1 298 ? 85.573 37.003 16.981 1.00 64.21 298 ALA A CA 1
ATOM 2345 C C . ALA A 1 298 ? 84.549 35.889 16.447 1.00 65.23 298 ALA A C 1
ATOM 2346 O O . ALA A 1 298 ? 83.703 35.470 17.265 1.00 64.50 298 ALA A O 1
ATOM 2348 N N . ARG A 1 299 ? 84.506 35.435 15.164 1.00 66.96 299 ARG A N 1
ATOM 2349 C CA . ARG A 1 299 ? 85.265 35.848 13.929 1.00 68.08 299 ARG A CA 1
ATOM 2350 C C . ARG A 1 299 ? 86.802 35.645 13.947 1.00 68.53 299 ARG A C 1
ATOM 2351 O O . ARG A 1 299 ? 87.550 36.233 13.147 1.00 69.29 299 ARG A O 1
ATOM 2353 N N . MET B 1 1 ? 58.770 14.146 62.837 1.00 34.47 1 MET B N 1
ATOM 2354 C CA . MET B 1 1 ? 59.211 13.554 61.487 1.00 35.56 1 MET B CA 1
ATOM 2355 C C . MET B 1 1 ? 60.495 13.918 60.554 1.00 35.49 1 MET B C 1
ATOM 2356 O O . MET B 1 1 ? 60.891 12.979 59.778 1.00 38.62 1 MET B O 1
ATOM 2361 N N . SER B 1 2 ? 61.152 15.124 60.546 1.00 31.52 2 SER B N 1
ATOM 2362 C CA . SER B 1 2 ? 60.784 16.227 61.357 1.00 27.34 2 SER B CA 1
ATOM 2363 C C . SER B 1 2 ? 60.637 17.722 61.411 1.00 23.85 2 SER B C 1
ATOM 2364 O O . SER B 1 2 ? 59.477 17.982 61.395 1.00 25.28 2 SER B O 1
ATOM 2367 N N . ILE B 1 3 ? 61.470 18.745 61.172 1.00 20.75 3 ILE B N 1
ATOM 2368 C CA A ILE B 1 3 ? 61.662 19.402 59.880 0.50 19.17 3 ILE B CA 1
ATOM 2369 C CA B ILE B 1 3 ? 61.772 19.410 59.880 0.50 18.06 3 ILE B CA 1
ATOM 2370 C C . ILE B 1 3 ? 61.948 18.606 58.596 1.00 18.78 3 ILE B C 1
ATOM 2371 O O . ILE B 1 3 ? 62.776 17.714 58.552 1.00 18.53 3 ILE B O 1
ATOM 2380 N N . ARG B 1 4 ? 61.172 18.988 57.571 1.00 17.39 4 ARG B N 1
ATOM 2381 C CA . ARG B 1 4 ? 61.145 18.275 56.298 1.00 17.08 4 ARG B CA 1
ATOM 2382 C C . ARG B 1 4 ? 61.638 19.121 55.128 1.00 16.15 4 ARG B C 1
ATOM 2383 O O . ARG B 1 4 ? 62.161 18.567 54.193 1.00 17.42 4 ARG B O 1
ATOM 2391 N N . SER B 1 5 ? 61.510 20.441 55.150 1.00 15.48 5 SER B N 1
ATOM 2392 C CA . SER B 1 5 ? 62.078 21.248 54.006 1.00 15.35 5 SER B CA 1
ATOM 2393 C C . SER B 1 5 ? 62.099 22.759 54.287 1.00 15.12 5 SER B C 1
ATOM 2394 O O . SER B 1 5 ? 61.512 23.193 55.257 1.00 15.20 5 SER B O 1
ATOM 2397 N N . LEU B 1 6 ? 62.808 23.542 53.458 1.00 15.71 6 LEU B N 1
ATOM 2398 C CA . LEU B 1 6 ? 62.711 24.996 53.462 1.00 15.38 6 LEU B CA 1
ATOM 2399 C C . LEU B 1 6 ? 61.369 25.403 52.840 1.00 16.13 6 LEU B C 1
ATOM 2400 O O . LEU B 1 6 ? 61.094 25.116 51.614 1.00 16.49 6 LEU B O 1
ATOM 2405 N N . GLY B 1 7 ? 60.588 26.120 53.635 1.00 14.82 7 GLY B N 1
ATOM 2406 C CA . GLY B 1 7 ? 59.233 26.513 53.274 1.00 16.99 7 GLY B CA 1
ATOM 2407 C C . GLY B 1 7 ? 59.126 27.904 52.640 1.00 16.70 7 GLY B C 1
ATOM 2408 O O . GLY B 1 7 ? 58.556 28.084 51.535 1.00 17.65 7 GLY B O 1
ATOM 2409 N N . TYR B 1 8 ? 59.655 28.891 53.342 1.00 17.78 8 TYR B N 1
ATOM 2410 C CA . TYR B 1 8 ? 59.677 30.251 52.823 1.00 19.84 8 TYR B CA 1
ATOM 2411 C C . TYR B 1 8 ? 60.844 31.018 53.358 1.00 20.38 8 TYR B C 1
ATOM 2412 O O . TYR B 1 8 ? 61.493 30.614 54.300 1.00 21.58 8 TYR B O 1
ATOM 2421 N N . LEU B 1 9 ? 61.073 32.174 52.767 1.00 22.35 9 LEU B N 1
ATOM 2422 C CA . LEU B 1 9 ? 62.011 33.155 53.338 1.00 23.05 9 LEU B CA 1
ATOM 2423 C C . LEU B 1 9 ? 61.339 34.503 53.377 1.00 22.87 9 LEU B C 1
ATOM 2424 O O . LEU B 1 9 ? 60.797 34.947 52.341 1.00 22.20 9 LEU B O 1
ATOM 2429 N N . ARG B 1 10 ? 61.435 35.166 54.534 1.00 22.75 10 ARG B N 1
ATOM 2430 C CA . ARG B 1 10 ? 60.939 36.514 54.671 1.00 23.19 10 ARG B CA 1
ATOM 2431 C C . ARG B 1 10 ? 62.128 37.424 54.784 1.00 23.16 10 ARG B C 1
ATOM 2432 O O . ARG B 1 10 ? 62.945 37.253 55.673 1.00 23.38 10 ARG B O 1
ATOM 2440 N N . ILE B 1 11 ? 62.245 38.360 53.852 1.00 22.92 11 ILE B N 1
ATOM 2441 C CA . ILE B 1 11 ? 63.320 39.346 53.859 1.00 22.88 11 ILE B CA 1
ATOM 2442 C C . ILE B 1 11 ? 62.785 40.788 54.040 1.00 23.54 11 ILE B C 1
ATOM 2443 O O . ILE B 1 11 ? 61.627 41.081 53.741 1.00 23.33 11 ILE B O 1
ATOM 2448 N N . GLU B 1 12 ? 63.622 41.691 54.548 1.00 25.48 12 GLU B N 1
ATOM 2449 C CA . GLU B 1 12 ? 63.283 43.140 54.573 1.00 26.91 12 GLU B CA 1
ATOM 2450 C C . GLU B 1 12 ? 64.065 43.891 53.502 1.00 25.81 12 GLU B C 1
ATOM 2451 O O . GLU B 1 12 ? 65.245 43.571 53.259 1.00 24.25 12 GLU B O 1
ATOM 2457 N N . ALA B 1 13 ? 63.416 44.868 52.840 1.00 26.98 13 ALA B N 1
ATOM 2458 C CA . ALA B 1 13 ? 64.067 45.644 51.757 1.00 27.54 13 ALA B CA 1
ATOM 2459 C C . ALA B 1 13 ? 63.835 47.168 51.739 1.00 27.78 13 ALA B C 1
ATOM 2460 O O . ALA B 1 13 ? 62.761 47.654 52.100 1.00 27.60 13 ALA B O 1
ATOM 2462 N N . THR B 1 14 ? 64.846 47.872 51.220 1.00 28.47 14 THR B N 1
ATOM 2463 C CA . THR B 1 14 ? 64.845 49.318 50.954 1.00 28.45 14 THR B CA 1
ATOM 2464 C C . THR B 1 14 ? 64.421 49.691 49.524 1.00 29.95 14 THR B C 1
ATOM 2465 O O . THR B 1 14 ? 64.086 50.854 49.246 1.00 31.57 14 THR B O 1
ATOM 2469 N N . ASP B 1 15 ? 64.444 48.739 48.599 1.00 29.44 15 ASP B N 1
ATOM 2470 C CA . ASP B 1 15 ? 63.975 49.023 47.244 1.00 29.45 15 ASP B CA 1
ATOM 2471 C C . ASP B 1 15 ? 62.963 48.004 46.707 1.00 29.00 15 ASP B C 1
ATOM 2472 O O . ASP B 1 15 ? 63.304 47.096 45.940 1.00 28.89 15 ASP B O 1
ATOM 2477 N N . MET B 1 16 ? 61.702 48.197 47.084 1.00 28.95 16 MET B N 1
ATOM 2478 C CA . MET B 1 16 ? 60.609 47.281 46.733 1.00 28.86 16 MET B CA 1
ATOM 2479 C C . MET B 1 16 ? 60.356 47.214 45.262 1.00 29.17 16 MET B C 1
ATOM 2480 O O . MET B 1 16 ? 59.841 46.190 44.781 1.00 30.30 16 MET B O 1
ATOM 2485 N N . ALA B 1 17 ? 60.706 48.286 44.552 1.00 28.22 17 ALA B N 1
ATOM 2486 C CA . ALA B 1 17 ? 60.442 48.365 43.125 1.00 27.91 17 ALA B CA 1
ATOM 2487 C C . ALA B 1 17 ? 61.425 47.507 42.348 1.00 26.38 17 ALA B C 1
ATOM 2488 O O . ALA B 1 17 ? 61.036 46.907 41.336 1.00 27.69 17 ALA B O 1
ATOM 2490 N N . ALA B 1 18 ? 62.689 47.551 42.761 1.00 25.20 18 ALA B N 1
ATOM 2491 C CA . ALA B 1 18 ? 63.769 46.724 42.207 1.00 24.21 18 ALA B CA 1
ATOM 2492 C C . ALA B 1 18 ? 63.543 45.229 42.483 1.00 23.79 18 ALA B C 1
ATOM 2493 O O . ALA B 1 18 ? 63.741 44.422 41.614 1.00 23.90 18 ALA B O 1
ATOM 2495 N N . TRP B 1 19 ? 63.106 44.885 43.683 1.00 23.60 19 TRP B N 1
ATOM 2496 C CA . TRP B 1 19 ? 62.713 43.529 43.990 1.00 24.99 19 TRP B CA 1
ATOM 2497 C C . TRP B 1 19 ? 61.621 42.926 43.072 1.00 25.99 19 TRP B C 1
ATOM 2498 O O . TRP B 1 19 ? 61.808 41.822 42.500 1.00 24.84 19 TRP B O 1
ATOM 2509 N N . ARG B 1 20 ? 60.524 43.686 42.941 1.00 25.92 20 ARG B N 1
ATOM 2510 C CA . ARG B 1 20 ? 59.434 43.408 42.049 1.00 27.64 20 ARG B CA 1
ATOM 2511 C C . ARG B 1 20 ? 59.962 43.180 40.633 1.00 26.77 20 ARG B C 1
ATOM 2512 O O . ARG B 1 20 ? 59.719 42.112 40.107 1.00 28.09 20 ARG B O 1
ATOM 2520 N N . GLU B 1 21 ? 60.686 44.119 40.023 1.00 26.24 21 GLU B N 1
ATOM 2521 C CA . GLU B 1 21 ? 61.156 43.882 38.660 1.00 25.70 21 GLU B CA 1
ATOM 2522 C C . GLU B 1 21 ? 62.215 42.764 38.529 1.00 24.26 21 GLU B C 1
ATOM 2523 O O . GLU B 1 21 ? 62.281 42.139 37.501 1.00 23.76 21 GLU B O 1
ATOM 2529 N N . TYR B 1 22 ? 63.043 42.549 39.540 1.00 22.45 22 TYR B N 1
ATOM 2530 C CA . TYR B 1 22 ? 64.050 41.423 39.558 1.00 23.40 22 TYR B CA 1
ATOM 2531 C C . TYR B 1 22 ? 63.324 40.020 39.738 1.00 22.01 22 TYR B C 1
ATOM 2532 O O . TYR B 1 22 ? 63.537 39.066 38.998 1.00 22.80 22 TYR B O 1
ATOM 2541 N N . GLY B 1 23 ? 62.402 39.955 40.681 1.00 22.17 23 GLY B N 1
ATOM 2542 C CA . GLY B 1 23 ? 61.629 38.774 40.898 1.00 21.71 23 GLY B CA 1
ATOM 2543 C C . GLY B 1 23 ? 60.787 38.320 39.743 1.00 21.65 23 GLY B C 1
ATOM 2544 O O . GLY B 1 23 ? 60.731 37.135 39.509 1.00 21.31 23 GLY B O 1
ATOM 2545 N N . LEU B 1 24 ? 60.185 39.268 39.007 1.00 22.18 24 LEU B N 1
ATOM 2546 C CA . LEU B 1 24 ? 59.330 39.067 37.821 1.00 23.34 24 LEU B CA 1
ATOM 2547 C C . LEU B 1 24 ? 60.036 38.993 36.445 1.00 23.47 24 LEU B C 1
ATOM 2548 O O . LEU B 1 24 ? 59.591 38.268 35.559 1.00 24.78 24 LEU B O 1
ATOM 2553 N N . LYS B 1 25 ? 61.102 39.749 36.246 1.00 22.20 25 LYS B N 1
ATOM 2554 C CA . LYS B 1 25 ? 61.756 39.811 34.983 1.00 22.94 25 LYS B CA 1
ATOM 2555 C C . LYS B 1 25 ? 63.102 39.005 34.882 1.00 21.38 25 LYS B C 1
ATOM 2556 O O . LYS B 1 25 ? 63.605 38.739 33.793 1.00 22.44 25 LYS B O 1
ATOM 2562 N N . VAL B 1 26 ? 63.725 38.721 35.995 1.00 20.52 26 VAL B N 1
ATOM 2563 C CA . VAL B 1 26 ? 64.972 37.982 35.982 1.00 19.62 26 VAL B CA 1
ATOM 2564 C C . VAL B 1 26 ? 64.683 36.532 36.467 1.00 18.47 26 VAL B C 1
ATOM 2565 O O . VAL B 1 26 ? 64.865 35.586 35.739 1.00 19.96 26 VAL B O 1
ATOM 2569 N N . LEU B 1 27 ? 64.170 36.394 37.670 1.00 18.30 27 LEU B N 1
ATOM 2570 C CA . LEU B 1 27 ? 63.876 35.111 38.237 1.00 17.49 27 LEU B CA 1
ATOM 2571 C C . LEU B 1 27 ? 62.656 34.426 37.600 1.00 17.84 27 LEU B C 1
ATOM 2572 O O . LEU B 1 27 ? 62.547 33.214 37.747 1.00 18.17 27 LEU B O 1
ATOM 2577 N N . GLY B 1 28 ? 61.737 35.170 36.966 1.00 16.29 28 GLY B N 1
ATOM 2578 C CA . GLY B 1 28 ? 60.584 34.559 36.344 1.00 16.52 28 GLY B CA 1
ATOM 2579 C C . GLY B 1 28 ? 59.700 33.869 37.348 1.00 18.48 28 GLY B C 1
ATOM 2580 O O . GLY B 1 28 ? 59.112 32.795 37.057 1.00 18.77 28 GLY B O 1
ATOM 2581 N N . MET B 1 29 ? 59.660 34.420 38.572 1.00 18.79 29 MET B N 1
ATOM 2582 C CA . MET B 1 29 ? 58.651 34.037 39.554 1.00 20.00 29 MET B CA 1
ATOM 2583 C C . MET B 1 29 ? 57.323 34.775 39.306 1.00 19.72 29 MET B C 1
ATOM 2584 O O . MET B 1 29 ? 57.225 35.707 38.475 1.00 19.27 29 MET B O 1
ATOM 2589 N N . VAL B 1 30 ? 56.291 34.390 40.035 1.00 20.83 30 VAL B N 1
ATOM 2590 C CA . VAL B 1 30 ? 54.956 34.959 39.819 1.00 21.79 30 VAL B CA 1
ATOM 2591 C C . VAL B 1 30 ? 54.575 35.678 41.097 1.00 23.87 30 VAL B C 1
ATOM 2592 O O . VAL B 1 30 ? 54.889 35.210 42.190 1.00 22.33 30 VAL B O 1
ATOM 2596 N N . GLU B 1 31 ? 53.926 36.831 40.959 1.00 25.90 31 GLU B N 1
ATOM 2597 C CA . GLU B 1 31 ? 53.513 37.632 42.124 1.00 29.35 31 GLU B CA 1
ATOM 2598 C C . GLU B 1 31 ? 52.252 37.029 42.783 1.00 30.66 31 GLU B C 1
ATOM 2599 O O . GLU B 1 31 ? 51.300 36.719 42.089 1.00 31.24 31 GLU B O 1
ATOM 2605 N N . GLY B 1 32 ? 52.236 36.849 44.098 1.00 32.56 32 GLY B N 1
ATOM 2606 C CA . GLY B 1 32 ? 51.041 36.358 44.771 1.00 37.08 32 GLY B CA 1
ATOM 2607 C C . GLY B 1 32 ? 50.060 37.456 45.158 1.00 41.09 32 GLY B C 1
ATOM 2608 O O . GLY B 1 32 ? 50.445 38.618 45.262 1.00 41.44 32 GLY B O 1
ATOM 2609 N N . LYS B 1 33 ? 48.801 37.079 45.405 1.00 45.25 33 LYS B N 1
ATOM 2610 C CA . LYS B 1 33 ? 47.697 38.006 45.800 1.00 48.54 33 LYS B CA 1
ATOM 2611 C C . LYS B 1 33 ? 47.789 38.419 47.242 1.00 49.83 33 LYS B C 1
ATOM 2612 O O . LYS B 1 33 ? 48.077 37.596 48.095 1.00 49.99 33 LYS B O 1
ATOM 2618 N N . GLY B 1 34 ? 47.488 39.708 47.459 1.00 52.58 34 GLY B N 1
ATOM 2619 C CA . GLY B 1 34 ? 47.719 40.538 48.682 1.00 54.48 34 GLY B CA 1
ATOM 2620 C C . GLY B 1 34 ? 47.974 39.908 50.044 1.00 55.73 34 GLY B C 1
ATOM 2621 O O . GLY B 1 34 ? 47.014 39.478 50.697 1.00 56.31 34 GLY B O 1
ATOM 2622 N N . ALA B 1 35 ? 49.214 39.935 50.557 1.00 56.21 35 ALA B N 1
ATOM 2623 C CA . ALA B 1 35 ? 50.266 40.927 50.267 1.00 56.80 35 ALA B CA 1
ATOM 2624 C C . ALA B 1 35 ? 49.851 42.249 50.922 1.00 57.75 35 ALA B C 1
ATOM 2625 O O . ALA B 1 35 ? 49.293 43.138 50.242 1.00 58.18 35 ALA B O 1
ATOM 2627 N N . PRO B 1 36 ? 50.060 42.354 52.261 1.00 58.09 36 PRO B N 1
ATOM 2628 C CA . PRO B 1 36 ? 49.772 43.562 53.049 1.00 58.60 36 PRO B CA 1
ATOM 2629 C C . PRO B 1 36 ? 50.369 44.895 52.521 1.00 58.72 36 PRO B C 1
ATOM 2630 O O . PRO B 1 36 ? 49.804 45.518 51.604 1.00 59.57 36 PRO B O 1
ATOM 2634 N N . GLU B 1 37 ? 51.501 45.315 53.080 1.00 58.01 37 GLU B N 1
ATOM 2635 C CA . GLU B 1 37 ? 51.873 46.751 53.105 1.00 56.77 37 GLU B CA 1
ATOM 2636 C C . GLU B 1 37 ? 52.018 47.641 51.817 1.00 54.56 37 GLU B C 1
ATOM 2637 O O . GLU B 1 37 ? 51.733 48.822 51.953 1.00 55.83 37 GLU B O 1
ATOM 2643 N N . GLY B 1 38 ? 52.428 47.191 50.615 1.00 51.53 38 GLY B N 1
ATOM 2644 C CA . GLY B 1 38 ? 53.090 45.909 50.310 1.00 48.40 38 GLY B CA 1
ATOM 2645 C C . GLY B 1 38 ? 54.617 46.046 50.215 1.00 45.39 38 GLY B C 1
ATOM 2646 O O . GLY B 1 38 ? 55.161 46.972 49.580 1.00 44.75 38 GLY B O 1
ATOM 2647 N N . ALA B 1 39 ? 55.343 45.071 50.744 1.00 42.86 39 ALA B N 1
ATOM 2648 C CA . ALA B 1 39 ? 55.016 43.614 50.728 1.00 39.71 39 ALA B CA 1
ATOM 2649 C C . ALA B 1 39 ? 54.830 42.986 49.317 1.00 36.54 39 ALA B C 1
ATOM 2650 O O . ALA B 1 39 ? 53.810 43.101 48.646 1.00 37.05 39 ALA B O 1
ATOM 2652 N N . LEU B 1 40 ? 55.909 42.379 48.873 1.00 32.35 40 LEU B N 1
ATOM 2653 C CA . LEU B 1 40 ? 55.887 41.607 47.682 1.00 29.10 40 LEU B CA 1
ATOM 2654 C C . LEU B 1 40 ? 55.940 40.066 48.041 1.00 27.99 40 LEU B C 1
ATOM 2655 O O . LEU B 1 40 ? 56.849 39.597 48.748 1.00 25.69 40 LEU B O 1
ATOM 2660 N N . TYR B 1 41 ? 54.950 39.318 47.534 1.00 27.38 41 TYR B N 1
ATOM 2661 C CA . TYR B 1 41 ? 54.899 37.828 47.605 1.00 26.82 41 TYR B CA 1
ATOM 2662 C C . TYR B 1 41 ? 55.389 37.221 46.310 1.00 25.01 41 TYR B C 1
ATOM 2663 O O . TYR B 1 41 ? 54.773 37.421 45.287 1.00 24.51 41 TYR B O 1
ATOM 2672 N N . LEU B 1 42 ? 56.500 36.503 46.341 1.00 23.28 42 LEU B N 1
ATOM 2673 C CA . LEU B 1 42 ? 57.000 35.857 45.129 1.00 21.58 42 LEU B CA 1
ATOM 2674 C C . LEU B 1 42 ? 56.713 34.329 45.145 1.00 20.64 42 LEU B C 1
ATOM 2675 O O . LEU B 1 42 ? 56.928 33.612 46.152 1.00 19.44 42 LEU B O 1
ATOM 2680 N N . ARG B 1 43 ? 56.179 33.825 44.035 1.00 19.33 43 ARG B N 1
ATOM 2681 C CA . ARG B 1 43 ? 55.713 32.447 44.016 1.00 18.97 43 ARG B CA 1
ATOM 2682 C C . ARG B 1 43 ? 56.492 31.580 43.024 1.00 18.47 43 ARG B C 1
ATOM 2683 O O . ARG B 1 43 ? 56.841 32.037 41.944 1.00 15.30 43 ARG B O 1
ATOM 2691 N N . MET B 1 44 ? 56.703 30.318 43.399 1.00 17.40 44 MET B N 1
ATOM 2692 C CA . MET B 1 44 ? 57.416 29.346 42.581 1.00 18.84 44 MET B CA 1
ATOM 2693 C C . MET B 1 44 ? 56.606 28.088 42.118 1.00 19.87 44 MET B C 1
ATOM 2694 O O . MET B 1 44 ? 56.959 27.364 41.157 1.00 18.76 44 MET B O 1
ATOM 2699 N N . ASP B 1 45 ? 55.528 27.855 42.863 1.00 19.98 45 ASP B N 1
ATOM 2700 C CA . ASP B 1 45 ? 54.685 26.637 42.826 1.00 20.92 45 ASP B CA 1
ATOM 2701 C C . ASP B 1 45 ? 53.384 26.923 43.657 1.00 20.79 45 ASP B C 1
ATOM 2702 O O . ASP B 1 45 ? 52.981 28.089 43.780 1.00 21.03 45 ASP B O 1
ATOM 2707 N N . ASP B 1 46 ? 52.797 25.910 44.301 1.00 20.88 46 ASP B N 1
ATOM 2708 C CA . ASP B 1 46 ? 51.479 26.130 44.907 1.00 21.70 46 ASP B CA 1
ATOM 2709 C C . ASP B 1 46 ? 51.467 26.780 46.309 1.00 20.44 46 ASP B C 1
ATOM 2710 O O . ASP B 1 46 ? 50.410 27.122 46.831 1.00 17.30 46 ASP B O 1
ATOM 2715 N N . PHE B 1 47 ? 52.657 26.955 46.906 1.00 18.43 47 PHE B N 1
ATOM 2716 C CA . PHE B 1 47 ? 52.779 27.798 48.061 1.00 18.16 47 PHE B CA 1
ATOM 2717 C C . PHE B 1 47 ? 52.291 29.170 47.739 1.00 17.58 47 PHE B C 1
ATOM 2718 O O . PHE B 1 47 ? 52.544 29.630 46.630 1.00 19.01 47 PHE B O 1
ATOM 2726 N N . PRO B 1 48 ? 51.532 29.797 48.658 1.00 17.18 48 PRO B N 1
ATOM 2727 C CA . PRO B 1 48 ? 51.058 31.186 48.526 1.00 17.78 48 PRO B CA 1
ATOM 2728 C C . PRO B 1 48 ? 52.195 32.157 48.323 1.00 18.72 48 PRO B C 1
ATOM 2729 O O . PRO B 1 48 ? 52.012 33.110 47.600 1.00 21.11 48 PRO B O 1
ATOM 2733 N N . ALA B 1 49 ? 53.352 31.952 48.989 1.00 19.11 49 ALA B N 1
ATOM 2734 C CA . ALA B 1 49 ? 54.595 32.658 48.651 1.00 18.47 49 ALA B CA 1
ATOM 2735 C C . ALA B 1 49 ? 55.766 31.807 49.133 1.00 18.91 49 ALA B C 1
ATOM 2736 O O . ALA B 1 49 ? 55.654 31.139 50.187 1.00 16.99 49 ALA B O 1
ATOM 2738 N N . ARG B 1 50 ? 56.864 31.837 48.367 1.00 18.61 50 ARG B N 1
ATOM 2739 C CA . ARG B 1 50 ? 58.139 31.341 48.859 1.00 20.03 50 ARG B CA 1
ATOM 2740 C C . ARG B 1 50 ? 59.081 32.465 49.330 1.00 21.54 50 ARG B C 1
ATOM 2741 O O . ARG B 1 50 ? 59.715 32.377 50.385 1.00 20.91 50 ARG B O 1
ATOM 2749 N N . LEU B 1 51 ? 59.164 33.531 48.548 1.00 23.19 51 LEU B N 1
ATOM 2750 C CA . LEU B 1 51 ? 59.984 34.687 48.908 1.00 24.42 51 LEU B CA 1
ATOM 2751 C C . LEU B 1 51 ? 59.024 35.879 49.128 1.00 25.24 51 LEU B C 1
ATOM 2752 O O . LEU B 1 51 ? 58.326 36.284 48.211 1.00 25.35 51 LEU B O 1
ATOM 2757 N N . VAL B 1 52 ? 58.913 36.311 50.386 1.00 26.23 52 VAL B N 1
ATOM 2758 C CA . VAL B 1 52 ? 58.111 37.447 50.868 1.00 27.35 52 VAL B CA 1
ATOM 2759 C C . VAL B 1 52 ? 59.072 38.612 51.196 1.00 28.79 52 VAL B C 1
ATOM 2760 O O . VAL B 1 52 ? 59.992 38.449 52.034 1.00 29.54 52 VAL B O 1
ATOM 2764 N N . VAL B 1 53 ? 58.948 39.720 50.450 1.00 28.93 53 VAL B N 1
ATOM 2765 C CA . VAL B 1 53 ? 59.733 40.957 50.683 1.00 28.83 53 VAL B CA 1
ATOM 2766 C C . VAL B 1 53 ? 58.914 42.058 51.397 1.00 29.52 53 VAL B C 1
ATOM 2767 O O . VAL B 1 53 ? 57.894 42.473 50.879 1.00 30.61 53 VAL B O 1
ATOM 2771 N N . VAL B 1 54 ? 59.302 42.491 52.596 1.00 30.50 54 VAL B N 1
ATOM 2772 C CA . VAL B 1 54 ? 58.573 43.579 53.258 1.00 30.28 54 VAL B CA 1
ATOM 2773 C C . VAL B 1 54 ? 59.446 44.864 53.305 1.00 30.53 54 VAL B C 1
ATOM 2774 O O . VAL B 1 54 ? 60.696 44.781 53.459 1.00 28.07 54 VAL B O 1
ATOM 2778 N N . PRO B 1 55 ? 58.805 46.053 53.101 1.00 31.94 55 PRO B N 1
ATOM 2779 C CA . PRO B 1 55 ? 59.606 47.317 53.100 1.00 32.52 55 PRO B CA 1
ATOM 2780 C C . PRO B 1 55 ? 60.114 47.707 54.479 1.00 32.41 55 PRO B C 1
ATOM 2781 O O . PRO B 1 55 ? 59.430 47.506 55.479 1.00 32.28 55 PRO B O 1
ATOM 2785 N N . GLY B 1 56 ? 61.316 48.258 54.514 1.00 32.80 56 GLY B N 1
ATOM 2786 C CA . GLY B 1 56 ? 61.935 48.690 55.763 1.00 34.34 56 GLY B CA 1
ATOM 2787 C C . GLY B 1 56 ? 63.172 49.503 55.452 1.00 35.06 56 GLY B C 1
ATOM 2788 O O . GLY B 1 56 ? 63.426 49.871 54.313 1.00 34.42 56 GLY B O 1
ATOM 2789 N N . GLU B 1 57 ? 63.987 49.767 56.457 1.00 36.80 57 GLU B N 1
ATOM 2790 C CA . GLU B 1 57 ? 65.154 50.614 56.185 1.00 38.37 57 GLU B CA 1
ATOM 2791 C C . GLU B 1 57 ? 66.430 49.817 55.994 1.00 37.71 57 GLU B C 1
ATOM 2792 O O . GLU B 1 57 ? 67.473 50.391 55.645 1.00 37.37 57 GLU B O 1
ATOM 2798 N N . HIS B 1 58 ? 66.326 48.496 56.228 1.00 37.11 58 HIS B N 1
ATOM 2799 C CA . HIS B 1 58 ? 67.428 47.525 56.026 1.00 36.32 58 HIS B CA 1
ATOM 2800 C C . HIS B 1 58 ? 67.130 46.452 54.957 1.00 34.19 58 HIS B C 1
ATOM 2801 O O . HIS B 1 58 ? 65.993 46.028 54.776 1.00 32.22 58 HIS B O 1
ATOM 2808 N N . ASP B 1 59 ? 68.190 46.056 54.250 1.00 32.90 59 ASP B N 1
ATOM 2809 C CA . ASP B 1 59 ? 68.195 44.893 53.378 1.00 30.49 59 ASP B CA 1
ATOM 2810 C C . ASP B 1 59 ? 68.707 43.680 54.160 1.00 30.00 59 ASP B C 1
ATOM 2811 O O . ASP B 1 59 ? 69.914 43.452 54.245 1.00 29.48 59 ASP B O 1
ATOM 2816 N N . ARG B 1 60 ? 67.786 42.938 54.781 1.00 28.10 60 ARG B N 1
ATOM 2817 C CA . ARG B 1 60 ? 68.192 41.822 55.588 1.00 26.79 60 ARG B CA 1
ATOM 2818 C C . ARG B 1 60 ? 67.205 40.655 55.658 1.00 25.73 60 ARG B C 1
ATOM 2819 O O . ARG B 1 60 ? 66.007 40.794 55.331 1.00 25.90 60 ARG B O 1
ATOM 2827 N N . LEU B 1 61 ? 67.702 39.513 56.131 1.00 24.57 61 LEU B N 1
ATOM 2828 C CA . LEU B 1 61 ? 66.834 38.396 56.546 1.00 23.70 61 LEU B CA 1
ATOM 2829 C C . LEU B 1 61 ? 65.946 38.659 57.743 1.00 23.38 61 LEU B C 1
ATOM 2830 O O . LEU B 1 61 ? 66.436 38.916 58.850 1.00 23.33 61 LEU B O 1
ATOM 2835 N N . LEU B 1 62 ? 64.636 38.518 57.576 1.00 22.73 62 LEU B N 1
ATOM 2836 C CA . LEU B 1 62 ? 63.766 38.450 58.758 1.00 22.22 62 LEU B CA 1
ATOM 2837 C C . LEU B 1 62 ? 63.643 37.012 59.343 1.00 24.41 62 LEU B C 1
ATOM 2838 O O . LEU B 1 62 ? 64.096 36.750 60.471 1.00 22.34 62 LEU B O 1
ATOM 2843 N N . GLU B 1 63 ? 63.047 36.081 58.575 1.00 24.72 63 GLU B N 1
ATOM 2844 C CA . GLU B 1 63 ? 62.894 34.711 59.037 1.00 25.58 63 GLU B CA 1
ATOM 2845 C C . GLU B 1 63 ? 63.110 33.723 57.926 1.00 25.08 63 GLU B C 1
ATOM 2846 O O . GLU B 1 63 ? 62.816 34.010 56.764 1.00 24.21 63 GLU B O 1
ATOM 2852 N N . ALA B 1 64 ? 63.516 32.524 58.329 1.00 24.12 64 ALA B N 1
ATOM 2853 C CA . ALA B 1 64 ? 63.453 31.337 57.505 1.00 22.63 64 ALA B CA 1
ATOM 2854 C C . ALA B 1 64 ? 62.377 30.432 58.047 1.00 21.63 64 ALA B C 1
ATOM 2855 O O . ALA B 1 64 ? 62.445 30.067 59.206 1.00 21.95 64 ALA B O 1
ATOM 2857 N N . GLY B 1 65 ? 61.401 30.035 57.213 1.00 21.37 65 GLY B N 1
ATOM 2858 C CA . GLY B 1 65 ? 60.295 29.167 57.697 1.00 18.81 65 GLY B CA 1
ATOM 2859 C C . GLY B 1 65 ? 60.538 27.743 57.220 1.00 18.15 65 GLY B C 1
ATOM 2860 O O . GLY B 1 65 ? 60.950 27.517 56.099 1.00 17.61 65 GLY B O 1
ATOM 2861 N N . TRP B 1 66 ? 60.260 26.794 58.071 1.00 17.38 66 TRP B N 1
ATOM 2862 C CA . TRP B 1 66 ? 60.620 25.422 57.875 1.00 17.79 66 TRP B CA 1
ATOM 2863 C C . TRP B 1 66 ? 59.405 24.581 58.088 1.00 17.70 66 TRP B C 1
ATOM 2864 O O . TRP B 1 66 ? 58.846 24.533 59.192 1.00 19.55 66 TRP B O 1
ATOM 2875 N N . GLU B 1 67 ? 59.043 23.857 57.033 1.00 18.64 67 GLU B N 1
ATOM 2876 C CA . GLU B 1 67 ? 57.835 22.994 57.014 1.00 17.30 67 GLU B CA 1
ATOM 2877 C C . GLU B 1 67 ? 58.039 21.638 57.647 1.00 16.33 67 GLU B C 1
ATOM 2878 O O . GLU B 1 67 ? 59.034 21.012 57.436 1.00 16.94 67 GLU B O 1
ATOM 2884 N N . CYS B 1 68 ? 57.108 21.227 58.486 1.00 17.94 68 CYS B N 1
ATOM 2885 C CA . CYS B 1 68 ? 57.027 19.853 59.070 1.00 18.30 68 CYS B CA 1
ATOM 2886 C C . CYS B 1 68 ? 55.825 19.133 58.426 1.00 18.08 68 CYS B C 1
ATOM 2887 O O . CYS B 1 68 ? 54.970 19.808 57.830 1.00 16.69 68 CYS B O 1
ATOM 2890 N N . ALA B 1 69 ? 55.758 17.790 58.574 1.00 18.03 69 ALA B N 1
ATOM 2891 C CA . ALA B 1 69 ? 54.806 16.959 57.886 1.00 17.26 69 ALA B CA 1
ATOM 2892 C C . ALA B 1 69 ? 53.382 17.207 58.426 1.00 17.69 69 ALA B C 1
ATOM 2893 O O . ALA B 1 69 ? 52.409 17.152 57.675 1.00 17.41 69 ALA B O 1
ATOM 2895 N N . ASN B 1 70 ? 53.309 17.501 59.726 1.00 18.38 70 ASN B N 1
ATOM 2896 C CA . ASN B 1 70 ? 52.081 17.559 60.488 1.00 18.19 70 ASN B CA 1
ATOM 2897 C C . ASN B 1 70 ? 52.303 18.055 61.911 1.00 19.06 70 ASN B C 1
ATOM 2898 O O . ASN B 1 70 ? 53.443 18.363 62.303 1.00 20.49 70 ASN B O 1
ATOM 2903 N N . ALA B 1 71 ? 51.199 18.139 62.669 1.00 19.30 71 ALA B N 1
ATOM 2904 C CA . ALA B 1 71 ? 51.176 18.461 64.097 1.00 18.59 71 ALA B CA 1
ATOM 2905 C C . ALA B 1 71 ? 52.146 17.669 64.913 1.00 20.06 71 ALA B C 1
ATOM 2906 O O . ALA B 1 71 ? 52.769 18.243 65.759 1.00 21.53 71 ALA B O 1
ATOM 2908 N N . GLU B 1 72 ? 52.241 16.344 64.711 1.00 21.42 72 GLU B N 1
ATOM 2909 C CA . GLU B 1 72 ? 53.171 15.519 65.453 1.00 23.96 72 GLU B CA 1
ATOM 2910 C C . GLU B 1 72 ? 54.649 15.908 65.206 1.00 22.20 72 GLU B C 1
ATOM 2911 O O . GLU B 1 72 ? 55.481 15.807 66.120 1.00 21.08 72 GLU B O 1
ATOM 2917 N N . GLY B 1 73 ? 54.935 16.288 63.951 1.00 21.50 73 GLY B N 1
ATOM 2918 C CA . GLY B 1 73 ? 56.247 16.642 63.429 1.00 20.10 73 GLY B CA 1
ATOM 2919 C C . GLY B 1 73 ? 56.754 17.955 63.999 1.00 20.19 73 GLY B C 1
ATOM 2920 O O . GLY B 1 73 ? 57.951 18.063 64.323 1.00 20.26 73 GLY B O 1
ATOM 2921 N N . LEU B 1 74 ? 55.848 18.931 64.175 1.00 19.69 74 LEU B N 1
ATOM 2922 C CA . LEU B 1 74 ? 56.095 20.195 64.928 1.00 19.69 74 LEU B CA 1
ATOM 2923 C C . LEU B 1 74 ? 56.311 19.939 66.418 1.00 21.11 74 LEU B C 1
ATOM 2924 O O . LEU B 1 74 ? 57.308 20.380 66.973 1.00 22.45 74 LEU B O 1
ATOM 2929 N N . GLN B 1 75 ? 55.423 19.166 67.037 1.00 20.84 75 GLN B N 1
ATOM 2930 C CA . GLN B 1 75 ? 55.655 18.704 68.404 1.00 21.06 75 GLN B CA 1
ATOM 2931 C C . GLN B 1 75 ? 57.035 18.078 68.658 1.00 21.67 75 GLN B C 1
ATOM 2932 O O . GLN B 1 75 ? 57.655 18.329 69.697 1.00 21.36 75 GLN B O 1
ATOM 2938 N N . GLU B 1 76 ? 57.533 17.294 67.707 1.00 21.55 76 GLU B N 1
ATOM 2939 C CA . GLU B 1 76 ? 58.866 16.727 67.825 1.00 21.51 76 GLU B CA 1
ATOM 2940 C C . GLU B 1 76 ? 59.964 17.840 67.944 1.00 21.33 76 GLU B C 1
ATOM 2941 O O . GLU B 1 76 ? 60.926 17.704 68.660 1.00 22.11 76 GLU B O 1
ATOM 2947 N N . ILE B 1 77 ? 59.830 18.914 67.183 1.00 22.05 77 ILE B N 1
ATOM 2948 C CA . ILE B 1 77 ? 60.712 20.046 67.232 1.00 21.38 77 ILE B CA 1
ATOM 2949 C C . ILE B 1 77 ? 60.549 20.782 68.560 1.00 22.55 77 ILE B C 1
ATOM 2950 O O . ILE B 1 77 ? 61.539 21.088 69.168 1.00 23.31 77 ILE B O 1
ATOM 2955 N N . ARG B 1 78 ? 59.309 21.063 69.007 1.00 22.82 78 ARG B N 1
ATOM 2956 C CA . ARG B 1 78 ? 59.063 21.537 70.342 1.00 23.00 78 ARG B CA 1
ATOM 2957 C C . ARG B 1 78 ? 59.794 20.737 71.402 1.00 23.38 78 ARG B C 1
ATOM 2958 O O . ARG B 1 78 ? 60.376 21.339 72.317 1.00 24.35 78 ARG B O 1
ATOM 2966 N N . ASN B 1 79 ? 59.763 19.399 71.305 1.00 23.53 79 ASN B N 1
ATOM 2967 C CA . ASN B 1 79 ? 60.281 18.549 72.415 1.00 23.27 79 ASN B CA 1
ATOM 2968 C C . ASN B 1 79 ? 61.782 18.643 72.517 1.00 24.47 79 ASN B C 1
ATOM 2969 O O . ASN B 1 79 ? 62.344 18.545 73.656 1.00 25.22 79 ASN B O 1
ATOM 2974 N N . ARG B 1 80 ? 62.421 18.760 71.325 1.00 22.90 80 ARG B N 1
ATOM 2975 C CA . ARG B 1 80 ? 63.878 18.930 71.148 1.00 23.16 80 ARG B CA 1
ATOM 2976 C C . ARG B 1 80 ? 64.382 20.255 71.670 1.00 22.97 80 ARG B C 1
ATOM 2977 O O . ARG B 1 80 ? 65.516 20.364 72.102 1.00 24.72 80 ARG B O 1
ATOM 2985 N N . LEU B 1 81 ? 63.559 21.266 71.513 1.00 24.15 81 LEU B N 1
ATOM 2986 C CA . LEU B 1 81 ? 63.884 22.669 71.832 1.00 25.81 81 LEU B CA 1
ATOM 2987 C C . LEU B 1 81 ? 63.801 22.911 73.307 1.00 27.72 81 LEU B C 1
ATOM 2988 O O . LEU B 1 81 ? 64.662 23.602 73.877 1.00 28.12 81 LEU B O 1
ATOM 2993 N N . ASP B 1 82 ? 62.818 22.255 73.927 1.00 29.75 82 ASP B N 1
ATOM 2994 C CA . ASP B 1 82 ? 62.671 22.205 75.376 1.00 31.85 82 ASP B CA 1
ATOM 2995 C C . ASP B 1 82 ? 63.773 21.398 75.990 1.00 32.09 82 ASP B C 1
ATOM 2996 O O . ASP B 1 82 ? 64.240 21.755 77.061 1.00 32.31 82 ASP B O 1
ATOM 3001 N N . LEU B 1 83 ? 64.190 20.309 75.338 1.00 32.64 83 LEU B N 1
ATOM 3002 C CA . LEU B 1 83 ? 65.257 19.485 75.889 1.00 32.65 83 LEU B CA 1
ATOM 3003 C C . LEU B 1 83 ? 66.591 20.295 76.008 1.00 33.29 83 LEU B C 1
ATOM 3004 O O . LEU B 1 83 ? 67.351 20.114 76.963 1.00 35.23 83 LEU B O 1
ATOM 3009 N N . GLU B 1 84 ? 66.836 21.198 75.073 1.00 32.45 84 GLU B N 1
ATOM 3010 C CA . GLU B 1 84 ? 68.012 22.027 75.073 1.00 31.96 84 GLU B CA 1
ATOM 3011 C C . GLU B 1 84 ? 67.809 23.338 75.907 1.00 31.89 84 GLU B C 1
ATOM 3012 O O . GLU B 1 84 ? 68.770 23.919 76.425 1.00 32.23 84 GLU B O 1
ATOM 3018 N N . GLY B 1 85 ? 66.579 23.823 76.044 1.00 30.20 85 GLY B N 1
ATOM 3019 C CA . GLY B 1 85 ? 66.400 25.059 76.757 1.00 28.35 85 GLY B CA 1
ATOM 3020 C C . GLY B 1 85 ? 66.279 26.280 75.900 1.00 28.43 85 GLY B C 1
ATOM 3021 O O . GLY B 1 85 ? 66.215 27.406 76.410 1.00 28.99 85 GLY B O 1
ATOM 3022 N N . THR B 1 86 ? 66.195 26.065 74.591 1.00 27.65 86 THR B N 1
ATOM 3023 C CA . THR B 1 86 ? 65.959 27.128 73.657 1.00 27.24 86 THR B CA 1
ATOM 3024 C C . THR B 1 86 ? 64.594 27.759 73.885 1.00 28.74 86 THR B C 1
ATOM 3025 O O . THR B 1 86 ? 63.561 27.057 73.792 1.00 30.52 86 THR B O 1
ATOM 3029 N N . PRO B 1 87 ? 64.566 29.086 74.205 1.00 28.70 87 PRO B N 1
ATOM 3030 C CA . PRO B 1 87 ? 63.256 29.736 74.359 1.00 27.90 87 PRO B CA 1
ATOM 3031 C C . PRO B 1 87 ? 62.600 29.755 73.002 1.00 26.51 87 PRO B C 1
ATOM 3032 O O . PRO B 1 87 ? 63.309 29.951 72.031 1.00 27.43 87 PRO B O 1
ATOM 3036 N N . TYR B 1 88 ? 61.279 29.574 72.943 1.00 25.68 88 TYR B N 1
ATOM 3037 C CA . TYR B 1 88 ? 60.479 29.696 71.691 1.00 25.02 88 TYR B CA 1
ATOM 3038 C C . TYR B 1 88 ? 59.074 30.152 72.011 1.00 25.56 88 TYR B C 1
ATOM 3039 O O . TYR B 1 88 ? 58.605 29.918 73.157 1.00 26.72 88 TYR B O 1
ATOM 3048 N N . LYS B 1 89 ? 58.394 30.784 71.045 1.00 25.77 89 LYS B N 1
ATOM 3049 C CA . LYS B 1 89 ? 56.994 31.276 71.248 1.00 27.33 89 LYS B CA 1
ATOM 3050 C C . LYS B 1 89 ? 56.031 30.710 70.194 1.00 26.40 89 LYS B C 1
ATOM 3051 O O . LYS B 1 89 ? 56.432 30.555 69.059 1.00 25.93 89 LYS B O 1
ATOM 3057 N N . GLU B 1 90 ? 54.772 30.444 70.567 1.00 25.67 90 GLU B N 1
ATOM 3058 C CA . GLU B 1 90 ? 53.719 30.110 69.594 1.00 25.62 90 GLU B CA 1
ATOM 3059 C C . GLU B 1 90 ? 53.378 31.327 68.768 1.00 25.79 90 GLU B C 1
ATOM 3060 O O . GLU B 1 90 ? 53.410 32.459 69.279 1.00 27.40 90 GLU B O 1
ATOM 3066 N N . ALA B 1 91 ? 53.136 31.137 67.476 1.00 25.04 91 ALA B N 1
ATOM 3067 C CA . ALA B 1 91 ? 52.580 32.215 66.663 1.00 25.09 91 ALA B CA 1
ATOM 3068 C C . ALA B 1 91 ? 51.270 32.752 67.279 1.00 25.18 91 ALA B C 1
ATOM 3069 O O . ALA B 1 91 ? 50.512 32.039 67.978 1.00 25.12 91 ALA B O 1
ATOM 3071 N N . THR B 1 92 ? 51.057 34.044 67.093 1.00 26.04 92 THR B N 1
ATOM 3072 C CA . THR B 1 92 ? 49.846 34.682 67.576 1.00 26.38 92 THR B CA 1
ATOM 3073 C C . THR B 1 92 ? 48.809 34.395 66.480 1.00 27.57 92 THR B C 1
ATOM 3074 O O . THR B 1 92 ? 49.202 34.116 65.320 1.00 27.67 92 THR B O 1
ATOM 3078 N N . ALA B 1 93 ? 47.510 34.451 66.842 1.00 27.19 93 ALA B N 1
ATOM 3079 C CA . ALA B 1 93 ? 46.423 34.459 65.886 1.00 26.46 93 ALA B CA 1
ATOM 3080 C C . ALA B 1 93 ? 46.748 35.268 64.624 1.00 26.89 93 ALA B C 1
ATOM 3081 O O . ALA B 1 93 ? 46.626 34.747 63.506 1.00 28.32 93 ALA B O 1
ATOM 3083 N N . ALA B 1 94 ? 47.172 36.519 64.760 1.00 26.77 94 ALA B N 1
ATOM 3084 C CA . ALA B 1 94 ? 47.546 37.354 63.583 1.00 26.68 94 ALA B CA 1
ATOM 3085 C C . ALA B 1 94 ? 48.740 36.823 62.697 1.00 26.26 94 ALA B C 1
ATOM 3086 O O . ALA B 1 94 ? 48.721 36.936 61.450 1.00 24.50 94 ALA B O 1
ATOM 3088 N N . GLU B 1 95 ? 49.753 36.224 63.339 1.00 26.00 95 GLU B N 1
ATOM 3089 C CA . GLU B 1 95 ? 50.863 35.528 62.636 1.00 26.23 95 GLU B CA 1
ATOM 3090 C C . GLU B 1 95 ? 50.457 34.283 61.842 1.00 25.65 95 GLU B C 1
ATOM 3091 O O . GLU B 1 95 ? 50.866 34.129 60.694 1.00 24.48 95 GLU B O 1
ATOM 3097 N N . LEU B 1 96 ? 49.647 33.411 62.450 1.00 25.65 96 LEU B N 1
ATOM 3098 C CA . LEU B 1 96 ? 49.097 32.229 61.741 1.00 24.75 96 LEU B CA 1
ATOM 3099 C C . LEU B 1 96 ? 48.315 32.593 60.487 1.00 25.29 96 LEU B C 1
ATOM 3100 O O . LEU B 1 96 ? 48.467 31.959 59.434 1.00 25.97 96 LEU B O 1
ATOM 3105 N N . ALA B 1 97 ? 47.456 33.608 60.598 1.00 25.18 97 ALA B N 1
ATOM 3106 C CA . ALA B 1 97 ? 46.704 34.108 59.441 1.00 24.59 97 ALA B CA 1
ATOM 3107 C C . ALA B 1 97 ? 47.610 34.734 58.368 1.00 23.72 97 ALA B C 1
ATOM 3108 O O . ALA B 1 97 ? 47.339 34.629 57.153 1.00 23.42 97 ALA B O 1
ATOM 3110 N N . ASP B 1 98 ? 48.646 35.426 58.811 1.00 23.04 98 ASP B N 1
ATOM 3111 C CA . ASP B 1 98 ? 49.524 36.084 57.891 1.00 23.46 98 ASP B CA 1
ATOM 3112 C C . ASP B 1 98 ? 50.340 35.042 57.072 1.00 23.09 98 ASP B C 1
ATOM 3113 O O . ASP B 1 98 ? 50.423 35.151 55.885 1.00 25.05 98 ASP B O 1
ATOM 3118 N N . ARG B 1 99 ? 50.971 34.071 57.726 1.00 22.38 99 ARG B N 1
ATOM 3119 C CA . ARG B 1 99 ? 51.778 33.013 57.071 1.00 20.28 99 ARG B CA 1
ATOM 3120 C C . ARG B 1 99 ? 50.848 31.994 56.435 1.00 20.22 99 ARG B C 1
ATOM 3121 O O . ARG B 1 99 ? 51.239 31.367 55.476 1.00 19.69 99 ARG B O 1
ATOM 3129 N N . ARG B 1 100 ? 49.639 31.850 57.015 1.00 18.94 100 ARG B N 1
ATOM 3130 C CA . ARG B 1 100 ? 48.576 30.978 56.536 1.00 19.40 100 ARG B CA 1
ATOM 3131 C C . ARG B 1 100 ? 48.966 29.514 56.870 1.00 19.67 100 ARG B C 1
ATOM 3132 O O . ARG B 1 100 ? 49.085 28.669 55.978 1.00 18.75 100 ARG B O 1
ATOM 3140 N N . VAL B 1 101 ? 49.233 29.262 58.159 1.00 19.66 101 VAL B N 1
ATOM 3141 C CA . VAL B 1 101 ? 49.691 27.962 58.582 1.00 19.97 101 VAL B CA 1
ATOM 3142 C C . VAL B 1 101 ? 48.829 27.645 59.779 1.00 22.01 101 VAL B C 1
ATOM 3143 O O . VAL B 1 101 ? 48.239 28.557 60.343 1.00 21.79 101 VAL B O 1
ATOM 3147 N N . ASP B 1 102 ? 48.745 26.362 60.154 1.00 24.09 102 ASP B N 1
ATOM 3148 C CA . ASP B 1 102 ? 47.916 25.904 61.261 1.00 23.44 102 ASP B CA 1
ATOM 3149 C C . ASP B 1 102 ? 48.562 26.163 62.609 1.00 23.19 102 ASP B C 1
ATOM 3150 O O . ASP B 1 102 ? 47.945 26.703 63.541 1.00 22.86 102 ASP B O 1
ATOM 3155 N N . GLU B 1 103 ? 49.804 25.719 62.718 1.00 21.31 103 GLU B N 1
ATOM 3156 C CA . GLU B 1 103 ? 50.617 25.942 63.894 1.00 21.72 103 GLU B CA 1
ATOM 3157 C C . GLU B 1 103 ? 52.020 26.433 63.481 1.00 20.54 103 GLU B C 1
ATOM 3158 O O . GLU B 1 103 ? 52.485 26.044 62.437 1.00 21.03 103 GLU B O 1
ATOM 3164 N N . MET B 1 104 ? 52.682 27.253 64.314 1.00 20.10 104 MET B N 1
ATOM 3165 C CA . MET B 1 104 ? 54.044 27.705 64.086 1.00 20.02 104 MET B CA 1
ATOM 3166 C C . MET B 1 104 ? 54.670 28.083 65.379 1.00 20.62 104 MET B C 1
ATOM 3167 O O . MET B 1 104 ? 53.980 28.568 66.254 1.00 20.90 104 MET B O 1
ATOM 3172 N N . ILE B 1 105 ? 55.985 27.853 65.513 1.00 20.77 105 ILE B N 1
ATOM 3173 C CA . ILE B 1 105 ? 56.787 28.343 66.656 1.00 19.43 105 ILE B CA 1
ATOM 3174 C C . ILE B 1 105 ? 57.870 29.226 66.108 1.00 20.02 105 ILE B C 1
ATOM 3175 O O . ILE B 1 105 ? 58.306 29.038 64.958 1.00 18.60 105 ILE B O 1
ATOM 3180 N N . ARG B 1 106 ? 58.208 30.238 66.906 1.00 21.28 106 ARG B N 1
ATOM 3181 C CA . ARG B 1 106 ? 59.262 31.253 66.658 1.00 22.94 106 ARG B CA 1
ATOM 3182 C C . ARG B 1 106 ? 60.373 31.198 67.701 1.00 23.59 106 ARG B C 1
ATOM 3183 O O . ARG B 1 106 ? 60.104 31.071 68.914 1.00 24.76 106 ARG B O 1
ATOM 3191 N N . PHE B 1 107 ? 61.611 31.275 67.219 1.00 23.14 107 PHE B N 1
ATOM 3192 C CA . PHE B 1 107 ? 62.830 31.100 67.983 1.00 20.76 107 PHE B CA 1
ATOM 3193 C C . PHE B 1 107 ? 64.008 31.547 67.117 1.00 21.76 107 PHE B C 1
ATOM 3194 O O . PHE B 1 107 ? 63.810 31.868 65.936 1.00 19.19 107 PHE B O 1
ATOM 3202 N N . ALA B 1 108 ? 65.214 31.618 67.716 1.00 22.19 108 ALA B N 1
ATOM 3203 C CA . ALA B 1 108 ? 66.474 32.002 66.982 1.00 22.62 108 ALA B CA 1
ATOM 3204 C C . ALA B 1 108 ? 67.489 30.990 67.348 1.00 22.66 108 ALA B C 1
ATOM 3205 O O . ALA B 1 108 ? 67.381 30.362 68.410 1.00 21.69 108 ALA B O 1
ATOM 3207 N N . ASP B 1 109 ? 68.450 30.759 66.467 1.00 24.20 109 ASP B N 1
ATOM 3208 C CA . ASP B 1 109 ? 69.607 29.969 66.844 1.00 25.79 109 ASP B CA 1
ATOM 3209 C C . ASP B 1 109 ? 70.593 30.809 67.711 1.00 27.55 109 ASP B C 1
ATOM 3210 O O . ASP B 1 109 ? 70.364 32.019 67.902 1.00 27.48 109 ASP B O 1
ATOM 3215 N N . PRO B 1 110 ? 71.673 30.187 68.270 1.00 29.83 110 PRO B N 1
ATOM 3216 C CA . PRO B 1 110 ? 72.641 31.024 68.989 1.00 30.19 110 PRO B CA 1
ATOM 3217 C C . PRO B 1 110 ? 73.332 32.158 68.260 1.00 30.98 110 PRO B C 1
ATOM 3218 O O . PRO B 1 110 ? 73.994 32.914 68.932 1.00 33.07 110 PRO B O 1
ATOM 3222 N N . SER B 1 111 ? 73.138 32.342 66.954 1.00 31.26 111 SER B N 1
ATOM 3223 C CA . SER B 1 111 ? 73.665 33.510 66.204 1.00 30.21 111 SER B CA 1
ATOM 3224 C C . SER B 1 111 ? 72.944 34.879 66.031 1.00 29.72 111 SER B C 1
ATOM 3225 O O . SER B 1 111 ? 73.506 35.740 65.351 1.00 29.61 111 SER B O 1
ATOM 3228 N N . GLY B 1 112 ? 71.713 35.132 66.456 1.00 29.45 112 GLY B N 1
ATOM 3229 C CA . GLY B 1 112 ? 70.578 34.320 66.296 1.00 29.27 112 GLY B CA 1
ATOM 3230 C C . GLY B 1 112 ? 69.816 34.751 65.032 1.00 29.37 112 GLY B C 1
ATOM 3231 O O . GLY B 1 112 ? 69.162 35.822 64.975 1.00 28.82 112 GLY B O 1
ATOM 3232 N N . ASN B 1 113 ? 69.952 33.912 63.998 1.00 28.07 113 ASN B N 1
ATOM 3233 C CA . ASN B 1 113 ? 69.069 33.880 62.881 1.00 26.54 113 ASN B CA 1
ATOM 3234 C C . ASN B 1 113 ? 67.665 33.418 63.380 1.00 25.60 113 ASN B C 1
ATOM 3235 O O . ASN B 1 113 ? 67.551 32.445 64.087 1.00 24.84 113 ASN B O 1
ATOM 3240 N N . CYS B 1 114 ? 66.615 34.128 63.005 1.00 25.17 114 CYS B N 1
ATOM 3241 C CA . CYS B 1 114 ? 65.270 33.760 63.440 1.00 25.81 114 CYS B CA 1
ATOM 3242 C C . CYS B 1 114 ? 64.649 32.684 62.598 1.00 25.06 114 CYS B C 1
ATOM 3243 O O . CYS B 1 114 ? 64.707 32.749 61.360 1.00 23.70 114 CYS B O 1
ATOM 3246 N N . LEU B 1 115 ? 64.057 31.696 63.291 1.00 24.06 115 LEU B N 1
ATOM 3247 C CA . LEU B 1 115 ? 63.370 30.555 62.637 1.00 23.43 115 LEU B CA 1
ATOM 3248 C C . LEU B 1 115 ? 61.890 30.539 62.889 1.00 22.42 115 LEU B C 1
ATOM 3249 O O . LEU B 1 115 ? 61.456 30.743 64.007 1.00 22.43 115 LEU B O 1
ATOM 3254 N N . GLU B 1 116 ? 61.117 30.274 61.840 1.00 21.57 116 GLU B N 1
ATOM 3255 C CA . GLU B 1 116 ? 59.727 29.815 62.003 1.00 21.59 116 GLU B CA 1
ATOM 3256 C C . GLU B 1 116 ? 59.557 28.360 61.569 1.00 20.49 116 GLU B C 1
ATOM 3257 O O . GLU B 1 116 ? 59.907 27.972 60.448 1.00 20.24 116 GLU B O 1
ATOM 3263 N N . VAL B 1 117 ? 59.095 27.551 62.493 1.00 17.94 117 VAL B N 1
ATOM 3264 C CA . VAL B 1 117 ? 58.879 26.157 62.222 1.00 18.75 117 VAL B CA 1
ATOM 3265 C C . VAL B 1 117 ? 57.341 25.903 62.238 1.00 18.15 117 VAL B C 1
ATOM 3266 O O . VAL B 1 117 ? 56.713 26.167 63.225 1.00 18.55 117 VAL B O 1
ATOM 3270 N N . PHE B 1 118 ? 56.752 25.396 61.131 1.00 18.18 118 PHE B N 1
ATOM 3271 C CA . PHE B 1 118 ? 55.281 25.347 60.992 1.00 17.22 118 PHE B CA 1
ATOM 3272 C C . PHE B 1 118 ? 54.731 23.997 60.382 1.00 19.01 118 PHE B C 1
ATOM 3273 O O . PHE B 1 118 ? 55.480 23.141 59.892 1.00 20.14 118 PHE B O 1
ATOM 3281 N N . HIS B 1 119 ? 53.407 23.834 60.397 1.00 18.71 119 HIS B N 1
ATOM 3282 C CA . HIS B 1 119 ? 52.778 22.780 59.681 1.00 18.33 119 HIS B CA 1
ATOM 3283 C C . HIS B 1 119 ? 51.416 23.349 59.258 1.00 18.88 119 HIS B C 1
ATOM 3284 O O . HIS B 1 119 ? 50.947 24.369 59.842 1.00 18.15 119 HIS B O 1
ATOM 3291 N N . GLY B 1 120 ? 50.867 22.746 58.186 1.00 17.92 120 GLY B N 1
ATOM 3292 C CA . GLY B 1 120 ? 49.479 22.864 57.822 1.00 17.69 120 GLY B CA 1
ATOM 3293 C C . GLY B 1 120 ? 49.283 24.072 56.926 1.00 18.33 120 GLY B C 1
ATOM 3294 O O . GLY B 1 120 ? 48.228 24.663 56.988 1.00 20.66 120 GLY B O 1
ATOM 3295 N N . THR B 1 121 ? 50.280 24.459 56.120 1.00 17.87 121 THR B N 1
ATOM 3296 C CA . THR B 1 121 ? 50.144 25.609 55.248 1.00 17.06 121 THR B CA 1
ATOM 3297 C C . THR B 1 121 ? 48.901 25.445 54.347 1.00 17.88 121 THR B C 1
ATOM 3298 O O . THR B 1 121 ? 48.545 24.328 54.015 1.00 15.93 121 THR B O 1
ATOM 3302 N N . ALA B 1 122 ? 48.260 26.572 53.981 1.00 18.45 122 ALA B N 1
ATOM 3303 C CA . ALA B 1 122 ? 47.423 26.649 52.788 1.00 17.55 122 ALA B CA 1
ATOM 3304 C C . ALA B 1 122 ? 48.228 26.581 51.510 1.00 18.47 122 ALA B C 1
ATOM 3305 O O . ALA B 1 122 ? 49.355 27.030 51.448 1.00 18.28 122 ALA B O 1
ATOM 3307 N N . LEU B 1 123 ? 47.612 26.020 50.461 1.00 19.59 123 LEU B N 1
ATOM 3308 C CA . LEU B 1 123 ? 48.111 26.096 49.103 1.00 18.10 123 LEU B CA 1
ATOM 3309 C C . LEU B 1 123 ? 47.134 26.893 48.171 1.00 19.16 123 LEU B C 1
ATOM 3310 O O . LEU B 1 123 ? 45.909 26.965 48.395 1.00 18.08 123 LEU B O 1
ATOM 3315 N N . GLU B 1 124 ? 47.686 27.513 47.148 1.00 19.18 124 GLU B N 1
ATOM 3316 C CA . GLU B 1 124 ? 46.894 28.089 46.051 1.00 22.46 124 GLU B CA 1
ATOM 3317 C C . GLU B 1 124 ? 46.999 27.172 44.846 1.00 23.24 124 GLU B C 1
ATOM 3318 O O . GLU B 1 124 ? 48.110 26.780 44.485 1.00 23.63 124 GLU B O 1
ATOM 3324 N N . HIS B 1 125 ? 45.889 26.917 44.145 1.00 24.38 125 HIS B N 1
ATOM 3325 C CA . HIS B 1 125 ? 45.846 25.813 43.153 1.00 23.88 125 HIS B CA 1
ATOM 3326 C C . HIS B 1 125 ? 45.826 26.152 41.653 1.00 25.13 125 HIS B C 1
ATOM 3327 O O . HIS B 1 125 ? 46.067 25.245 40.815 1.00 26.39 125 HIS B O 1
ATOM 3334 N N . ARG B 1 126 ? 45.594 27.404 41.281 1.00 23.65 126 ARG B N 1
ATOM 3335 C CA . ARG B 1 126 ? 45.729 27.786 39.883 1.00 25.51 126 ARG B CA 1
ATOM 3336 C C . ARG B 1 126 ? 47.139 27.574 39.404 1.00 22.24 126 ARG B C 1
ATOM 3337 O O . ARG B 1 126 ? 48.057 27.885 40.126 1.00 23.04 126 ARG B O 1
ATOM 3345 N N . ARG B 1 127 ? 47.328 27.006 38.208 1.00 20.44 127 ARG B N 1
ATOM 3346 C CA . ARG B 1 127 ? 48.694 26.862 37.648 1.00 20.09 127 ARG B CA 1
ATOM 3347 C C . ARG B 1 127 ? 49.508 28.158 37.798 1.00 20.19 127 ARG B C 1
ATOM 3348 O O . ARG B 1 127 ? 49.010 29.226 37.493 1.00 20.68 127 ARG B O 1
ATOM 3356 N N . VAL B 1 128 ? 50.723 28.037 38.321 1.00 20.50 128 VAL B N 1
ATOM 3357 C CA . VAL B 1 128 ? 51.705 29.126 38.372 1.00 21.22 128 VAL B CA 1
ATOM 3358 C C . VAL B 1 128 ? 52.598 28.929 37.157 1.00 22.13 128 VAL B C 1
ATOM 3359 O O . VAL B 1 128 ? 53.328 27.946 37.078 1.00 24.20 128 VAL B O 1
ATOM 3363 N N . VAL B 1 129 ? 52.496 29.848 36.197 1.00 21.60 129 VAL B N 1
ATOM 3364 C CA . VAL B 1 129 ? 53.176 29.798 34.932 1.00 21.56 129 VAL B CA 1
ATOM 3365 C C . VAL B 1 129 ? 54.181 30.955 34.843 1.00 22.98 129 VAL B C 1
ATOM 3366 O O . VAL B 1 129 ? 53.799 32.118 34.710 1.00 25.75 129 VAL B O 1
ATOM 3370 N N . SER B 1 130 ? 55.471 30.645 34.927 1.00 22.66 130 SER B N 1
ATOM 3371 C CA . SER B 1 130 ? 56.513 31.585 34.504 1.00 22.57 130 SER B CA 1
ATOM 3372 C C . SER B 1 130 ? 56.355 32.016 33.013 1.00 22.30 130 SER B C 1
ATOM 3373 O O . SER B 1 130 ? 56.257 31.164 32.147 1.00 22.64 130 SER B O 1
ATOM 3376 N N . PRO B 1 131 ? 56.448 33.335 32.699 1.00 21.59 131 PRO B N 1
ATOM 3377 C CA . PRO B 1 131 ? 56.355 33.778 31.312 1.00 20.44 131 PRO B CA 1
ATOM 3378 C C . PRO B 1 131 ? 57.541 33.348 30.474 1.00 20.01 131 PRO B C 1
ATOM 3379 O O . PRO B 1 131 ? 57.517 33.518 29.255 1.00 21.54 131 PRO B O 1
ATOM 3383 N N . TYR B 1 132 ? 58.560 32.805 31.121 1.00 19.30 132 TYR B N 1
ATOM 3384 C CA . TYR B 1 132 ? 59.793 32.302 30.474 1.00 18.33 132 TYR B CA 1
ATOM 3385 C C . TYR B 1 132 ? 59.811 30.786 30.334 1.00 18.03 132 TYR B C 1
ATOM 3386 O O . TYR B 1 132 ? 60.732 30.236 29.747 1.00 19.06 132 TYR B O 1
ATOM 3395 N N . GLY B 1 133 ? 58.770 30.132 30.846 1.00 17.78 133 GLY B N 1
ATOM 3396 C CA . GLY B 1 133 ? 58.494 28.768 30.529 1.00 16.39 133 GLY B CA 1
ATOM 3397 C C . GLY B 1 133 ? 59.238 27.740 31.367 1.00 17.78 133 GLY B C 1
ATOM 3398 O O . GLY B 1 133 ? 59.168 26.560 31.034 1.00 17.88 133 GLY B O 1
ATOM 3399 N N . HIS B 1 134 ? 59.978 28.172 32.397 1.00 15.56 134 HIS B N 1
ATOM 3400 C CA . HIS B 1 134 ? 60.600 27.253 33.312 1.00 15.72 134 HIS B CA 1
ATOM 3401 C C . HIS B 1 134 ? 59.692 26.839 34.475 1.00 15.72 134 HIS B C 1
ATOM 3402 O O . HIS B 1 134 ? 58.781 27.584 34.898 1.00 14.68 134 HIS B O 1
ATOM 3409 N N . ARG B 1 135 ? 59.964 25.635 34.987 1.00 15.21 135 ARG B N 1
ATOM 3410 C CA . ARG B 1 135 ? 59.366 25.141 36.179 1.00 14.54 135 ARG B CA 1
ATOM 3411 C C . ARG B 1 135 ? 60.426 25.036 37.280 1.00 13.91 135 ARG B C 1
ATOM 3412 O O . ARG B 1 135 ? 61.478 24.552 37.039 1.00 13.12 135 ARG B O 1
ATOM 3420 N N . PHE B 1 136 ? 60.122 25.488 38.485 1.00 14.37 136 PHE B N 1
ATOM 3421 C CA . PHE B 1 136 ? 60.977 25.311 39.646 1.00 14.18 136 PHE B CA 1
ATOM 3422 C C . PHE B 1 136 ? 60.839 23.872 40.186 1.00 15.47 136 PHE B C 1
ATOM 3423 O O . PHE B 1 136 ? 59.786 23.243 40.036 1.00 15.97 136 PHE B O 1
ATOM 3431 N N . VAL B 1 137 ? 61.908 23.413 40.828 1.00 15.66 137 VAL B N 1
ATOM 3432 C CA . VAL B 1 137 ? 62.042 22.104 41.465 1.00 15.13 137 VAL B CA 1
ATOM 3433 C C . VAL B 1 137 ? 61.917 22.324 42.916 1.00 15.85 137 VAL B C 1
ATOM 3434 O O . VAL B 1 137 ? 62.862 22.807 43.603 1.00 15.88 137 VAL B O 1
ATOM 3438 N N . THR B 1 138 ? 60.736 21.956 43.395 1.00 15.12 138 THR B N 1
ATOM 3439 C CA . THR B 1 138 ? 60.403 22.108 44.771 1.00 15.50 138 THR B CA 1
ATOM 3440 C C . THR B 1 138 ? 59.870 20.787 45.397 1.00 17.37 138 THR B C 1
ATOM 3441 O O . THR B 1 138 ? 60.643 19.872 45.665 1.00 18.32 138 THR B O 1
ATOM 3445 N N . GLY B 1 139 ? 58.569 20.669 45.651 1.00 17.87 139 GLY B N 1
ATOM 3446 C CA . GLY B 1 139 ? 58.035 19.417 46.124 1.00 18.30 139 GLY B CA 1
ATOM 3447 C C . GLY B 1 139 ? 58.680 18.986 47.412 1.00 18.56 139 GLY B C 1
ATOM 3448 O O . GLY B 1 139 ? 58.864 19.799 48.327 1.00 19.71 139 GLY B O 1
ATOM 3449 N N . GLU B 1 140 ? 59.017 17.709 47.470 1.00 17.95 140 GLU B N 1
ATOM 3450 C CA . GLU B 1 140 ? 59.668 17.111 48.592 1.00 19.62 140 GLU B CA 1
ATOM 3451 C C . GLU B 1 140 ? 61.052 17.712 48.921 1.00 18.09 140 GLU B C 1
ATOM 3452 O O . GLU B 1 140 ? 61.537 17.478 49.995 1.00 18.65 140 GLU B O 1
ATOM 3458 N N . GLN B 1 141 ? 61.694 18.393 47.968 1.00 17.32 141 GLN B N 1
ATOM 3459 C CA . GLN B 1 141 ? 62.972 19.131 48.177 1.00 16.61 141 GLN B CA 1
ATOM 3460 C C . GLN B 1 141 ? 62.773 20.537 48.767 1.00 16.53 141 GLN B C 1
ATOM 3461 O O . GLN B 1 141 ? 63.708 21.237 49.148 1.00 15.75 141 GLN B O 1
ATOM 3467 N N . GLY B 1 142 ? 61.520 20.970 48.796 1.00 15.89 142 GLY B N 1
ATOM 3468 C CA . GLY B 1 142 ? 61.223 22.316 49.243 1.00 16.05 142 GLY B CA 1
ATOM 3469 C C . GLY B 1 142 ? 61.705 23.463 48.397 1.00 13.46 142 GLY B C 1
ATOM 3470 O O . GLY B 1 142 ? 62.070 23.353 47.193 1.00 12.43 142 GLY B O 1
ATOM 3471 N N . MET B 1 143 ? 61.653 24.604 49.031 1.00 12.97 143 MET B N 1
ATOM 3472 C CA . MET B 1 143 ? 61.897 25.842 48.336 1.00 15.44 143 MET B CA 1
ATOM 3473 C C . MET B 1 143 ? 63.237 25.911 47.628 1.00 14.08 143 MET B C 1
ATOM 3474 O O . MET B 1 143 ? 63.294 26.396 46.506 1.00 14.77 143 MET B O 1
ATOM 3479 N N . GLY B 1 144 ? 64.3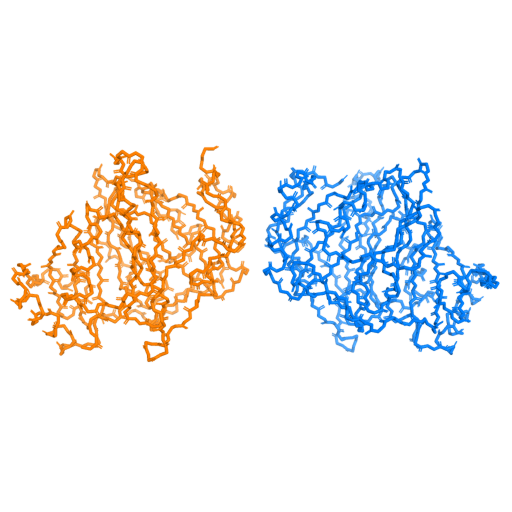23 25.494 48.297 1.00 14.08 144 GLY B N 1
ATOM 3480 C CA . GLY B 1 144 ? 65.676 25.643 47.710 1.00 13.65 144 GLY B CA 1
ATOM 3481 C C . GLY B 1 144 ? 66.621 25.380 48.816 1.00 12.39 144 GLY B C 1
ATOM 3482 O O . GLY B 1 144 ? 66.319 24.610 49.669 1.00 14.36 144 GLY B O 1
ATOM 3483 N N . HIS B 1 145 ? 67.776 26.040 48.840 1.00 13.68 145 HIS B N 1
ATOM 3484 C CA . HIS B 1 145 ? 68.552 26.119 50.095 1.00 12.28 145 HIS B CA 1
ATOM 3485 C C . HIS B 1 145 ? 69.016 27.518 50.485 1.00 12.93 145 HIS B C 1
ATOM 3486 O O . HIS B 1 145 ? 69.086 28.424 49.695 1.00 12.90 145 HIS B O 1
ATOM 3493 N N . VAL B 1 146 ? 69.340 27.709 51.766 1.00 14.92 146 VAL B N 1
ATOM 3494 C CA . VAL B 1 146 ? 69.861 29.023 52.139 1.00 14.67 146 VAL B CA 1
ATOM 3495 C C . VAL B 1 146 ? 71.237 28.884 52.803 1.00 15.11 146 VAL B C 1
ATOM 3496 O O . VAL B 1 146 ? 71.426 28.053 53.645 1.00 12.95 146 VAL B O 1
ATOM 3500 N N . VAL B 1 147 ? 72.229 29.621 52.330 1.00 16.32 147 VAL B N 1
ATOM 3501 C CA . VAL B 1 147 ? 73.508 29.686 53.083 1.00 16.09 147 VAL B CA 1
ATOM 3502 C C . VAL B 1 147 ? 73.487 30.988 53.920 1.00 18.46 147 VAL B C 1
ATOM 3503 O O . VAL B 1 147 ? 73.397 32.040 53.358 1.00 18.93 147 VAL B O 1
ATOM 3507 N N . LEU B 1 148 ? 73.504 30.869 55.258 1.00 19.19 148 LEU B N 1
ATOM 3508 C CA . LEU B 1 148 ? 73.479 32.001 56.200 1.00 19.48 148 LEU B CA 1
ATOM 3509 C C . LEU B 1 148 ? 74.815 32.197 56.907 1.00 20.65 148 LEU B C 1
ATOM 3510 O O . LEU B 1 148 ? 75.676 31.330 56.834 1.00 20.16 148 LEU B O 1
ATOM 3515 N N . SER B 1 149 ? 74.986 33.332 57.596 1.00 22.37 149 SER B N 1
ATOM 3516 C CA . SER B 1 149 ? 76.194 33.547 58.449 1.00 22.53 149 SER B CA 1
ATOM 3517 C C . SER B 1 149 ? 76.001 32.909 59.809 1.00 23.55 149 SER B C 1
ATOM 3518 O O . SER B 1 149 ? 74.881 32.822 60.360 1.00 23.95 149 SER B O 1
ATOM 3521 N N . THR B 1 150 ? 77.095 32.454 60.369 1.00 23.74 150 THR B N 1
ATOM 3522 C CA . THR B 1 150 ? 77.105 32.106 61.748 1.00 24.31 150 THR B CA 1
ATOM 3523 C C . THR B 1 150 ? 78.277 32.869 62.389 1.00 25.66 150 THR B C 1
ATOM 3524 O O . THR B 1 150 ? 79.315 33.132 61.746 1.00 24.34 150 THR B O 1
ATOM 3528 N N . ARG B 1 151 ? 78.077 33.249 63.652 1.00 27.51 151 ARG B N 1
ATOM 3529 C CA . ARG B 1 151 ? 79.171 33.735 64.504 1.00 28.91 151 ARG B CA 1
ATOM 3530 C C . ARG B 1 151 ? 80.166 32.632 64.942 1.00 29.28 151 ARG B C 1
ATOM 3531 O O . ARG B 1 151 ? 81.306 32.953 65.246 1.00 30.17 151 ARG B O 1
ATOM 3539 N N . ASP B 1 152 ? 79.738 31.365 64.966 1.00 27.95 152 ASP B N 1
ATOM 3540 C CA . ASP B 1 152 ? 80.547 30.237 65.470 1.00 27.97 152 ASP B CA 1
ATOM 3541 C C . ASP B 1 152 ? 80.080 28.931 64.799 1.00 26.19 152 ASP B C 1
ATOM 3542 O O . ASP B 1 152 ? 78.984 28.469 65.085 1.00 25.06 152 ASP B O 1
ATOM 3547 N N . ASP B 1 153 ? 80.917 28.352 63.938 1.00 25.18 153 ASP B N 1
ATOM 3548 C CA . ASP B 1 153 ? 80.671 27.021 63.296 1.00 26.07 153 AS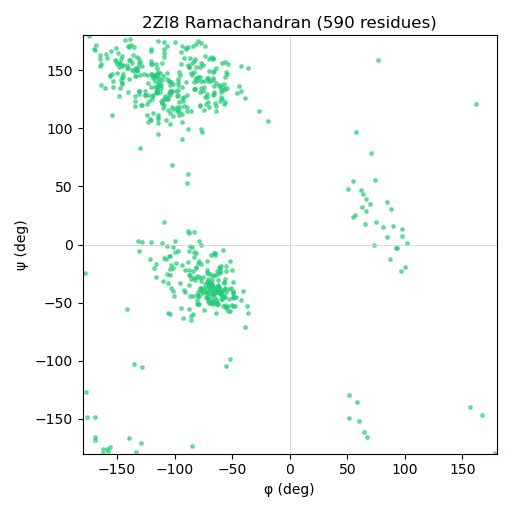P B CA 1
ATOM 3549 C C . ASP B 1 153 ? 80.336 25.799 64.210 1.00 25.07 153 ASP B C 1
ATOM 3550 O O . ASP B 1 153 ? 79.422 25.079 63.918 1.00 26.82 153 ASP B O 1
ATOM 3555 N N . ALA B 1 154 ? 81.071 25.560 65.285 1.00 25.60 154 ALA B N 1
ATOM 3556 C CA . ALA B 1 154 ? 80.847 24.447 66.213 1.00 25.44 154 ALA B CA 1
ATOM 3557 C C . ALA B 1 154 ? 79.554 24.568 66.996 1.00 25.46 154 ALA B C 1
ATOM 3558 O O . ALA B 1 154 ? 78.914 23.588 67.429 1.00 25.34 154 ALA B O 1
ATOM 3560 N N . GLU B 1 155 ? 79.148 25.802 67.169 1.00 25.89 155 GLU B N 1
ATOM 3561 C CA . GLU B 1 155 ? 77.963 26.076 67.916 1.00 26.63 155 GLU B CA 1
ATOM 3562 C C . GLU B 1 155 ? 76.725 25.886 66.959 1.00 25.54 155 GLU B C 1
ATOM 3563 O O . GLU B 1 155 ? 75.665 25.465 67.386 1.00 25.10 155 GLU B O 1
ATOM 3569 N N . ALA B 1 156 ? 76.908 26.146 65.676 1.00 25.29 156 ALA B N 1
ATOM 3570 C CA . ALA B 1 156 ? 75.873 25.978 64.684 1.00 26.29 156 ALA B CA 1
ATOM 3571 C C . ALA B 1 156 ? 75.625 24.467 64.465 1.00 27.19 156 ALA B C 1
ATOM 3572 O O . ALA B 1 156 ? 74.462 23.995 64.385 1.00 27.65 156 ALA B O 1
ATOM 3574 N N . LEU B 1 157 ? 76.721 23.721 64.357 1.00 26.28 157 LEU B N 1
ATOM 3575 C CA . LEU B 1 157 ? 76.679 22.261 64.242 1.00 25.73 157 LEU B CA 1
ATOM 3576 C C . LEU B 1 157 ? 75.880 21.618 65.375 1.00 25.80 157 LEU B C 1
ATOM 3577 O O . LEU B 1 157 ? 74.974 20.834 65.151 1.00 27.14 157 LEU B O 1
ATOM 3582 N N . HIS B 1 158 ? 76.226 21.958 66.601 1.00 25.46 158 HIS B N 1
ATOM 3583 C CA . HIS B 1 158 ? 75.456 21.590 67.728 1.00 23.44 158 HIS B CA 1
ATOM 3584 C C . HIS B 1 158 ? 73.951 21.869 67.552 1.00 22.52 158 HIS B C 1
ATOM 3585 O O . HIS B 1 158 ? 73.127 20.982 67.792 1.00 22.70 158 HIS B O 1
ATOM 3592 N N . PHE B 1 159 ? 73.607 23.107 67.195 1.00 21.13 159 PHE B N 1
ATOM 3593 C CA . PHE B 1 159 ? 72.222 23.550 67.255 1.00 19.34 159 PHE B CA 1
ATOM 3594 C C . PHE B 1 159 ? 71.438 22.838 66.166 1.00 18.26 159 PHE B C 1
ATOM 3595 O O . PHE B 1 159 ? 70.371 22.305 66.411 1.00 18.96 159 PHE B O 1
ATOM 3603 N N . TYR B 1 160 ? 71.959 22.883 64.954 1.00 17.39 160 TYR B N 1
ATOM 3604 C CA . TYR B 1 160 ? 71.304 22.272 63.820 1.00 17.67 160 TYR B CA 1
ATOM 3605 C C . TYR B 1 160 ? 71.286 20.751 63.744 1.00 18.53 160 TYR B C 1
ATOM 3606 O O . TYR B 1 160 ? 70.239 20.182 63.539 1.00 17.59 160 TYR B O 1
ATOM 3615 N N . ARG B 1 161 ? 72.423 20.107 63.980 1.00 18.88 161 ARG B N 1
ATOM 3616 C CA . ARG B 1 161 ? 72.472 18.667 64.033 1.00 20.30 161 ARG B CA 1
ATOM 3617 C C . ARG B 1 161 ? 71.907 18.019 65.271 1.00 20.40 161 ARG B C 1
ATOM 3618 O O . ARG B 1 161 ? 71.034 17.154 65.145 1.00 19.30 161 ARG B O 1
ATOM 3626 N N . ASP B 1 162 ? 72.423 18.408 66.469 1.00 22.38 162 ASP B N 1
ATOM 3627 C CA . ASP B 1 162 ? 72.072 17.753 67.749 1.00 23.52 162 ASP B CA 1
ATOM 3628 C C . ASP B 1 162 ? 70.731 18.240 68.286 1.00 23.28 162 ASP B C 1
ATOM 3629 O O . ASP B 1 162 ? 69.940 17.447 68.811 1.00 25.73 162 ASP B O 1
ATOM 3634 N N . VAL B 1 163 ? 70.449 19.529 68.192 1.00 22.09 163 VAL B N 1
ATOM 3635 C CA . VAL B 1 163 ? 69.193 20.000 68.765 1.00 20.65 163 VAL B CA 1
ATOM 3636 C C . VAL B 1 163 ? 68.074 19.793 67.748 1.00 21.29 163 VAL B C 1
ATOM 3637 O O . VAL B 1 163 ? 67.170 19.038 68.023 1.00 21.01 163 VAL B O 1
ATOM 3641 N N . LEU B 1 164 ? 68.177 20.413 66.562 1.00 20.19 164 LEU B N 1
ATOM 3642 C CA . LEU B 1 164 ? 67.088 20.375 65.569 1.00 20.24 164 LEU B CA 1
ATOM 3643 C C . LEU B 1 164 ? 66.980 19.090 64.709 1.00 21.88 164 LEU B C 1
ATOM 3644 O O . LEU B 1 164 ? 65.896 18.825 64.231 1.00 24.01 164 LEU B O 1
ATOM 3649 N N . GLY B 1 165 ? 68.080 18.354 64.465 1.00 21.22 165 GLY B N 1
ATOM 3650 C CA . GLY B 1 165 ? 68.055 17.006 63.853 1.00 20.01 165 GLY B CA 1
ATOM 3651 C C . GLY B 1 165 ? 68.322 16.981 62.370 1.00 19.72 165 GLY B C 1
ATOM 3652 O O . GLY B 1 165 ? 68.090 15.949 61.684 1.00 21.97 165 GLY B O 1
ATOM 3653 N N . PHE B 1 166 ? 68.803 18.090 61.837 1.00 16.44 166 PHE B N 1
ATOM 3654 C CA . PHE B 1 166 ? 69.343 18.047 60.520 1.00 16.57 166 PHE B CA 1
ATOM 3655 C C . PHE B 1 166 ? 70.475 17.042 60.501 1.00 15.12 166 PHE B C 1
ATOM 3656 O O . PHE B 1 166 ? 71.037 16.739 61.543 1.00 18.51 166 PHE B O 1
ATOM 3664 N N . ARG B 1 167 ? 70.757 16.513 59.330 1.00 15.30 167 ARG B N 1
ATOM 3665 C CA . ARG B 1 167 ? 71.922 15.672 59.010 1.00 15.56 167 ARG B CA 1
ATOM 3666 C C . ARG B 1 167 ? 73.052 16.469 58.389 1.00 13.86 167 ARG B C 1
ATOM 3667 O O . ARG B 1 167 ? 72.811 17.365 57.626 1.00 11.41 167 ARG B O 1
ATOM 3675 N N . LEU B 1 168 ? 74.273 16.173 58.831 1.00 13.92 168 LEU B N 1
ATOM 3676 C CA . LEU B 1 168 ? 75.484 16.773 58.274 1.00 12.86 168 LEU B CA 1
ATOM 3677 C C . LEU B 1 168 ? 75.743 16.055 56.993 1.00 12.24 168 LEU B C 1
ATOM 3678 O O . LEU B 1 168 ? 75.911 14.852 56.971 1.00 11.18 168 LEU B O 1
ATOM 3683 N N . ARG B 1 169 ? 75.741 16.817 55.910 1.00 13.30 169 ARG B N 1
ATOM 3684 C CA . ARG B 1 169 ? 75.836 16.279 54.598 1.00 13.25 169 ARG B CA 1
ATOM 3685 C C . ARG B 1 169 ? 77.245 16.503 53.954 1.00 14.50 169 ARG B C 1
ATOM 3686 O O . ARG B 1 169 ? 77.757 15.647 53.221 1.00 14.19 169 ARG B O 1
ATOM 3694 N N . ASP B 1 170 ? 77.886 17.631 54.285 1.00 13.77 170 ASP B N 1
ATOM 3695 C CA . ASP B 1 170 ? 79.151 18.062 53.712 1.00 13.24 170 ASP B CA 1
ATOM 3696 C C . ASP B 1 170 ? 79.843 19.186 54.578 1.00 15.61 170 ASP B C 1
ATOM 3697 O O . ASP B 1 170 ? 79.186 19.898 55.296 1.00 16.69 170 ASP B O 1
ATOM 3702 N N . SER B 1 171 ? 81.164 19.296 54.478 1.00 15.97 171 SER B N 1
ATOM 3703 C CA . SER B 1 171 ? 81.996 20.153 55.299 1.00 17.55 171 SER B CA 1
ATOM 3704 C C . SER B 1 171 ? 83.170 20.619 54.449 1.00 18.62 171 SER B C 1
ATOM 3705 O O . SER B 1 171 ? 83.750 19.856 53.711 1.00 19.05 171 SER B O 1
ATOM 3708 N N . MET B 1 172 ? 83.481 21.900 54.517 1.00 20.74 172 MET B N 1
ATOM 3709 C CA . MET B 1 172 ? 84.598 22.471 53.760 1.00 23.43 172 MET B CA 1
ATOM 3710 C C . MET B 1 172 ? 85.302 23.478 54.644 1.00 20.68 172 MET B C 1
ATOM 3711 O O . MET B 1 172 ? 84.646 24.316 55.260 1.00 18.99 172 MET B O 1
ATOM 3716 N N . ARG B 1 173 ? 86.625 23.362 54.711 1.00 20.47 173 ARG B N 1
ATOM 3717 C CA . ARG B 1 173 ? 87.428 24.229 55.582 1.00 20.37 173 ARG B CA 1
ATOM 3718 C C . ARG B 1 173 ? 87.772 25.559 54.885 1.00 20.96 173 ARG B C 1
ATOM 3719 O O . ARG B 1 173 ? 87.916 25.621 53.662 1.00 19.24 173 ARG B O 1
ATOM 3727 N N . LEU B 1 174 ? 87.816 26.599 55.724 1.00 21.05 174 LEU B N 1
ATOM 3728 C CA . LEU B 1 174 ? 88.287 27.970 55.415 1.00 22.85 174 LEU B CA 1
ATOM 3729 C C . LEU B 1 174 ? 89.651 28.258 56.056 1.00 21.36 174 LEU B C 1
ATOM 3730 O O . LEU B 1 174 ? 89.837 28.036 57.269 1.00 20.90 174 LEU B O 1
ATOM 3735 N N . PRO B 1 175 ? 90.613 28.706 55.258 1.00 20.91 175 PRO B N 1
ATOM 3736 C CA . PRO B 1 175 ? 91.876 29.083 55.914 1.00 22.07 175 PRO B CA 1
ATOM 3737 C C . PRO B 1 175 ? 91.668 30.145 57.027 1.00 21.01 175 PRO B C 1
ATOM 3738 O O . PRO B 1 175 ? 90.782 31.019 56.912 1.00 19.10 175 PRO B O 1
ATOM 3742 N N . PRO B 1 176 ? 92.461 30.031 58.118 1.00 22.88 176 PRO B N 1
ATOM 3743 C CA . PRO B 1 176 ? 92.196 30.845 59.343 1.00 24.56 176 PRO B CA 1
ATOM 3744 C C . PRO B 1 176 ? 92.159 32.361 59.091 1.00 26.61 176 PRO B C 1
ATOM 3745 O O . PRO B 1 176 ? 91.418 33.073 59.772 1.00 28.17 176 PRO B O 1
ATOM 3749 N N . GLN B 1 177 ? 92.903 32.829 58.104 1.00 27.20 177 GLN B N 1
ATOM 3750 C CA . GLN B 1 177 ? 92.985 34.249 57.788 1.00 30.30 177 GLN B CA 1
ATOM 3751 C C . GLN B 1 177 ? 91.666 34.829 57.255 1.00 30.06 177 GLN B C 1
ATOM 3752 O O . GLN B 1 177 ? 91.270 35.971 57.586 1.00 28.97 177 GLN B O 1
ATOM 3758 N N . MET B 1 178 ? 90.993 34.044 56.412 1.00 29.49 178 MET B N 1
ATOM 3759 C CA . MET B 1 178 ? 89.722 34.460 55.872 1.00 28.33 178 MET B CA 1
ATOM 3760 C C . MET B 1 178 ? 88.584 34.712 56.928 1.00 28.54 178 MET B C 1
ATOM 3761 O O . MET B 1 178 ? 87.631 35.463 56.674 1.00 28.49 178 MET B O 1
ATOM 3766 N N . VAL B 1 179 ? 88.741 34.165 58.118 1.00 28.52 179 VAL B N 1
ATOM 3767 C CA . VAL B 1 179 ? 87.847 34.464 59.266 1.00 29.71 179 VAL B CA 1
ATOM 3768 C C . VAL B 1 179 ? 88.496 35.318 60.396 1.00 30.12 179 VAL B C 1
ATOM 3769 O O . VAL B 1 179 ? 88.038 35.337 61.549 1.00 31.27 179 VAL B O 1
ATOM 3773 N N . GLY B 1 180 ? 89.580 36.012 60.054 1.00 30.59 180 GLY B N 1
ATOM 3774 C CA . GLY B 1 180 ? 90.298 36.890 60.981 1.00 28.93 180 GLY B CA 1
ATOM 3775 C C . GLY B 1 180 ? 91.172 36.241 62.055 1.00 28.53 180 GLY B C 1
ATOM 3776 O O . GLY B 1 180 ? 91.523 36.882 63.036 1.00 27.62 180 GLY B O 1
ATOM 3777 N N . ARG B 1 181 ? 91.554 34.995 61.870 1.00 27.35 181 ARG B N 1
ATOM 3778 C CA . ARG B 1 181 ? 92.436 34.367 62.806 1.00 28.04 181 ARG B CA 1
ATOM 3779 C C . ARG B 1 181 ? 93.879 34.550 62.271 1.00 29.53 181 ARG B C 1
ATOM 3780 O O . ARG B 1 181 ? 94.074 34.864 61.083 1.00 28.86 181 ARG B O 1
ATOM 3788 N N . PRO B 1 182 ? 94.897 34.305 63.116 1.00 30.37 182 PRO B N 1
ATOM 3789 C CA . PRO B 1 182 ? 96.268 34.333 62.590 1.00 31.92 182 PRO B CA 1
ATOM 3790 C C . PRO B 1 182 ? 96.501 33.192 61.593 1.00 33.53 182 PRO B C 1
ATOM 3791 O O . PRO B 1 182 ? 95.874 32.131 61.743 1.00 33.70 182 PRO B O 1
ATOM 3795 N N . ALA B 1 183 ? 97.369 33.387 60.593 1.00 34.39 183 ALA B N 1
ATOM 3796 C CA . ALA B 1 183 ? 97.654 32.351 59.586 1.00 35.81 183 ALA B CA 1
ATOM 3797 C C . ALA B 1 183 ? 98.026 30.981 60.203 1.00 36.86 183 ALA B C 1
ATOM 3798 O O . ALA B 1 183 ? 97.996 29.955 59.520 1.00 37.72 183 ALA B O 1
ATOM 3800 N N . ASP B 1 184 ? 98.315 31.019 61.502 1.00 37.81 184 ASP B N 1
ATOM 3801 C CA . ASP B 1 184 ? 98.620 29.919 62.412 1.00 38.75 184 ASP B CA 1
ATOM 3802 C C . ASP B 1 184 ? 97.434 29.141 62.918 1.00 37.46 184 ASP B C 1
ATOM 3803 O O . ASP B 1 184 ? 97.612 28.112 63.593 1.00 36.54 184 ASP B O 1
ATOM 3808 N N . GLY B 1 185 ? 96.254 29.745 62.708 1.00 36.45 185 GLY B N 1
ATOM 3809 C CA . GLY B 1 185 ? 94.900 29.245 63.058 1.00 34.62 185 GLY B CA 1
ATOM 3810 C C . GLY B 1 185 ? 94.733 27.768 62.907 1.00 32.59 185 GLY B C 1
ATOM 3811 O O . GLY B 1 185 ? 95.196 27.223 61.911 1.00 31.80 185 GLY B O 1
ATOM 3812 N N . PRO B 1 186 ? 93.831 27.170 63.690 1.00 31.43 186 PRO B N 1
ATOM 3813 C CA . PRO B 1 186 ? 92.578 26.512 63.382 1.00 30.61 186 PRO B CA 1
ATOM 3814 C C . PRO B 1 186 ? 91.896 27.014 62.092 1.00 28.16 186 PRO B C 1
ATOM 3815 O O . PRO B 1 186 ? 91.446 28.197 62.049 1.00 28.35 186 PRO B O 1
ATOM 3819 N N . PRO B 1 187 ? 91.773 26.140 61.061 1.00 27.16 187 PRO B N 1
ATOM 3820 C CA . PRO B 1 187 ? 90.789 26.560 60.030 1.00 25.62 187 PRO B CA 1
ATOM 3821 C C . PRO B 1 187 ? 89.367 26.546 60.621 1.00 23.07 187 PRO B C 1
ATOM 3822 O O . PRO B 1 187 ? 89.109 26.030 61.728 1.00 23.39 187 PRO B O 1
ATOM 3826 N N . ALA B 1 188 ? 88.478 27.259 59.973 1.00 20.93 188 ALA B N 1
ATOM 3827 C CA . ALA B 1 188 ? 87.094 27.270 60.412 1.00 17.97 188 ALA B CA 1
ATOM 3828 C C . ALA B 1 188 ? 86.300 26.473 59.335 1.00 17.14 188 ALA B C 1
ATOM 3829 O O . ALA B 1 188 ? 86.858 26.088 58.347 1.00 15.93 188 ALA B O 1
ATOM 3831 N N . TRP B 1 189 ? 85.012 26.225 59.540 1.00 17.43 189 TRP B N 1
ATOM 3832 C CA . TRP B 1 189 ? 84.295 25.199 58.762 1.00 16.20 189 TRP B CA 1
ATOM 3833 C C . TRP B 1 189 ? 82.993 25.712 58.286 1.00 15.54 189 TRP B C 1
ATOM 3834 O O . TRP B 1 189 ? 82.197 26.228 59.099 1.00 14.34 189 TRP B O 1
ATOM 3845 N N . LEU B 1 190 ? 82.826 25.643 56.958 1.00 14.18 190 LEU B N 1
ATOM 3846 C CA . LEU B 1 190 ? 81.551 25.796 56.288 1.00 13.66 190 LEU B CA 1
ATOM 3847 C C . LEU B 1 190 ? 80.882 24.385 56.197 1.00 14.59 190 LEU B C 1
ATOM 3848 O O . LEU B 1 190 ? 81.396 23.500 55.566 1.00 15.62 190 LEU B O 1
ATOM 3853 N N . ARG B 1 191 ? 79.763 24.202 56.876 1.00 15.67 191 ARG B N 1
ATOM 3854 C CA . ARG B 1 191 ? 79.058 22.927 57.032 1.00 16.10 191 ARG B CA 1
ATOM 3855 C C . ARG B 1 191 ? 77.654 22.960 56.383 1.00 15.79 191 ARG B C 1
ATOM 3856 O O . ARG B 1 191 ? 76.931 23.927 56.558 1.00 14.90 191 ARG B O 1
ATOM 3864 N N . PHE B 1 192 ? 77.345 21.938 55.581 1.00 14.45 192 PHE B N 1
ATOM 3865 C CA . PHE B 1 192 ? 76.077 21.842 54.812 1.00 13.92 192 PHE B CA 1
ATOM 3866 C C . PHE B 1 192 ? 75.151 20.828 55.490 1.00 14.18 192 PHE B C 1
ATOM 3867 O O . PHE B 1 192 ? 75.614 19.827 56.030 1.00 13.66 192 PHE B O 1
ATOM 3875 N N . PHE B 1 193 ? 73.853 21.158 55.509 1.00 14.76 193 PHE B N 1
ATOM 3876 C CA . PHE B 1 193 ? 72.813 20.496 56.331 1.00 14.99 193 PHE B CA 1
ATOM 3877 C C . PHE B 1 193 ? 71.627 20.007 55.472 1.00 13.89 193 PHE B C 1
ATOM 3878 O O . PHE B 1 193 ? 71.095 20.757 54.630 1.00 12.86 193 PHE B O 1
ATOM 3886 N N . GLY B 1 194 ? 71.232 18.751 55.700 1.00 12.50 194 GLY B N 1
ATOM 3887 C CA . GLY B 1 194 ? 70.081 18.171 55.014 1.00 14.12 194 GLY B CA 1
ATOM 3888 C C . GLY B 1 194 ? 68.868 17.767 55.868 1.00 15.17 194 GLY B C 1
ATOM 3889 O O . GLY B 1 194 ? 68.997 17.417 56.973 1.00 13.90 194 GLY B O 1
ATOM 3890 N N . CYS B 1 195 ? 67.677 17.921 55.314 1.00 15.76 195 CYS B N 1
ATOM 3891 C CA . CYS B 1 195 ? 66.456 17.594 55.999 1.00 15.99 195 CYS B CA 1
ATOM 3892 C C . CYS B 1 195 ? 65.506 16.711 55.156 1.00 16.17 195 CYS B C 1
ATOM 3893 O O . CYS B 1 195 ? 64.535 16.162 55.659 1.00 19.15 195 CYS B O 1
ATOM 3896 N N . ASN B 1 196 ? 65.893 16.480 53.906 1.00 16.49 196 ASN B N 1
ATOM 3897 C CA . ASN B 1 196 ? 65.142 15.771 52.882 1.00 14.58 196 ASN B CA 1
ATOM 3898 C C . ASN B 1 196 ? 66.205 15.414 51.845 1.00 14.06 196 ASN B C 1
ATOM 3899 O O . ASN B 1 196 ? 67.381 15.638 52.117 1.00 14.19 196 ASN B O 1
ATOM 3904 N N . PRO B 1 197 ? 65.839 14.733 50.720 1.00 13.90 197 PRO B N 1
ATOM 3905 C CA . PRO B 1 197 ? 66.853 14.286 49.729 1.00 12.67 197 PRO B CA 1
ATOM 3906 C C . PRO B 1 197 ? 67.694 15.367 49.078 1.00 13.62 197 PRO B C 1
ATOM 3907 O O . PRO B 1 197 ? 68.793 15.045 48.498 1.00 13.29 197 PRO B O 1
ATOM 3911 N N . ARG B 1 198 ? 67.222 16.637 49.134 1.00 12.46 198 ARG B N 1
ATOM 3912 C CA . ARG B 1 198 ? 67.991 17.753 48.512 1.00 11.30 198 ARG B CA 1
ATOM 3913 C C . ARG B 1 198 ? 69.330 17.768 49.232 1.00 11.75 198 ARG B C 1
ATOM 3914 O O . ARG B 1 198 ? 69.331 17.849 50.439 1.00 13.63 198 ARG B O 1
ATOM 3922 N N . HIS B 1 199 ? 70.450 17.654 48.516 1.00 11.79 199 HIS B N 1
ATOM 3923 C CA . HIS B 1 199 ? 71.754 17.553 49.151 1.00 11.23 199 HIS B CA 1
ATOM 3924 C C . HIS B 1 199 ? 71.874 18.397 50.415 1.00 10.38 199 HIS B C 1
ATOM 3925 O O . HIS B 1 199 ? 72.086 17.852 51.427 1.00 12.29 199 HIS B O 1
ATOM 3932 N N . HIS B 1 200 ? 71.683 19.723 50.330 1.00 12.61 200 HIS B N 1
ATOM 3933 C CA . HIS B 1 200 ? 71.438 20.581 51.451 1.00 12.19 200 HIS B CA 1
ATOM 3934 C C . HIS B 1 200 ? 70.296 21.562 51.261 1.00 12.87 200 HIS B C 1
ATOM 3935 O O . HIS B 1 200 ? 70.087 22.104 50.189 1.00 12.05 200 HIS B O 1
ATOM 3942 N N . SER B 1 201 ? 69.598 21.817 52.353 1.00 13.98 201 SER B N 1
ATOM 3943 C CA . SER B 1 201 ? 68.600 22.933 52.414 1.00 15.98 201 SER B CA 1
ATOM 3944 C C . SER B 1 201 ? 69.149 24.126 53.218 1.00 15.51 201 SER B C 1
ATOM 3945 O O . SER B 1 201 ? 68.543 25.197 53.273 1.00 14.78 201 SER B O 1
ATOM 3948 N N . LEU B 1 202 ? 70.278 23.899 53.871 1.00 14.88 202 LEU B N 1
ATOM 3949 C CA . LEU B 1 202 ? 70.854 24.906 54.711 1.00 16.32 202 LEU B CA 1
ATOM 3950 C C . LEU B 1 202 ? 72.385 24.727 54.856 1.00 16.34 202 LEU B C 1
ATOM 3951 O O . LEU B 1 202 ? 72.860 23.591 54.883 1.00 15.11 202 LEU B O 1
ATOM 3956 N N . ALA B 1 203 ? 73.127 25.850 54.976 1.00 16.00 203 ALA B N 1
ATOM 3957 C CA . ALA B 1 203 ? 74.593 25.879 55.269 1.00 15.31 203 ALA B CA 1
ATOM 3958 C C . ALA B 1 203 ? 74.934 27.127 56.070 1.00 16.42 203 ALA B C 1
ATOM 3959 O O . ALA B 1 203 ? 74.196 28.113 55.959 1.00 18.62 203 ALA B O 1
ATOM 3961 N N . PHE B 1 204 ? 76.009 27.067 56.885 1.00 17.51 204 PHE B N 1
ATOM 3962 C CA . PHE B 1 204 ? 76.526 28.173 57.751 1.00 17.25 204 PHE B CA 1
ATOM 3963 C C . PHE B 1 204 ? 77.984 28.490 57.455 1.00 18.99 204 PHE B C 1
ATOM 3964 O O . PHE B 1 204 ? 78.901 27.678 57.678 1.00 18.90 204 PHE B O 1
ATOM 3972 N N . LEU B 1 205 ? 78.158 29.682 56.890 1.00 20.12 205 LEU B N 1
ATOM 3973 C CA . LEU B 1 205 ? 79.461 30.240 56.608 1.00 20.87 205 LEU B CA 1
ATOM 3974 C C . LEU B 1 205 ? 79.811 31.068 57.857 1.00 21.65 205 LEU B C 1
ATOM 3975 O O . LEU B 1 205 ? 78.982 31.862 58.357 1.00 23.25 205 LEU B O 1
ATOM 3980 N N . PRO B 1 206 ? 80.983 30.819 58.442 1.00 21.35 206 PRO B N 1
ATOM 3981 C CA . PRO B 1 206 ? 81.291 31.589 59.636 1.00 21.97 206 PRO B CA 1
ATOM 3982 C C . PRO B 1 206 ? 82.037 32.952 59.288 1.00 23.41 206 PRO B C 1
ATOM 3983 O O . PRO B 1 206 ? 83.136 33.218 59.777 1.00 24.64 206 PRO B O 1
ATOM 3987 N N . MET B 1 207 ? 81.462 33.742 58.389 1.00 24.10 207 MET B N 1
ATOM 3988 C CA . MET B 1 207 ? 81.899 35.102 58.075 1.00 24.79 207 MET B CA 1
ATOM 3989 C C . MET B 1 207 ? 80.649 35.961 58.008 1.00 25.02 207 MET B C 1
ATOM 3990 O O . MET B 1 207 ? 79.596 35.474 57.634 1.00 24.77 207 MET B O 1
ATOM 3995 N N . PRO B 1 208 ? 80.759 37.260 58.366 1.00 26.11 208 PRO B N 1
ATOM 3996 C CA . PRO B 1 208 ? 79.580 38.137 58.423 1.00 25.44 208 PRO B CA 1
ATOM 3997 C C . PRO B 1 208 ? 79.111 38.590 57.055 1.00 25.73 208 PRO B C 1
ATOM 3998 O O . PRO B 1 208 ? 79.885 38.575 56.068 1.00 26.54 208 PRO B O 1
ATOM 4002 N N . THR B 1 209 ? 77.831 38.946 56.984 1.00 25.61 209 THR B N 1
ATOM 4003 C CA . THR B 1 209 ? 77.223 39.562 55.775 1.00 25.02 209 THR B CA 1
ATOM 4004 C C . THR B 1 209 ? 76.296 40.664 56.313 1.00 25.51 209 THR B C 1
ATOM 4005 O O . THR B 1 209 ? 75.827 40.553 57.481 1.00 25.75 209 THR B O 1
ATOM 4009 N N . SER B 1 210 ? 75.936 41.662 55.507 1.00 26.11 210 SER B N 1
ATOM 4010 C CA . SER B 1 210 ? 75.005 42.687 56.061 1.00 27.05 210 SER B CA 1
ATOM 4011 C C . SER B 1 210 ? 73.564 42.296 56.154 1.00 26.84 210 SER B C 1
ATOM 4012 O O . SER B 1 210 ? 72.856 42.722 57.104 1.00 26.16 210 SER B O 1
ATOM 4015 N N . SER B 1 211 ? 73.147 41.444 55.205 1.00 26.86 211 SER B N 1
ATOM 4016 C CA . SER B 1 211 ? 71.790 40.913 55.149 1.00 25.44 211 SER B CA 1
ATOM 4017 C C . SER B 1 211 ? 71.570 39.729 56.082 1.00 25.87 211 SER B C 1
ATOM 4018 O O . SER B 1 211 ? 70.414 39.419 56.429 1.00 25.71 211 SER B O 1
ATOM 4021 N N . GLY B 1 212 ? 72.663 39.080 56.492 1.00 25.13 212 GLY B N 1
ATOM 4022 C CA . GLY B 1 212 ? 72.616 37.760 57.147 1.00 23.18 212 GLY B CA 1
ATOM 4023 C C . GLY B 1 212 ? 72.622 36.565 56.174 1.00 22.92 212 GLY B C 1
ATOM 4024 O O . GLY B 1 212 ? 72.838 35.394 56.586 1.00 21.04 212 GLY B O 1
ATOM 4025 N N . ILE B 1 213 ? 72.404 36.859 54.885 1.00 21.45 213 ILE B N 1
ATOM 4026 C CA . ILE B 1 213 ? 72.358 35.840 53.842 1.00 19.64 213 ILE B CA 1
ATOM 4027 C C . ILE B 1 213 ? 73.634 35.826 53.025 1.00 19.40 213 ILE B C 1
ATOM 4028 O O . ILE B 1 213 ? 74.061 36.876 52.520 1.00 19.29 213 ILE B O 1
ATOM 4033 N N . VAL B 1 214 ? 74.215 34.642 52.823 1.00 17.88 214 VAL B N 1
ATOM 4034 C CA . VAL B 1 214 ? 75.306 34.457 51.869 1.00 16.90 214 VAL B CA 1
ATOM 4035 C C . VAL B 1 214 ? 74.725 34.198 50.459 1.00 17.41 214 VAL B C 1
ATOM 4036 O O . VAL B 1 214 ? 74.932 34.982 49.539 1.00 18.80 214 VAL B O 1
ATOM 4040 N N . HIS B 1 215 ? 73.963 33.135 50.273 1.00 18.00 215 HIS B N 1
ATOM 4041 C CA . HIS B 1 215 ? 73.130 33.023 49.052 1.00 16.39 215 HIS B CA 1
ATOM 4042 C C . HIS B 1 215 ? 71.810 32.326 49.319 1.00 16.41 215 HIS B C 1
ATOM 4043 O O . HIS B 1 215 ? 71.747 31.523 50.247 1.00 16.05 215 HIS B O 1
ATOM 4050 N N . LEU B 1 216 ? 70.788 32.608 48.492 1.00 15.75 216 LEU B N 1
ATOM 4051 C CA . LEU B 1 216 ? 69.607 31.751 48.403 1.00 14.90 216 LEU B CA 1
ATOM 4052 C C . LEU B 1 216 ? 69.747 30.976 47.078 1.00 15.05 216 LEU B C 1
ATOM 4053 O O . LEU B 1 216 ? 70.082 31.580 46.098 1.00 13.16 216 LEU B O 1
ATOM 4058 N N . MET B 1 217 ? 69.590 29.627 47.074 1.00 14.57 217 MET B N 1
ATOM 4059 C CA . MET B 1 217 ? 69.512 28.904 45.772 1.00 12.96 217 MET B CA 1
ATOM 4060 C C . MET B 1 217 ? 68.034 28.577 45.345 1.00 12.28 217 MET B C 1
ATOM 4061 O O . MET B 1 217 ? 67.302 28.024 46.082 1.00 12.86 217 MET B O 1
ATOM 4066 N N . VAL B 1 218 ? 67.628 28.840 44.122 1.00 14.08 218 VAL B N 1
ATOM 4067 C CA . VAL B 1 218 ? 66.387 28.190 43.631 1.00 14.02 218 VAL B CA 1
ATOM 4068 C C . VAL B 1 218 ? 66.754 27.366 42.430 1.00 14.58 218 VAL B C 1
ATOM 4069 O O . VAL B 1 218 ? 67.626 27.782 41.684 1.00 16.87 218 VAL B O 1
ATOM 4073 N N . GLU B 1 219 ? 66.074 26.208 42.220 1.00 14.10 219 GLU B N 1
ATOM 4074 C CA . GLU B 1 219 ? 66.416 25.208 41.168 1.00 9.49 219 GLU B CA 1
ATOM 4075 C C . GLU B 1 219 ? 65.307 25.161 40.081 1.00 9.70 219 GLU B C 1
ATOM 4076 O O . GLU B 1 219 ? 64.121 25.270 40.325 1.00 8.20 219 GLU B O 1
ATOM 4082 N N . VAL B 1 220 ? 65.696 25.097 38.834 1.00 9.95 220 VAL B N 1
ATOM 4083 C CA . VAL B 1 220 ? 64.727 24.867 37.786 1.00 10.90 220 VAL B CA 1
ATOM 4084 C C . VAL B 1 220 ? 65.093 23.481 37.213 1.00 11.39 220 VAL B C 1
ATOM 4085 O O . VAL B 1 220 ? 66.122 22.924 37.572 1.00 12.47 220 VAL B O 1
ATOM 4089 N N . GLU B 1 221 ? 64.292 22.972 36.277 1.00 14.39 221 GLU B N 1
ATOM 4090 C CA . GLU B 1 221 ? 64.356 21.570 35.754 1.00 14.18 221 GLU B CA 1
ATOM 4091 C C . GLU B 1 221 ? 65.522 21.259 34.864 1.00 13.86 221 GLU B C 1
ATOM 4092 O O . GLU B 1 221 ? 66.090 20.181 34.964 1.00 14.60 221 GLU B O 1
ATOM 4098 N N . GLN B 1 222 ? 65.840 22.187 33.967 1.00 15.39 222 GLN B N 1
ATOM 4099 C CA . GLN B 1 222 ? 66.755 22.003 32.797 1.00 16.25 222 GLN B CA 1
ATOM 4100 C C . GLN B 1 222 ? 67.851 23.080 32.746 1.00 14.54 222 GLN B C 1
ATOM 4101 O O . GLN B 1 222 ? 67.600 24.195 33.094 1.00 12.88 222 GLN B O 1
ATOM 4107 N N . ALA B 1 223 ? 68.988 22.742 32.127 1.00 15.50 223 ALA B N 1
ATOM 4108 C CA . ALA B 1 223 ? 70.120 23.622 31.880 1.00 16.20 223 ALA B CA 1
ATOM 4109 C C . ALA B 1 223 ? 69.632 24.831 31.129 1.00 17.08 223 ALA B C 1
ATOM 4110 O O . ALA B 1 223 ? 70.130 25.938 31.361 1.00 17.92 223 ALA B O 1
ATOM 4112 N N . ASP B 1 224 ? 68.726 24.613 30.157 1.00 16.42 224 ASP B N 1
ATOM 4113 C CA . ASP B 1 224 ? 68.221 25.721 29.328 1.00 14.87 224 ASP B CA 1
ATOM 4114 C C . ASP B 1 224 ? 67.600 26.812 30.126 1.00 15.43 224 ASP B C 1
ATOM 4115 O O . ASP B 1 224 ? 67.775 27.956 29.753 1.00 16.22 224 ASP B O 1
ATOM 4120 N N . ASP B 1 225 ? 66.858 26.448 31.189 1.00 15.53 225 ASP B N 1
ATOM 4121 C CA . ASP B 1 225 ? 66.216 27.415 32.117 1.00 16.73 225 ASP B CA 1
ATOM 4122 C C . ASP B 1 225 ? 67.212 28.291 32.839 1.00 16.42 225 ASP B C 1
ATOM 4123 O O . ASP B 1 225 ? 66.960 29.513 32.994 1.00 16.67 225 ASP B O 1
ATOM 4128 N N . VAL B 1 226 ? 68.333 27.664 33.263 1.00 16.16 226 VAL B N 1
ATOM 4129 C CA . VAL B 1 226 ? 69.476 28.355 33.894 1.00 14.87 226 VAL B CA 1
ATOM 4130 C C . VAL B 1 226 ? 70.084 29.335 32.882 1.00 14.66 226 VAL B C 1
ATOM 4131 O O . VAL B 1 226 ? 70.174 30.534 33.164 1.00 14.71 226 VAL B O 1
ATOM 4135 N N . GLY B 1 227 ? 70.348 28.838 31.671 1.00 14.38 227 GLY B N 1
ATOM 4136 C CA . GLY B 1 227 ? 70.975 29.590 30.622 1.00 13.65 227 GLY B CA 1
ATOM 4137 C C . GLY B 1 227 ? 70.204 30.833 30.132 1.00 14.22 227 GLY B C 1
ATOM 4138 O O . GLY B 1 227 ? 70.798 31.870 29.753 1.00 14.01 227 GLY B O 1
ATOM 4139 N N . LEU B 1 228 ? 68.883 30.672 30.077 1.00 14.66 228 LEU B N 1
ATOM 4140 C CA . LEU B 1 228 ? 67.959 31.684 29.667 1.00 15.70 228 LEU B CA 1
ATOM 4141 C C . LEU B 1 228 ? 67.886 32.785 30.757 1.00 17.34 228 LEU B C 1
ATOM 4142 O O . LEU B 1 228 ? 67.708 33.963 30.409 1.00 19.14 228 LEU B O 1
ATOM 4147 N N . CYS B 1 229 ? 68.014 32.390 32.032 1.00 16.87 229 CYS B N 1
ATOM 4148 C CA . CYS B 1 229 ? 68.033 33.292 33.160 1.00 18.04 229 CYS B CA 1
ATOM 4149 C C . CYS B 1 229 ? 69.305 34.129 33.197 1.00 17.97 229 CYS B C 1
ATOM 4150 O O . CYS B 1 229 ? 69.245 35.354 33.449 1.00 17.62 229 CYS B O 1
ATOM 4153 N N . LEU B 1 230 ? 70.429 33.461 32.932 1.00 17.49 230 LEU B N 1
ATOM 4154 C CA . LEU B 1 230 ? 71.689 34.121 32.747 1.00 17.03 230 LEU B CA 1
ATOM 4155 C C . LEU B 1 230 ? 71.504 35.248 31.742 1.00 17.30 230 LEU B C 1
ATOM 4156 O O . LEU B 1 230 ? 71.915 36.355 32.039 1.00 18.18 230 LEU B O 1
ATOM 4161 N N . ASP B 1 231 ? 70.938 34.968 30.562 1.00 16.76 231 ASP B N 1
ATOM 4162 C CA . ASP B 1 231 ? 70.766 35.996 29.521 1.00 17.32 231 ASP B CA 1
ATOM 4163 C C . ASP B 1 231 ? 69.870 37.125 29.915 1.00 17.86 231 ASP B C 1
ATOM 4164 O O . ASP B 1 231 ? 70.115 38.243 29.484 1.00 19.41 231 ASP B O 1
ATOM 4169 N N . ARG B 1 232 ? 68.803 36.841 30.665 1.00 19.46 232 ARG B N 1
ATOM 4170 C CA . ARG B 1 232 ? 67.930 37.871 31.208 1.00 20.56 232 ARG B CA 1
ATOM 4171 C C . ARG B 1 232 ? 68.583 38.784 32.264 1.00 21.44 232 ARG B C 1
ATOM 4172 O O . ARG B 1 232 ? 68.313 39.985 32.330 1.00 21.56 232 ARG B O 1
ATOM 4180 N N . ALA B 1 233 ? 69.361 38.171 33.149 1.00 22.41 233 ALA B N 1
ATOM 4181 C CA . ALA B 1 233 ? 70.211 38.877 34.084 1.00 21.51 233 ALA B CA 1
ATOM 4182 C C . ALA B 1 233 ? 71.236 39.817 33.413 1.00 22.69 233 ALA B C 1
ATOM 4183 O O . ALA B 1 233 ? 71.329 40.980 33.783 1.00 21.58 233 ALA B O 1
ATOM 4185 N N . LEU B 1 234 ? 72.029 39.303 32.462 1.00 24.05 234 LEU B N 1
ATOM 4186 C CA . LEU B 1 234 ? 72.995 40.082 31.667 1.00 24.10 234 LEU B CA 1
ATOM 4187 C C . LEU B 1 234 ? 72.359 41.272 30.935 1.00 26.55 234 LEU B C 1
ATOM 4188 O O . LEU B 1 234 ? 72.827 42.426 31.066 1.00 26.67 234 LEU B O 1
ATOM 4193 N N . ARG B 1 235 ? 71.301 41.001 30.160 1.00 28.09 235 ARG B N 1
ATOM 4194 C CA . ARG B 1 235 ? 70.508 42.048 29.517 1.00 29.27 235 ARG B CA 1
ATOM 4195 C C . ARG B 1 235 ? 70.086 43.178 30.479 1.00 29.36 235 ARG B C 1
ATOM 4196 O O . ARG B 1 235 ? 70.121 44.335 30.114 1.00 31.36 235 ARG B O 1
ATOM 4204 N N . ARG B 1 236 ? 69.671 42.854 31.693 1.00 29.39 236 ARG B N 1
ATOM 4205 C CA . ARG B 1 236 ? 69.292 43.840 32.705 1.00 29.73 236 ARG B CA 1
ATOM 4206 C C . ARG B 1 236 ? 70.428 44.339 33.595 1.00 29.83 236 ARG B C 1
ATOM 4207 O O . ARG B 1 236 ? 70.189 45.012 34.594 1.00 29.82 236 ARG B O 1
ATOM 4215 N N . LYS B 1 237 ? 71.663 44.026 33.216 1.00 30.35 237 LYS B N 1
ATOM 4216 C CA . LYS B 1 237 ? 72.842 44.485 33.930 1.00 31.21 237 LYS B CA 1
ATOM 4217 C C . LYS B 1 237 ? 72.740 44.193 35.439 1.00 30.05 237 LYS B C 1
ATOM 4218 O O . LYS B 1 237 ? 73.040 45.072 36.276 1.00 30.79 237 LYS B O 1
ATOM 4224 N N . VAL B 1 238 ? 72.350 42.946 35.773 1.00 27.93 238 VAL B N 1
ATOM 4225 C CA . VAL B 1 238 ? 72.402 42.423 37.122 1.00 24.92 238 VAL B CA 1
ATOM 4226 C C . VAL B 1 238 ? 73.900 42.126 37.355 1.00 24.93 238 VAL B C 1
ATOM 4227 O O . VAL B 1 238 ? 74.534 41.547 36.475 1.00 25.01 238 VAL B O 1
ATOM 4231 N N . PRO B 1 239 ? 74.503 42.562 38.511 1.00 23.63 239 PRO B N 1
ATOM 4232 C CA . PRO B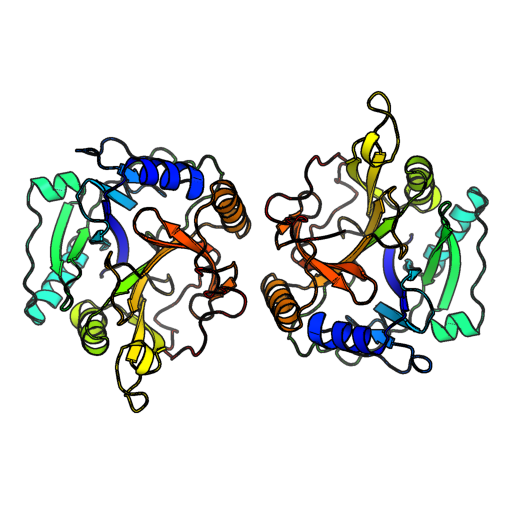 1 239 ? 75.913 42.146 38.714 1.00 22.87 239 PRO B CA 1
ATOM 4233 C C . PRO B 1 239 ? 76.078 40.639 39.025 1.00 22.26 239 PRO B C 1
ATOM 4234 O O . PRO B 1 239 ? 75.275 40.091 39.763 1.00 22.86 239 PRO B O 1
ATOM 4238 N N . MET B 1 240 ? 77.119 40.016 38.462 1.00 22.25 240 MET B N 1
ATOM 4239 C CA . MET B 1 240 ? 77.442 38.597 38.571 1.00 22.00 240 MET B CA 1
ATOM 4240 C C . MET B 1 240 ? 78.352 38.387 39.773 1.00 22.50 240 MET B C 1
ATOM 4241 O O . MET B 1 240 ? 79.192 39.237 40.027 1.00 21.19 240 MET B O 1
ATOM 4246 N N . SER B 1 241 ? 78.143 37.299 40.542 1.00 22.08 241 SER B N 1
ATOM 4247 C CA . SER B 1 241 ? 79.060 36.878 41.600 1.00 22.41 241 SER B CA 1
ATOM 4248 C C . SER B 1 241 ? 79.959 35.716 41.189 1.00 22.61 241 SER B C 1
ATOM 4249 O O . SER B 1 241 ? 81.129 35.716 41.587 1.00 22.56 241 SER B O 1
ATOM 4252 N N . ALA B 1 242 ? 79.392 34.733 40.449 1.00 21.25 242 ALA B N 1
ATOM 4253 C CA . ALA B 1 242 ? 80.084 33.595 39.850 1.00 19.27 242 ALA B CA 1
ATOM 4254 C C . ALA B 1 242 ? 79.445 33.206 38.520 1.00 19.06 242 ALA B C 1
ATOM 4255 O O . ALA B 1 242 ? 78.264 33.266 38.279 1.00 19.31 242 ALA B O 1
ATOM 4257 N N . THR B 1 243 ? 80.335 32.927 37.628 1.00 18.77 243 THR B N 1
ATOM 4258 C CA . THR B 1 243 ? 80.194 32.386 36.359 1.00 17.78 243 THR B CA 1
ATOM 4259 C C . THR B 1 243 ? 79.448 30.984 36.373 1.00 18.23 243 THR B C 1
ATOM 4260 O O . THR B 1 243 ? 79.390 30.294 37.404 1.00 16.37 243 THR B O 1
ATOM 4264 N N . LEU B 1 244 ? 78.842 30.587 35.257 1.00 17.12 244 LEU B N 1
ATOM 4265 C CA . LEU B 1 244 ? 78.243 29.219 35.254 1.00 18.19 244 LEU B CA 1
ATOM 4266 C C . LEU B 1 244 ? 79.281 28.141 35.637 1.00 16.43 244 LEU B C 1
ATOM 4267 O O . LEU B 1 244 ? 80.382 28.167 35.108 1.00 19.06 244 LEU B O 1
ATOM 4272 N N . GLY B 1 245 ? 78.968 27.194 36.511 1.00 13.76 245 GLY B N 1
ATOM 4273 C CA . GLY B 1 245 ? 79.897 26.070 36.788 1.00 11.58 245 GLY B CA 1
ATOM 4274 C C . GLY B 1 245 ? 79.103 24.911 37.385 1.00 10.64 245 GLY B C 1
ATOM 4275 O O . GLY B 1 245 ? 77.883 25.047 37.524 1.00 10.52 245 GLY B O 1
ATOM 4276 N N . ARG B 1 246 ? 79.771 23.818 37.779 1.00 11.11 246 ARG B N 1
ATOM 4277 C CA . ARG B 1 246 ? 79.143 22.706 38.541 1.00 12.07 246 ARG B CA 1
ATOM 4278 C C . ARG B 1 246 ? 79.765 22.454 39.898 1.00 13.75 246 ARG B C 1
ATOM 4279 O O . ARG B 1 246 ? 80.972 22.192 40.011 1.00 14.39 246 ARG B O 1
ATOM 4287 N N . HIS B 1 247 ? 78.948 22.465 40.937 1.00 16.12 247 HIS B N 1
ATOM 4288 C CA . HIS B 1 247 ? 79.385 22.091 42.274 1.00 17.12 247 HIS B CA 1
ATOM 4289 C C . HIS B 1 247 ? 79.820 20.639 42.412 1.00 18.42 247 HIS B C 1
ATOM 4290 O O . HIS B 1 247 ? 79.277 19.705 41.821 1.00 18.80 247 HIS B O 1
ATOM 4297 N N . VAL B 1 248 ? 80.896 20.506 43.166 1.00 18.81 248 VAL B N 1
ATOM 4298 C CA . VAL B 1 248 ? 81.395 19.265 43.664 1.00 18.49 248 VAL B CA 1
ATOM 4299 C C . VAL B 1 248 ? 80.366 18.603 44.584 1.00 18.30 248 VAL B C 1
ATOM 4300 O O . VAL B 1 248 ? 80.114 17.435 44.480 1.00 18.96 248 VAL B O 1
ATOM 4304 N N . ASN B 1 249 ? 79.870 19.356 45.552 1.00 18.58 249 ASN B N 1
ATOM 4305 C CA A ASN B 1 249 ? 78.992 18.935 46.640 0.50 18.26 249 ASN B CA 1
ATOM 4306 C CA B ASN B 1 249 ? 79.103 18.695 46.581 0.50 17.12 249 ASN B CA 1
ATOM 4307 C C . ASN B 1 249 ? 77.683 18.259 46.179 1.00 18.83 249 ASN B C 1
ATOM 4308 O O . ASN B 1 249 ? 77.406 17.033 46.347 1.00 20.14 249 ASN B O 1
ATOM 4317 N N . ASP B 1 250 ? 76.841 19.158 45.624 1.00 17.05 250 ASP B N 1
ATOM 4318 C CA . ASP B 1 250 ? 75.423 18.893 45.348 1.00 18.17 250 ASP B CA 1
ATOM 4319 C C . ASP B 1 250 ? 75.189 18.716 43.860 1.00 17.98 250 ASP B C 1
ATOM 4320 O O . ASP B 1 250 ? 74.088 18.393 43.449 1.00 19.10 250 ASP B O 1
ATOM 4325 N N . LEU B 1 251 ? 76.268 18.858 43.085 1.00 18.03 251 LEU B N 1
ATOM 4326 C CA . LEU B 1 251 ? 76.320 18.615 41.666 1.00 19.51 251 LEU B CA 1
ATOM 4327 C C . LEU B 1 251 ? 75.438 19.620 40.867 1.00 19.28 251 LEU B C 1
ATOM 4328 O O . LEU B 1 251 ? 75.093 19.407 39.665 1.00 21.10 251 LEU B O 1
ATOM 4333 N N . MET B 1 252 ? 75.085 20.718 41.527 1.00 17.98 252 MET B N 1
ATOM 4334 C CA . MET B 1 252 ? 74.256 21.748 40.932 1.00 16.56 252 MET B CA 1
ATOM 4335 C C . MET B 1 252 ? 75.064 22.503 39.888 1.00 17.02 252 MET B C 1
ATOM 4336 O O . MET B 1 252 ? 76.186 22.995 40.137 1.00 16.10 252 MET B O 1
ATOM 4341 N N . LEU B 1 253 ? 74.460 22.555 38.719 1.00 16.26 253 LEU B N 1
ATOM 4342 C CA . LEU B 1 253 ? 74.832 23.400 37.617 1.00 16.32 253 LEU B CA 1
ATOM 4343 C C . LEU B 1 253 ? 74.098 24.740 37.757 1.00 16.46 253 LEU B C 1
ATOM 4344 O O . LEU B 1 253 ? 72.858 24.771 37.795 1.00 15.68 253 LEU B O 1
ATOM 4349 N N . SER B 1 254 ? 74.880 25.830 37.894 1.00 16.70 254 SER B N 1
ATOM 4350 C CA . SER B 1 254 ? 74.369 27.149 38.412 1.00 16.37 254 SER B CA 1
ATOM 4351 C C . SER B 1 254 ? 75.288 28.345 38.150 1.00 17.36 254 SER B C 1
ATOM 4352 O O . SER B 1 254 ? 76.476 28.183 37.865 1.00 17.00 254 SER B O 1
ATOM 4355 N N . PHE B 1 255 ? 74.747 29.566 38.275 1.00 18.37 255 PHE B N 1
ATOM 4356 C CA . PHE B 1 255 ? 75.540 30.808 38.244 1.00 16.58 255 PHE B CA 1
ATOM 4357 C C . PHE B 1 255 ? 75.027 31.548 39.487 1.00 17.79 255 PHE B C 1
ATOM 4358 O O . PHE B 1 255 ? 73.940 31.205 39.999 1.00 17.42 255 PHE B O 1
ATOM 4366 N N . TYR B 1 256 ? 75.824 32.478 40.057 1.00 16.41 256 TYR B N 1
ATOM 4367 C CA . TYR B 1 256 ? 75.377 33.383 41.140 1.00 14.99 256 TYR B CA 1
ATOM 4368 C C . TYR B 1 256 ? 75.378 34.824 40.671 1.00 15.24 256 TYR B C 1
ATOM 4369 O O . TYR B 1 256 ? 76.234 35.193 39.896 1.00 14.21 256 TYR B O 1
ATOM 4378 N N . MET B 1 257 ? 74.444 35.625 41.170 1.00 16.03 257 MET B N 1
ATOM 4379 C CA . MET B 1 257 ? 74.189 36.946 40.679 1.00 18.05 257 MET B CA 1
ATOM 4380 C C . MET B 1 257 ? 73.708 37.663 41.868 1.00 18.53 257 MET B C 1
ATOM 4381 O O . MET B 1 257 ? 73.079 37.042 42.753 1.00 19.54 257 MET B O 1
ATOM 4386 N N . LYS B 1 258 ? 74.016 38.954 41.938 1.00 20.58 258 LYS B N 1
ATOM 4387 C CA . LYS B 1 258 ? 73.566 39.821 43.081 1.00 21.75 258 LYS B CA 1
ATOM 4388 C C . LYS B 1 258 ? 72.089 40.189 42.912 1.00 20.68 258 LYS B C 1
ATOM 4389 O O . LYS B 1 258 ? 71.643 40.525 41.827 1.00 22.33 258 LYS B O 1
ATOM 4395 N N . THR B 1 259 ? 71.354 40.075 43.993 1.00 20.48 259 THR B N 1
ATOM 4396 C CA . THR B 1 259 ? 69.987 40.509 44.114 1.00 21.36 259 THR B CA 1
ATOM 4397 C C . THR B 1 259 ? 69.960 41.987 44.620 1.00 22.96 259 THR B C 1
ATOM 4398 O O . THR B 1 259 ? 71.021 42.526 45.098 1.00 22.28 259 THR B O 1
ATOM 4402 N N . PRO B 1 260 ? 68.754 42.625 44.553 1.00 22.89 260 PRO B N 1
ATOM 4403 C CA . PRO B 1 260 ? 68.570 43.991 45.085 1.00 23.92 260 PRO B CA 1
ATOM 4404 C C . PRO B 1 260 ? 68.738 44.102 46.603 1.00 24.51 260 PRO B C 1
ATOM 4405 O O . PRO B 1 260 ? 68.777 45.200 47.113 1.00 25.82 260 PRO B O 1
ATOM 4409 N N . GLY B 1 261 ? 68.886 43.006 47.324 1.00 24.56 261 GLY B N 1
ATOM 4410 C CA . GLY B 1 261 ? 69.072 43.070 48.783 1.00 23.35 261 GLY B CA 1
ATOM 4411 C C . GLY B 1 261 ? 70.544 42.920 49.147 1.00 24.15 261 GLY B C 1
ATOM 4412 O O . GLY B 1 261 ? 70.922 42.900 50.329 1.00 24.59 261 GLY B O 1
ATOM 4413 N N . GLY B 1 262 ? 71.373 42.826 48.109 1.00 25.06 262 GLY B N 1
ATOM 4414 C CA . GLY B 1 262 ? 72.821 42.798 48.232 1.00 25.50 262 GLY B CA 1
ATOM 4415 C C . GLY B 1 262 ? 73.445 41.427 48.231 1.00 25.55 262 GLY B C 1
ATOM 4416 O O . GLY B 1 262 ? 74.635 41.325 47.918 1.00 28.38 262 GLY B O 1
ATOM 4417 N N . PHE B 1 263 ? 72.667 40.386 48.584 1.00 23.48 263 PHE B N 1
ATOM 4418 C CA . PHE B 1 263 ? 73.123 38.996 48.670 1.00 21.01 263 PHE B CA 1
ATOM 4419 C C . PHE B 1 263 ? 72.922 38.305 47.296 1.00 21.11 263 PHE B C 1
ATOM 4420 O O . PHE B 1 263 ? 72.283 38.869 46.365 1.00 21.70 263 PHE B O 1
ATOM 4428 N N . ASP B 1 264 ? 73.481 37.113 47.135 1.00 19.12 264 ASP B N 1
ATOM 4429 C CA . ASP B 1 264 ? 73.463 36.472 45.856 1.00 18.07 264 ASP B CA 1
ATOM 4430 C C . ASP B 1 264 ? 72.253 35.538 45.824 1.00 16.43 264 ASP B C 1
ATOM 4431 O O . ASP B 1 264 ? 71.777 35.037 46.855 1.00 13.27 264 ASP B O 1
ATOM 4436 N N . ILE B 1 265 ? 71.804 35.268 44.617 1.00 16.72 265 ILE B N 1
ATOM 4437 C CA . ILE B 1 265 ? 70.929 34.123 44.378 1.00 15.37 265 ILE B CA 1
ATOM 4438 C C . ILE B 1 265 ? 71.742 33.173 43.541 1.00 14.55 265 ILE B C 1
ATOM 4439 O O . ILE B 1 265 ? 72.364 33.597 42.627 1.00 12.47 265 ILE B O 1
ATOM 4444 N N . GLU B 1 266 ? 71.785 31.898 43.920 1.00 13.47 266 GLU B N 1
ATOM 4445 C CA . GLU B 1 266 ? 72.262 30.841 42.996 1.00 13.57 266 GLU B CA 1
ATOM 4446 C C . GLU B 1 266 ? 71.010 30.226 42.232 1.00 14.43 266 GLU B C 1
ATOM 4447 O O . GLU B 1 266 ? 70.041 29.790 42.863 1.00 14.58 266 GLU B O 1
ATOM 4453 N N . PHE B 1 267 ? 71.010 30.252 40.906 1.00 13.93 267 PHE B N 1
ATOM 4454 C CA . PHE B 1 267 ? 69.855 29.833 40.104 1.00 13.57 267 PHE B CA 1
ATOM 4455 C C . PHE B 1 267 ? 70.409 28.606 39.386 1.00 14.33 267 PHE B C 1
ATOM 4456 O O . PHE B 1 267 ? 71.368 28.716 38.653 1.00 12.89 267 PHE B O 1
ATOM 4464 N N . GLY B 1 268 ? 69.942 27.413 39.747 1.00 15.27 268 GLY B N 1
ATOM 4465 C CA . GLY B 1 268 ? 70.591 26.227 39.253 1.00 14.10 268 GLY B CA 1
ATOM 4466 C C . GLY B 1 268 ? 69.659 25.119 38.846 1.00 15.94 268 GLY B C 1
ATOM 4467 O O . GLY B 1 268 ? 68.424 25.263 38.974 1.00 15.27 268 GLY B O 1
ATOM 4468 N N . CYS B 1 269 ? 70.259 24.038 38.331 1.00 15.78 269 CYS B N 1
ATOM 4469 C CA . CYS B 1 269 ? 69.550 22.773 37.959 1.00 15.69 269 CYS B CA 1
ATOM 4470 C C . CYS B 1 269 ? 70.373 21.524 38.324 1.00 16.34 269 CYS B C 1
ATOM 4471 O O . CYS B 1 269 ? 71.523 21.647 38.742 1.00 16.52 269 CYS B O 1
ATOM 4474 N N . GLU B 1 270 ? 69.767 20.332 38.221 1.00 17.53 270 GLU B N 1
ATOM 4475 C CA . GLU B 1 270 ? 70.455 19.024 38.275 1.00 16.06 270 GLU B CA 1
ATOM 4476 C C . GLU B 1 270 ? 71.070 18.730 39.613 1.00 17.69 270 GLU B C 1
ATOM 4477 O O . GLU B 1 270 ? 72.171 18.156 39.694 1.00 18.33 270 GLU B O 1
ATOM 4483 N N . GLY B 1 271 ? 70.363 19.102 40.676 1.00 17.85 271 GLY B N 1
ATOM 4484 C CA . GLY B 1 271 ? 70.860 18.940 42.007 1.00 17.65 271 GLY B CA 1
ATOM 4485 C C . GLY B 1 271 ? 70.738 17.523 42.493 1.00 18.30 271 GLY B C 1
ATOM 4486 O O . GLY B 1 271 ? 69.717 16.848 42.270 1.00 16.72 271 GLY B O 1
ATOM 4487 N N . ARG B 1 272 ? 71.745 17.111 43.272 1.00 19.56 272 ARG B N 1
ATOM 4488 C CA . ARG B 1 272 ? 71.944 15.688 43.619 1.00 19.75 272 ARG B CA 1
ATOM 4489 C C . ARG B 1 272 ? 71.046 15.314 44.745 1.00 20.76 272 ARG B C 1
ATOM 4490 O O . ARG B 1 272 ? 70.810 16.152 45.639 1.00 20.93 272 ARG B O 1
ATOM 4498 N N . GLN B 1 273 ? 70.517 14.089 44.682 1.00 20.61 273 GLN B N 1
ATOM 4499 C CA . GLN B 1 273 ? 69.702 13.556 45.761 1.00 21.50 273 GLN B CA 1
ATOM 4500 C C . GLN B 1 273 ? 70.392 12.518 46.580 1.00 20.59 273 GLN B C 1
ATOM 4501 O O . GLN B 1 273 ? 71.076 11.626 46.074 1.00 20.40 273 GLN B O 1
ATOM 4507 N N . VAL B 1 274 ? 70.096 12.618 47.850 1.00 19.89 274 VAL B N 1
ATOM 4508 C CA . VAL B 1 274 ? 70.813 11.945 48.911 1.00 19.82 274 VAL B CA 1
ATOM 4509 C C . VAL B 1 274 ? 69.818 11.011 49.657 1.00 20.49 274 VAL B C 1
ATOM 4510 O O . VAL B 1 274 ? 68.719 11.454 50.088 1.00 22.05 274 VAL B O 1
ATOM 4514 N N . ASP B 1 275 ? 70.204 9.744 49.784 1.00 19.66 275 ASP B N 1
ATOM 4515 C CA . ASP B 1 275 ? 69.619 8.830 50.741 1.00 19.14 275 ASP B CA 1
ATOM 4516 C C . ASP B 1 275 ? 70.439 8.747 52.072 1.00 18.90 275 ASP B C 1
ATOM 4517 O O . ASP B 1 275 ? 71.584 8.344 52.071 1.00 18.57 275 ASP B O 1
ATOM 4522 N N . ASP B 1 276 ? 69.820 9.118 53.200 1.00 18.91 276 ASP B N 1
ATOM 4523 C CA . ASP B 1 276 ? 70.485 9.133 54.510 1.00 18.78 276 ASP B CA 1
ATOM 4524 C C . ASP B 1 276 ? 70.937 7.757 54.898 1.00 18.88 276 ASP B C 1
ATOM 4525 O O . ASP B 1 276 ? 71.865 7.647 55.697 1.00 18.81 276 ASP B O 1
ATOM 4530 N N . ARG B 1 277 ? 70.303 6.702 54.372 1.00 19.24 277 ARG B N 1
ATOM 4531 C CA . ARG B 1 277 ? 70.797 5.325 54.710 1.00 19.14 277 ARG B CA 1
ATOM 4532 C C . ARG B 1 277 ? 72.179 5.011 54.115 1.00 18.20 277 ARG B C 1
ATOM 4533 O O . ARG B 1 277 ? 72.870 4.247 54.693 1.00 16.75 277 ARG B O 1
ATOM 4541 N N . ASP B 1 278 ? 72.505 5.558 52.924 1.00 18.03 278 ASP B N 1
ATOM 4542 C CA . ASP B 1 278 ? 73.798 5.389 52.143 1.00 19.51 278 ASP B CA 1
ATOM 4543 C C . ASP B 1 278 ? 74.827 6.482 52.488 1.00 16.69 278 ASP B C 1
ATOM 4544 O O . ASP B 1 278 ? 76.005 6.257 52.386 1.00 14.96 278 ASP B O 1
ATOM 4549 N N . TRP B 1 279 ? 74.355 7.727 52.663 1.00 16.29 279 TRP B N 1
ATOM 4550 C CA . TRP B 1 279 ? 75.259 8.904 52.697 1.00 14.42 279 TRP B CA 1
ATOM 4551 C C . TRP B 1 279 ? 76.378 8.913 53.700 1.00 13.37 279 TRP B C 1
ATOM 4552 O O . TRP B 1 279 ? 76.156 8.757 54.898 1.00 14.38 279 TRP B O 1
ATOM 4563 N N . ILE B 1 280 ? 77.613 9.049 53.195 1.00 14.61 280 ILE B N 1
ATOM 4564 C CA . ILE B 1 280 ? 78.818 9.312 54.009 1.00 12.67 280 ILE B CA 1
ATOM 4565 C C . ILE B 1 280 ? 79.142 10.839 54.050 1.00 12.53 280 ILE B C 1
ATOM 4566 O O . ILE B 1 280 ? 79.380 11.430 53.004 1.00 12.87 280 ILE B O 1
ATOM 4571 N N . ALA B 1 281 ? 79.051 11.475 55.236 1.00 13.12 281 ALA B N 1
ATOM 4572 C CA . ALA B 1 281 ? 79.428 12.898 55.462 1.00 12.63 281 ALA B CA 1
ATOM 4573 C C . ALA B 1 281 ? 80.949 13.036 55.482 1.00 13.55 281 ALA B C 1
ATOM 4574 O O . ALA B 1 281 ? 81.592 12.465 56.373 1.00 14.56 281 ALA B O 1
ATOM 4576 N N . ARG B 1 282 ? 81.507 13.765 54.509 1.00 13.62 282 ARG B N 1
ATOM 4577 C CA . ARG B 1 282 ? 82.925 13.848 54.288 1.00 13.18 282 ARG B CA 1
ATOM 4578 C C . ARG B 1 282 ? 83.252 15.340 54.087 1.00 12.62 282 ARG B C 1
ATOM 4579 O O . ARG B 1 282 ? 82.416 16.182 54.227 1.00 10.87 282 ARG B O 1
ATOM 4587 N N . GLU B 1 283 ? 84.520 15.660 53.839 1.00 14.19 283 GLU B N 1
ATOM 4588 C CA . GLU B 1 283 ? 84.954 17.057 53.659 1.00 14.86 283 GLU B CA 1
ATOM 4589 C C . GLU B 1 283 ? 85.225 17.237 52.171 1.00 14.56 283 GLU B C 1
ATOM 4590 O O . GLU B 1 283 ? 85.961 16.440 51.626 1.00 16.56 283 GLU B O 1
ATOM 4596 N N . SER B 1 284 ? 84.603 18.220 51.492 1.00 14.64 284 SER B N 1
ATOM 4597 C CA . SER B 1 284 ? 85.045 18.621 50.150 1.00 16.38 284 SER B CA 1
ATOM 4598 C C . SER B 1 284 ? 86.137 19.687 50.182 1.00 15.28 284 SER B C 1
ATOM 4599 O O . SER B 1 284 ? 86.170 20.525 51.084 1.00 14.41 284 SER B O 1
ATOM 4602 N N . THR B 1 285 ? 86.954 19.691 49.125 1.00 16.57 285 THR B N 1
ATOM 4603 C CA . THR B 1 285 ? 88.246 20.428 49.048 1.00 17.91 285 THR B CA 1
ATOM 4604 C C . THR B 1 285 ? 88.247 21.451 47.876 1.00 19.15 285 THR B C 1
ATOM 4605 O O . THR B 1 285 ? 89.252 22.153 47.625 1.00 20.64 285 THR B O 1
ATOM 4609 N N . ALA B 1 286 ? 87.100 21.530 47.187 1.00 18.39 286 ALA B N 1
ATOM 4610 C CA . ALA B 1 286 ? 86.881 22.477 46.112 1.00 17.96 286 ALA B CA 1
ATOM 4611 C C . ALA B 1 286 ? 85.391 22.777 46.100 1.00 18.73 286 ALA B C 1
ATOM 4612 O O . ALA B 1 286 ? 84.554 21.967 46.578 1.00 19.27 286 ALA B O 1
ATOM 4614 N N . VAL B 1 287 ? 85.070 23.933 45.524 1.00 16.26 287 VAL B N 1
ATOM 4615 C CA . VAL B 1 287 ? 83.745 24.436 45.447 1.00 15.75 287 VAL B CA 1
ATOM 4616 C C . VAL B 1 287 ? 83.079 23.853 44.184 1.00 16.00 287 VAL B C 1
ATOM 4617 O O . VAL B 1 287 ? 81.986 23.361 44.268 1.00 14.19 287 VAL B O 1
ATOM 4621 N N . SER B 1 288 ? 83.806 23.847 43.065 1.00 13.85 288 SER B N 1
ATOM 4622 C CA . SER B 1 288 ? 83.269 23.470 41.782 1.00 15.84 288 SER B CA 1
ATOM 4623 C C . SER B 1 288 ? 84.133 22.457 41.102 1.00 16.83 288 SER B C 1
ATOM 4624 O O . SER B 1 288 ? 85.359 22.386 41.352 1.00 16.25 288 SER B O 1
ATOM 4627 N N . LEU B 1 289 ? 83.507 21.716 40.197 1.00 18.42 289 LEU B N 1
ATOM 4628 C CA . LEU B 1 289 ? 84.229 20.822 39.299 1.00 20.17 289 LEU B CA 1
ATOM 4629 C C . LEU B 1 289 ? 84.860 21.686 38.184 1.00 19.82 289 LEU B C 1
ATOM 4630 O O . LEU B 1 289 ? 85.988 21.413 37.695 1.00 20.10 289 LEU B O 1
ATOM 4635 N N . TRP B 1 290 ? 84.085 22.689 37.757 1.00 18.67 290 TRP B N 1
ATOM 4636 C CA . TRP B 1 290 ? 84.462 23.598 36.707 1.00 18.75 290 TRP B CA 1
ATOM 4637 C C . TRP B 1 290 ? 83.626 24.854 36.868 1.00 19.54 290 TRP B C 1
ATOM 4638 O O . TRP B 1 290 ? 82.598 24.829 37.531 1.00 19.44 290 TRP B O 1
ATOM 4649 N N . GLY B 1 291 ? 84.052 25.964 36.275 1.00 20.18 291 GLY B N 1
ATOM 4650 C CA . GLY B 1 291 ? 83.334 27.223 36.385 1.00 18.99 291 GLY B CA 1
ATOM 4651 C C 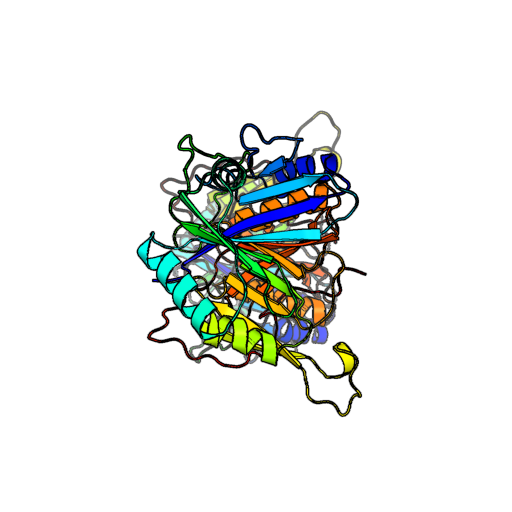. GLY B 1 291 ? 83.154 27.779 37.791 1.00 19.68 291 GLY B C 1
ATOM 4652 O O . GLY B 1 291 ? 83.945 27.503 38.694 1.00 21.23 291 GLY B O 1
ATOM 4653 N N . HIS B 1 292 ? 82.084 28.543 37.991 1.00 18.21 292 HIS B N 1
ATOM 4654 C CA . HIS B 1 292 ? 81.823 29.200 39.249 1.00 19.33 292 HIS B CA 1
ATOM 4655 C C . HIS B 1 292 ? 83.063 30.038 39.608 1.00 19.20 292 HIS B C 1
ATOM 4656 O O . HIS B 1 292 ? 83.645 29.881 40.659 1.00 17.18 292 HIS B O 1
ATOM 4663 N N . ASP B 1 293 ? 83.468 30.902 38.698 1.00 20.03 293 ASP B N 1
ATOM 4664 C CA . ASP B 1 293 ? 84.556 31.845 38.950 1.00 20.56 293 ASP B CA 1
ATOM 4665 C C . ASP B 1 293 ? 84.049 32.989 39.803 1.00 20.94 293 ASP B C 1
ATOM 4666 O O . ASP B 1 293 ? 83.422 33.937 39.305 1.00 19.65 293 ASP B O 1
ATOM 4671 N N . PHE B 1 294 ? 84.342 32.887 41.101 1.00 22.33 294 PHE B N 1
ATOM 4672 C CA . PHE B 1 294 ? 83.904 33.853 42.068 1.00 23.13 294 PHE B CA 1
ATOM 4673 C C . PHE B 1 294 ? 84.746 35.131 42.077 1.00 25.03 294 PHE B C 1
ATOM 4674 O O . PHE B 1 294 ? 84.473 36.001 42.879 1.00 25.23 294 PHE B O 1
ATOM 4682 N N . THR B 1 295 ? 85.730 35.254 41.180 1.00 26.52 295 THR B N 1
ATOM 4683 C CA . THR B 1 295 ? 86.490 36.493 41.099 1.00 28.57 295 THR B CA 1
ATOM 4684 C C . THR B 1 295 ? 85.715 37.552 40.314 1.00 31.11 295 THR B C 1
ATOM 4685 O O . THR B 1 295 ? 86.071 38.722 40.436 1.00 31.72 295 THR B O 1
ATOM 4689 N N . VAL B 1 296 ? 84.673 37.162 39.563 1.00 32.58 296 VAL B N 1
ATOM 4690 C CA . VAL B 1 296 ? 83.898 38.103 38.724 1.00 36.24 296 VAL B CA 1
ATOM 4691 C C . VAL B 1 296 ? 83.180 39.275 39.449 1.00 36.91 296 VAL B C 1
ATOM 4692 O O . VAL B 1 296 ? 82.906 40.260 38.802 1.00 37.97 296 VAL B O 1
ATOM 4696 N N . GLY B 1 297 ? 82.848 39.194 40.739 1.00 39.18 297 GLY B N 1
ATOM 4697 C CA . GLY B 1 297 ? 82.416 40.417 41.510 1.00 41.33 297 GLY B CA 1
ATOM 4698 C C . GLY B 1 297 ? 83.169 41.760 41.214 1.00 44.27 297 GLY B C 1
ATOM 4699 O O . GLY B 1 297 ? 82.596 42.718 40.625 1.00 43.70 297 GLY B O 1
ATOM 4700 N N . ALA B 1 298 ? 84.438 41.854 41.648 1.00 46.17 298 ALA B N 1
ATOM 4701 C CA . ALA B 1 298 ? 85.370 42.896 41.146 1.00 47.37 298 ALA B CA 1
ATOM 4702 C C . ALA B 1 298 ? 86.093 42.443 39.847 1.00 47.81 298 ALA B C 1
ATOM 4703 O O . ALA B 1 298 ? 86.004 43.090 38.786 1.00 47.83 298 ALA B O 1
#

Foldseek 3Di:
DAQQAFAAWEWEAADPVQQVCCLCQQVLWDWADDAPVPKTATHQWFASGRYTYHYDDAGATDETETEAADDVRVVVLVVLCVVVVFDKDKDDPVRCVNNQFDTWIWGAQPQRHIYIYTYHHDTHPDGGAGPLGWHWDDVSHHFFAFEFEDQAVVSVCCCVCVRRNWDFLEKEWAQQVLLPHDRPDDTDIWTFTHNHFQSGRYIYDHDDDRHRTQEAEIEIADPVSQVVSVVSCVVVVFAFQWDFFAFDRQRWGWGWTAGSNRHIYTYTYDGGTDDPVPRDYYYDHDGGPDTRHRVSHDD/DEQQEFAAWEWEDACPPQQVCCLCQQVLWDWAPDPPPNWTFTHQWFQSGRYIYHYDDALATDETETETADPVHVVVLVVLCVVVVFDKAKDDPVRCVVSQFDTWIWGAAVQGHIYIYGYHHDTHDDDGARPVGWHWDAPSHHFFAFEFEGQAQVSCCCCVCVRRNWDFQEKEWAQQVVLPDPSPDDTGIWTFTHNGFQSGRYIYDHHDDRRRTQETEIEIADPVSQVVSVVSCVVVVFQWQWDFFAFPRQRWGWTWTAGNSGHIYTYTYDGGTDDPVPGDYDYDHDGGPDTRPRVRND

GO terms:
  GO:0005506 iron ion binding (F, IDA)
  GO:0070723 response to cholesterol (P, IEP)
  GO:0047071 3,4-dihydroxy-9,10-secoandrosta-1,3,5(10)-triene-9,17-dione 4,5-dioxygenase activity (F, IDA)
  GO:0006707 cholesterol catabolic process (P, IDA)

Secondary structure (DSSP, 8-state):
----EEEEEEEEES-HHHHHHHHHHTS--EE-S--STT-EEEESSSSS-SEEEEE-SS-EEEEEEEE-SSHHHHHHHHHHHHHHT---EEPPHHHHHHHT-SEEEEEE-TT--EEEEEE------S----TT---B--GGG-S-EEEEE-S-HHHHHIIIIIIS-PEEEEEEEE-GGGTT--SSS-PEEEEEEESSSBS-SEEEESS--SSSEEEEEEEBSSHHHHHHHHHHHHHTTPPEEEEEEEESSS--EEEEEE-TTSSEEEEEE---B--TTTPPPEEES-SEEEE--GGGS--/----EEEEEEEEES-HHHHHHHHHHTS--EEPS--SSS-EEEESSSSS-SEEEEE-SS-EEEEEEEE-SSHHHHHHHHHHHHHHT---EEPPHHHHHHHT-SEEEEEE-TT--EEEEEE------S----TT---B--GGG-S-EEEEE-S-HHHHHIIIIIII-PEEEEEEEE-GGGGTS-TTS--EEEEEEESSSBS-SEEEESS--SSSEEEEEEEBSSHHHHHHHHHHHHHTTPPEEEEEEEESSS--EEEEEE-TTSSEEEEEE---B--TTT---EE-S-SEEEE--GGGG-

Radius of gyration: 29.26 Å; Cα contacts (8 Å, |Δi|>4): 1496; chains: 2; bounding box: 63×51×92 Å

Sequence (597 aa):
MSIIRSLGYLRIEATDMAAWREYGLKVLGMVEGKGAPEGALYLRMDDFPARLVVVPGEHDRLLEAGWECANAEGLQEIRNRLDLEGTPYKEATAAELADRRVDEMIRFADPSGNCLEVFHGTALEHRRVVSPYGHRFVTGEQGMGHVVLSTRDDAEALHFYRDVLGFRLRDSMRLPPQMVGRPADGPPAWLRFFGCNPRHHSLAFLPMPTSSGIVHLMVEVEQADDVGLCLDRALRRKVPMSATLGRHVNDLMLSFYMKTPGGFDIEFGCEGRQVDDRDWIARESTAVSLWGHDFTVGARMSIIRSLGYLRIEATDMAAWREYGLKVLGMVEGKGAPEGALYLRMDDFPARLVVVPGEHDRLLEAGWECANAEGLQEIRNRLDLEGTPYKEATAAELADRRVDEMIRFADPSGNCLEVFHGTALEHRRVVSPYGHRFVTGEQGMGHVVLSTRDDAEALHFYRDVLGFRLRDSMRLPPQMVGRPADGPPAWLRFFGCNPRHHSLAFLPMPTSSGIVHLMVEVEQADDVGLCLDRALRRKVPMSATLGRHVNNDLMLSFYMKTPGGFDIEFGCEGRQVDDRDWIARESTAVSLWGHDFTVGA

CATH classification: 3.10.180.10 (+1 more: 3.10.180.10)

Nearest PDB structures (foldseek):
  2zi8-assembly1_A  TM=1.003E+00  e=1.893E-68  Mycobacterium tuberculosis
  2ehz-assembly1_A  TM=9.338E-01  e=3.885E-30  Pseudomonas sp. C18
  2wl9-assembly2_A  TM=9.312E-01  e=3.452E-30  Rhodococcus sp. DK17
  2ei2-assembly1_A  TM=9.352E-01  e=8.890E-30  Pseudomonas sp. C18
  2wl3-assembly1_C  TM=9.243E-01  e=2.429E-29  Rhodococcus sp. DK17

Solvent-accessible surface area: 26042 Å² total; per-residue (Å²): 123,8,6,102,6,0,0,13,0,29,0,16,1,78,71,35,78,36,0,89,88,10,0,44,98,2,0,1,2,36,67,9,170,76,26,76,181,49,10,0,24,0,24,8,30,61,15,12,10,6,0,10,0,30,70,31,150,84,35,97,20,54,30,1,0,4,38,4,56,57,50,125,0,0,76,56,0,21,86,75,0,87,170,82,56,19,116,58,145,92,16,78,86,77,38,48,80,51,41,96,13,86,52,2,0,83,13,40,10,50,38,49,24,54,3,1,0,0,18,46,30,34,69,56,149,207,221,43,105,11,97,77,62,10,160,24,34,17,63,132,15,1,0,0,2,0,4,5,21,14,162,64,18,64,49,4,26,78,5,4,98,68,8,7,18,4,83,31,2,9,5,21,124,27,78,29,132,115,45,72,98,96,79,122,48,94,38,1,46,21,32,16,0,0,7,14,33,4,3,6,0,2,0,5,29,14,32,129,55,115,8,18,2,38,19,0,0,0,9,0,85,102,17,26,12,1,1,62,0,27,34,12,0,95,185,100,182,20,86,34,0,0,50,22,0,18,16,47,13,3,60,3,8,0,0,8,0,27,9,40,10,44,8,9,0,0,0,0,0,86,18,76,105,10,56,66,214,103,71,100,57,168,69,14,125,46,64,25,67,10,18,9,65,76,120,72,45,32,123,104,19,7,97,7,0,0,12,0,31,1,17,1,80,70,28,73,36,0,80,90,14,0,39,75,3,0,1,4,42,74,6,196,74,27,83,115,38,3,0,28,0,23,10,27,66,15,17,11,5,0,12,0,19,59,33,152,100,40,93,21,38,18,3,0,3,40,3,53,61,51,126,0,0,74,58,0,22,84,80,0,87,161,84,56,21,116,56,159,90,14,77,89,80,44,49,76,53,34,98,12,88,54,1,0,68,15,40,10,52,38,46,22,55,5,0,0,0,17,46,30,32,71,69,149,208,210,42,105,8,102,75,59,9,159,24,33,17,61,135,17,1,0,0,2,0,4,4,18,9,169,61,18,64,49,7,24,73,4,2,96,75,7,6,20,7,81,41,5,8,13,21,118,12,74,15,124,111,38,73,89,98,74,138,18,92,42,2,56,22,35,17,1,0,7,14,35,6,2,7,0,1,0,2,28,18,27,130,51,122,9,19,2,40,22,0,0,0,8,0,85,103,18,21,10,2,1,51,0,31,30,16,0,94,172,114,188,18,85,37,10,0,51,26,0,19,18,43,15,3,55,3,6,0,0,5,0,85,8,40,8,44,7,16,0,0,0,0,0,88,16,77,113,9,56,66,216,105,74,102,52,168,68,16,128,48,71,23,82,10,17,10,64,99,112,64,60,144

Organism: Mycobacterium tuberculosis (strain ATCC 25618 / H37Rv) (NCBI:txid83332)